Protein AF-A0A3M9YUZ9-F1 (afdb_monomer_lite)

pLDDT: mean 83.81, std 18.45, range [26.0, 98.5]

Foldseek 3Di:
DDDDDDDDDDPDDDDPPPPPPDPDPPPPPPPPDPPPDDPVQQVVFLVLLVVFVDPLWQFDDDVVAHRWTWGWDQDPVDAIWIWTADPVSSGIDTDGLLFLLLLQLLCFQQSNVSCNVVSCVRQNLQSLNVLVVLLVPPLVVLLVPDPCSVVADVQLSSLQSNLVSCVRSLNLVVSLVSLVVVLVVVLVVCVVPPPPDPCLQSLLVSLLSNLVSLCQQANLVRSLVSSVVSCVSDPHDPVSVLVSLLSSLLSCLLVLVLVSSCVRLVVSLVVVVVCPPPPVDDDFPPVLLSSLLSQLLSCLSVVNNVRSVVSLCSLVVDLADDDDPVDPDDDGSLLSQLSSCSSNVPLVSNLVSCVSNPDPSSDSCLLLLAPLAADDRHSDHRPPRNVDPSSCVSSVSTHRRDPSHSCSRSSVHPDHVPD

Radius of gyration: 25.73 Å; chains: 1; bounding box: 72×102×56 Å

Structure (mmCIF, N/CA/C/O backbone):
data_AF-A0A3M9YUZ9-F1
#
_entry.id   AF-A0A3M9YUZ9-F1
#
loop_
_atom_site.group_PDB
_atom_site.id
_atom_site.type_symbol
_atom_site.label_atom_id
_atom_site.label_alt_id
_atom_site.label_comp_id
_atom_site.label_asym_id
_atom_site.label_entity_id
_atom_site.label_seq_id
_atom_site.pdbx_PDB_ins_code
_atom_site.Cartn_x
_atom_site.Cartn_y
_atom_site.Cartn_z
_atom_site.occupancy
_atom_site.B_iso_or_equiv
_atom_site.auth_seq_id
_atom_site.auth_comp_id
_atom_site.auth_asym_id
_atom_site.auth_atom_id
_atom_site.pdbx_PDB_model_num
ATOM 1 N N . MET A 1 1 ? 43.737 -75.679 -7.187 1.00 31.27 1 MET A N 1
ATOM 2 C CA . MET A 1 1 ? 44.886 -75.864 -6.279 1.00 31.27 1 MET A CA 1
ATOM 3 C C . MET A 1 1 ? 45.765 -74.625 -6.392 1.00 31.27 1 MET A C 1
ATOM 5 O O . MET A 1 1 ? 46.127 -74.275 -7.501 1.00 31.27 1 MET A O 1
ATOM 9 N N . MET A 1 2 ? 46.033 -73.988 -5.248 1.00 27.69 2 MET A N 1
ATOM 10 C CA . MET A 1 2 ? 47.001 -72.909 -4.979 1.00 27.69 2 MET A CA 1
ATOM 11 C C . MET A 1 2 ? 46.745 -71.462 -5.461 1.00 27.69 2 MET A C 1
ATOM 13 O O . MET A 1 2 ? 46.823 -71.119 -6.633 1.00 27.69 2 MET A O 1
ATOM 17 N N . LEU A 1 3 ? 46.524 -70.638 -4.426 1.00 26.00 3 LEU A N 1
ATOM 18 C CA . LEU A 1 3 ? 46.734 -69.200 -4.248 1.00 26.00 3 LEU A CA 1
ATOM 19 C C . LEU A 1 3 ? 47.946 -68.593 -4.983 1.00 26.00 3 LEU A C 1
ATOM 21 O O . LEU A 1 3 ? 49.024 -69.185 -4.967 1.00 26.00 3 LEU A O 1
ATOM 25 N N . ARG A 1 4 ? 47.835 -67.299 -5.333 1.00 27.14 4 ARG A N 1
ATOM 26 C CA . ARG A 1 4 ? 48.625 -66.218 -4.697 1.00 27.14 4 ARG A CA 1
ATOM 27 C C . ARG A 1 4 ? 48.059 -64.819 -4.973 1.00 27.14 4 ARG A C 1
ATOM 29 O O . ARG A 1 4 ? 47.528 -64.538 -6.038 1.00 27.14 4 ARG A O 1
ATOM 36 N N . ALA A 1 5 ? 48.176 -63.990 -3.941 1.00 26.83 5 ALA A N 1
ATOM 37 C CA . ALA A 1 5 ? 47.767 -62.599 -3.826 1.00 26.83 5 ALA A CA 1
ATOM 38 C C . ALA A 1 5 ? 48.594 -61.640 -4.696 1.00 26.83 5 ALA A C 1
ATOM 40 O O . ALA A 1 5 ? 49.785 -61.869 -4.888 1.00 26.83 5 ALA A O 1
ATOM 41 N N . ALA A 1 6 ? 47.995 -60.505 -5.062 1.00 28.36 6 ALA A N 1
ATOM 42 C CA . ALA A 1 6 ? 48.656 -59.201 -5.028 1.00 28.36 6 ALA A CA 1
ATOM 43 C C . ALA A 1 6 ? 47.593 -58.091 -4.997 1.00 28.36 6 ALA A C 1
ATOM 45 O O . ALA A 1 6 ? 46.762 -57.972 -5.893 1.00 28.36 6 ALA A O 1
ATOM 46 N N . ALA A 1 7 ? 47.619 -57.315 -3.917 1.00 27.55 7 ALA A N 1
ATOM 47 C CA . ALA A 1 7 ? 46.818 -56.124 -3.716 1.00 27.55 7 ALA A CA 1
ATOM 48 C C . ALA A 1 7 ? 47.405 -54.961 -4.529 1.00 27.55 7 ALA A C 1
ATOM 50 O O . ALA A 1 7 ? 48.605 -54.706 -4.452 1.00 27.55 7 ALA A O 1
ATOM 51 N N . ALA A 1 8 ? 46.558 -54.233 -5.255 1.00 32.56 8 ALA A N 1
ATOM 52 C CA . ALA A 1 8 ? 46.891 -52.924 -5.802 1.00 32.56 8 ALA A CA 1
ATOM 53 C C . ALA A 1 8 ? 46.027 -51.875 -5.092 1.00 32.56 8 ALA A C 1
ATOM 55 O O . ALA A 1 8 ? 44.818 -51.787 -5.299 1.00 32.56 8 ALA A O 1
ATOM 56 N N . PHE A 1 9 ? 46.679 -51.118 -4.212 1.00 29.55 9 PHE A N 1
ATOM 57 C CA . PHE A 1 9 ? 46.177 -49.885 -3.623 1.00 29.55 9 PHE A CA 1
ATOM 58 C C . PHE A 1 9 ? 45.955 -48.854 -4.739 1.00 29.55 9 PHE A C 1
ATOM 60 O O . PHE A 1 9 ? 46.917 -48.366 -5.328 1.00 29.55 9 PHE A O 1
ATOM 67 N N . LEU A 1 10 ? 44.701 -48.493 -5.006 1.00 29.16 10 LEU A N 1
ATOM 68 C CA . LEU A 1 10 ? 44.361 -47.269 -5.728 1.00 29.16 10 LEU A CA 1
ATOM 69 C C . LEU A 1 10 ? 44.021 -46.201 -4.689 1.00 29.16 10 LEU A C 1
ATOM 71 O O . LEU A 1 10 ? 42.930 -46.160 -4.126 1.00 29.16 10 LEU A O 1
ATOM 75 N N . ILE A 1 11 ? 45.022 -45.369 -4.408 1.00 31.72 11 ILE A N 1
ATOM 76 C CA . ILE A 1 11 ? 44.899 -44.132 -3.645 1.00 31.72 11 ILE A CA 1
ATOM 77 C C . ILE A 1 11 ? 44.122 -43.155 -4.533 1.00 31.72 11 ILE A C 1
ATOM 79 O O . ILE A 1 11 ? 44.684 -42.514 -5.418 1.00 31.72 11 ILE A O 1
ATOM 83 N N . GLY A 1 12 ? 42.809 -43.083 -4.327 1.00 31.25 12 GLY A N 1
ATOM 84 C CA . GLY A 1 12 ? 41.995 -41.983 -4.823 1.00 31.25 12 GLY A CA 1
ATOM 85 C C . GLY A 1 12 ? 42.358 -40.727 -4.041 1.00 31.25 12 GLY A C 1
ATOM 86 O O . GLY A 1 12 ? 42.091 -40.641 -2.844 1.00 31.25 12 GLY A O 1
ATOM 87 N N . ALA A 1 13 ? 43.007 -39.777 -4.711 1.00 31.77 13 ALA A N 1
ATOM 88 C CA . ALA A 1 13 ? 43.261 -38.449 -4.183 1.00 31.77 13 ALA A CA 1
ATOM 89 C C . ALA A 1 13 ? 41.922 -37.778 -3.835 1.00 31.77 13 ALA A C 1
ATOM 91 O O . ALA A 1 13 ? 41.165 -37.374 -4.716 1.00 31.77 13 ALA A O 1
ATOM 92 N N . LEU A 1 14 ? 41.627 -37.680 -2.539 1.00 31.47 14 LEU A N 1
ATOM 93 C CA . LEU A 1 14 ? 40.606 -36.782 -2.020 1.00 31.47 14 LEU A CA 1
ATOM 94 C C . LEU A 1 14 ? 41.098 -35.356 -2.276 1.00 31.47 14 LEU A C 1
ATOM 96 O O . LEU A 1 14 ? 42.007 -34.872 -1.602 1.00 31.47 14 LEU A O 1
ATOM 100 N N . ALA A 1 15 ? 40.520 -34.699 -3.279 1.00 30.92 15 ALA A N 1
ATOM 101 C CA . ALA A 1 15 ? 40.603 -33.253 -3.382 1.00 30.92 15 ALA A CA 1
ATOM 102 C C . ALA A 1 15 ? 40.001 -32.659 -2.096 1.00 30.92 15 ALA A C 1
ATOM 104 O O . ALA A 1 15 ? 38.917 -33.089 -1.687 1.00 30.92 15 ALA A O 1
ATOM 105 N N . PRO A 1 16 ? 40.669 -31.704 -1.429 1.00 34.69 16 PRO A N 1
ATOM 106 C CA . PRO A 1 16 ? 40.051 -31.002 -0.324 1.00 34.69 16 PRO A CA 1
ATOM 107 C C . PRO A 1 16 ? 38.857 -30.233 -0.886 1.00 34.69 16 PRO A C 1
ATOM 109 O O . PRO A 1 16 ? 39.019 -29.317 -1.693 1.00 34.69 16 PRO A O 1
ATOM 112 N N . SER A 1 17 ? 37.655 -30.625 -0.466 1.00 34.91 17 SER A N 1
ATOM 113 C CA . SER A 1 17 ? 36.473 -29.780 -0.549 1.00 34.91 17 SER A CA 1
ATOM 114 C C . SER A 1 17 ? 36.828 -28.476 0.149 1.00 34.91 17 SER A C 1
ATOM 116 O O . SER A 1 17 ? 36.881 -28.415 1.378 1.00 34.91 17 SER A O 1
ATOM 118 N N . GLY A 1 18 ? 37.152 -27.456 -0.643 1.00 29.83 18 GLY A N 1
ATOM 119 C CA . GLY A 1 18 ? 37.254 -26.095 -0.164 1.00 29.83 18 GLY A CA 1
ATOM 120 C C . GLY A 1 18 ? 35.913 -25.764 0.459 1.00 29.83 18 GLY A C 1
ATOM 121 O O . GLY A 1 18 ? 34.925 -25.570 -0.245 1.00 29.83 18 GLY A O 1
ATOM 122 N N . VAL A 1 19 ? 35.865 -25.772 1.789 1.00 35.94 19 VAL A N 1
ATOM 123 C CA . VAL A 1 19 ? 34.807 -25.115 2.537 1.00 35.94 19 VAL A CA 1
ATOM 124 C C . VAL A 1 19 ? 34.918 -23.664 2.104 1.00 35.94 19 VAL A C 1
ATOM 126 O O . VAL A 1 19 ? 35.828 -22.957 2.536 1.00 35.94 19 VAL A O 1
ATOM 129 N N . ALA A 1 20 ? 34.067 -23.262 1.159 1.00 34.91 20 ALA A N 1
ATOM 130 C CA . ALA A 1 20 ? 33.863 -21.864 0.847 1.00 34.91 20 ALA A CA 1
ATOM 131 C C . ALA A 1 20 ? 33.618 -21.194 2.194 1.00 34.91 20 ALA A C 1
ATOM 133 O O . ALA A 1 20 ? 32.670 -21.552 2.899 1.00 34.91 20 ALA A O 1
ATOM 134 N N . ALA A 1 21 ? 34.554 -20.335 2.597 1.00 33.72 21 ALA A N 1
ATOM 135 C CA . ALA A 1 21 ? 34.448 -19.586 3.826 1.00 33.72 21 ALA A CA 1
ATOM 136 C C . ALA A 1 21 ? 33.106 -18.864 3.759 1.00 33.72 21 ALA A C 1
ATOM 138 O O . ALA A 1 21 ? 32.929 -17.957 2.947 1.00 33.72 21 ALA A O 1
ATOM 139 N N . GLN A 1 22 ? 32.135 -19.328 4.551 1.00 35.44 22 GLN A N 1
ATOM 140 C CA . GLN A 1 22 ? 30.919 -18.566 4.750 1.00 35.44 22 GLN A CA 1
ATOM 141 C C . GLN A 1 22 ? 31.388 -17.196 5.237 1.00 35.44 22 GLN A C 1
ATOM 143 O O . GLN A 1 22 ? 32.142 -17.151 6.218 1.00 35.44 22 GLN A O 1
ATOM 148 N N . PRO A 1 23 ? 31.032 -16.097 4.547 1.00 40.81 23 PRO A N 1
ATOM 149 C CA . PRO A 1 23 ? 31.316 -14.776 5.070 1.00 40.81 23 PRO A CA 1
ATOM 150 C C . PRO A 1 23 ? 30.780 -14.751 6.496 1.00 40.81 23 PRO A C 1
ATOM 152 O O . PRO A 1 23 ? 29.642 -15.168 6.740 1.00 40.81 23 PRO A O 1
ATOM 155 N N . ALA A 1 24 ? 31.648 -14.370 7.437 1.00 35.84 24 ALA A N 1
ATOM 156 C CA . ALA A 1 24 ? 31.282 -14.291 8.839 1.00 35.84 24 ALA A CA 1
ATOM 157 C C . ALA A 1 24 ? 29.952 -13.531 8.930 1.00 35.84 24 ALA A C 1
ATOM 159 O O . ALA A 1 24 ? 29.817 -12.497 8.263 1.00 35.84 24 ALA A O 1
ATOM 160 N N . PRO A 1 25 ? 28.955 -14.047 9.676 1.00 38.34 25 PRO A N 1
ATOM 161 C CA . PRO A 1 25 ? 27.694 -13.346 9.818 1.00 38.34 25 PRO A CA 1
ATOM 162 C C . PRO A 1 25 ? 28.013 -11.910 10.242 1.00 38.34 25 PRO A C 1
ATOM 164 O O . PRO A 1 25 ? 28.861 -11.728 11.126 1.00 38.34 25 PRO A O 1
ATOM 167 N N . PRO A 1 26 ? 27.409 -10.893 9.594 1.00 40.94 26 PRO A N 1
ATOM 168 C CA . PRO A 1 26 ? 27.637 -9.515 9.990 1.00 40.94 26 PRO A CA 1
ATOM 169 C C . PRO A 1 26 ? 27.407 -9.418 11.500 1.00 40.94 26 PRO A C 1
ATOM 171 O O . PRO A 1 26 ? 26.502 -10.099 12.006 1.00 40.94 26 PRO A O 1
ATOM 174 N N .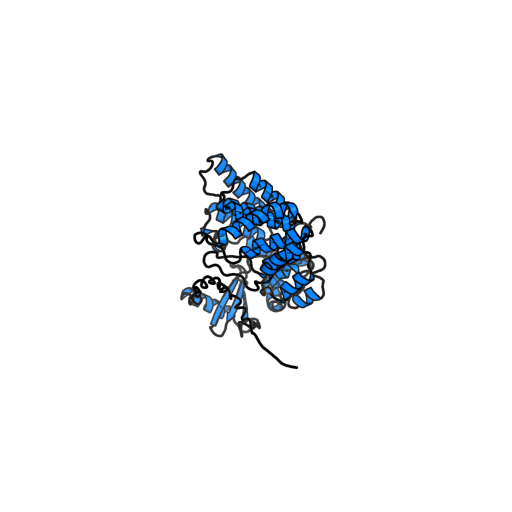 PRO A 1 27 ? 28.235 -8.644 12.229 1.00 35.25 27 PRO A N 1
ATOM 175 C CA . PRO A 1 27 ? 28.089 -8.510 13.668 1.00 35.25 27 PRO A CA 1
ATOM 176 C C . PRO A 1 27 ? 26.624 -8.222 13.949 1.00 35.25 27 PRO A C 1
ATOM 178 O O . PRO A 1 27 ? 26.052 -7.302 13.359 1.00 35.25 27 PRO A O 1
ATOM 181 N N . GLN A 1 28 ? 26.001 -9.068 14.774 1.00 30.94 28 GLN A N 1
ATOM 182 C CA . GLN A 1 28 ? 24.630 -8.848 15.190 1.00 30.94 28 GLN A CA 1
ATOM 183 C C . GLN A 1 28 ? 24.610 -7.466 15.824 1.00 30.94 28 GLN A C 1
ATOM 185 O O . GLN A 1 28 ? 25.104 -7.271 16.936 1.00 30.94 28 GLN A O 1
ATOM 190 N N . VAL A 1 29 ? 24.079 -6.489 15.092 1.00 34.06 29 VAL A N 1
ATOM 191 C CA . VAL A 1 29 ? 23.674 -5.227 15.677 1.00 34.06 29 VAL A CA 1
ATOM 192 C C . VAL A 1 29 ? 22.536 -5.636 16.589 1.00 34.06 29 VAL A C 1
ATOM 194 O O . VAL A 1 29 ? 21.394 -5.778 16.149 1.00 34.06 29 VAL A O 1
ATOM 197 N N . MET A 1 30 ? 22.866 -5.934 17.849 1.00 26.89 30 MET A N 1
ATOM 198 C CA . MET A 1 30 ? 21.883 -5.959 18.911 1.00 26.89 30 MET A CA 1
ATOM 199 C C . MET A 1 30 ? 21.144 -4.645 18.751 1.00 26.89 30 MET A C 1
ATOM 201 O O . MET A 1 30 ? 21.718 -3.581 18.994 1.00 26.89 30 MET A O 1
ATOM 205 N N . LYS A 1 31 ? 19.892 -4.707 18.279 1.00 29.33 31 LYS A N 1
ATOM 206 C CA . LYS A 1 31 ? 18.998 -3.574 18.447 1.00 29.33 31 LYS A CA 1
ATOM 207 C C . LYS A 1 31 ? 19.095 -3.267 19.935 1.00 29.33 31 LYS A C 1
ATOM 209 O O . LYS A 1 31 ? 18.831 -4.182 20.726 1.00 29.33 31 LYS A O 1
ATOM 214 N N . PRO A 1 32 ? 19.554 -2.066 20.329 1.00 28.56 32 PRO A N 1
ATOM 215 C CA . PRO A 1 32 ? 19.488 -1.707 21.726 1.00 28.56 32 PRO A CA 1
ATOM 216 C C . PRO A 1 32 ? 18.049 -1.997 22.170 1.00 28.56 32 PRO A C 1
ATOM 218 O O . PRO A 1 32 ? 17.125 -1.769 21.372 1.00 28.56 32 PRO A O 1
ATOM 221 N N . PRO A 1 33 ? 17.842 -2.574 23.370 1.00 30.34 33 PRO A N 1
ATOM 222 C CA . PRO A 1 33 ? 16.495 -2.705 23.908 1.00 30.34 33 PRO A CA 1
ATOM 223 C C . PRO A 1 33 ? 15.787 -1.365 23.695 1.00 30.34 33 PRO A C 1
ATOM 225 O O . PRO A 1 33 ? 16.462 -0.332 23.816 1.00 30.34 33 PRO A O 1
ATOM 228 N N . PRO A 1 34 ? 14.498 -1.366 23.290 1.00 37.06 34 PRO A N 1
ATOM 229 C CA . PRO A 1 34 ? 13.791 -0.129 22.988 1.00 37.06 34 PRO A CA 1
ATOM 230 C C . PRO A 1 34 ? 14.105 0.854 24.112 1.00 37.06 34 PRO A C 1
ATOM 232 O O . PRO A 1 34 ? 13.996 0.456 25.279 1.00 37.06 34 PRO A O 1
ATOM 235 N N . PRO A 1 35 ? 14.629 2.052 23.785 1.00 39.78 35 PRO A N 1
ATOM 236 C CA . PRO A 1 35 ? 15.105 2.967 24.803 1.00 39.78 35 PRO A CA 1
ATOM 237 C C . PRO A 1 35 ? 13.991 3.116 25.825 1.00 39.78 35 PRO A C 1
ATOM 239 O O . PRO A 1 35 ? 12.830 3.303 25.451 1.00 39.78 35 PRO A O 1
ATOM 242 N N . VAL A 1 36 ? 14.340 2.956 27.104 1.00 44.94 36 VAL A N 1
ATOM 243 C CA . VAL A 1 36 ? 13.421 3.259 28.199 1.00 44.94 36 VAL A CA 1
ATOM 244 C C . VAL A 1 36 ? 12.823 4.626 27.861 1.00 44.94 36 VAL A C 1
ATOM 246 O O . VAL A 1 36 ? 13.614 5.552 27.640 1.00 44.94 36 VAL A O 1
ATOM 249 N N . PRO A 1 37 ? 11.485 4.747 27.725 1.00 51.44 37 PRO A N 1
ATOM 250 C CA . PRO A 1 37 ? 10.886 5.966 27.208 1.00 51.44 37 PRO A CA 1
ATOM 251 C C . PRO A 1 37 ? 11.403 7.148 28.020 1.00 51.44 37 PRO A C 1
ATOM 253 O O . PRO A 1 37 ? 11.605 7.026 29.236 1.00 51.44 37 PRO A O 1
ATOM 256 N N . LYS A 1 38 ? 11.665 8.281 27.369 1.00 60.34 38 LYS A N 1
ATOM 257 C CA . LYS A 1 38 ? 12.106 9.489 28.083 1.00 60.34 38 LYS A CA 1
ATOM 258 C C . LYS A 1 38 ? 11.071 9.820 29.167 1.00 60.34 38 LYS A C 1
ATOM 260 O O . LYS A 1 38 ? 9.900 9.475 29.031 1.00 60.34 38 LYS A O 1
ATOM 265 N N . SER A 1 39 ? 11.457 10.495 30.249 1.00 65.62 39 SER A N 1
ATOM 266 C CA . SER A 1 39 ? 10.548 10.757 31.386 1.00 65.62 39 SER A CA 1
ATOM 267 C C . SER A 1 39 ? 9.206 11.397 30.979 1.00 65.62 39 SER A C 1
ATOM 269 O O . SER A 1 39 ? 8.177 11.124 31.596 1.00 65.62 39 SER A O 1
ATOM 271 N N . SER A 1 40 ? 9.192 12.196 29.907 1.00 67.06 40 SER A N 1
ATOM 272 C CA . SER A 1 40 ? 7.981 12.748 29.289 1.00 67.06 40 SER A CA 1
ATOM 273 C C . SE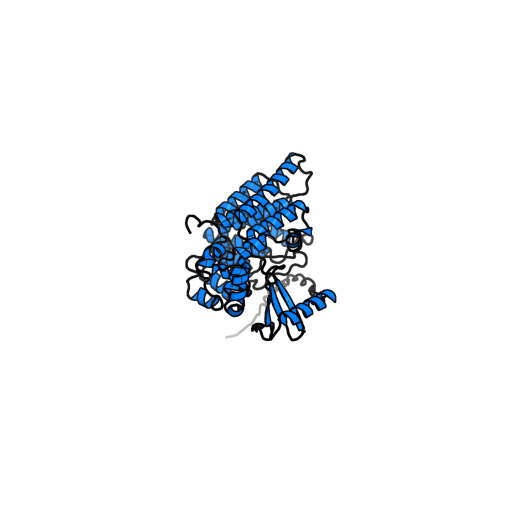R A 1 40 ? 7.088 11.684 28.637 1.00 67.06 40 SER A C 1
ATOM 275 O O . SER A 1 40 ? 5.883 11.691 28.865 1.00 67.06 40 SER A O 1
ATOM 277 N N . GLU A 1 41 ? 7.668 10.743 27.892 1.00 71.25 41 GLU A N 1
ATOM 278 C CA . GLU A 1 41 ? 6.957 9.631 27.245 1.00 71.25 41 GLU A CA 1
ATOM 279 C C . GLU A 1 41 ? 6.415 8.645 28.288 1.00 71.25 41 GLU A C 1
ATOM 281 O O . GLU A 1 41 ? 5.307 8.137 28.150 1.00 71.25 41 GLU A O 1
ATOM 286 N N . GLN A 1 42 ? 7.143 8.423 29.388 1.00 75.88 42 GLN A N 1
ATOM 287 C CA . GLN A 1 42 ? 6.643 7.627 30.517 1.00 75.88 42 GLN A CA 1
ATOM 288 C C . GLN A 1 42 ? 5.449 8.293 31.201 1.00 75.88 42 GLN A C 1
ATOM 290 O O . GLN A 1 42 ? 4.495 7.617 31.587 1.00 75.88 42 GLN A O 1
ATOM 295 N N . LYS A 1 43 ? 5.492 9.621 31.361 1.00 82.88 43 LYS A N 1
ATOM 296 C CA . LYS A 1 43 ? 4.387 10.386 31.944 1.00 82.88 43 LYS A CA 1
ATOM 297 C C . LYS A 1 43 ? 3.143 10.312 31.059 1.00 82.88 43 LYS A C 1
ATOM 299 O O . LYS A 1 43 ? 2.054 10.098 31.583 1.00 82.88 43 LYS A O 1
ATOM 304 N N . GLU A 1 44 ? 3.307 10.452 29.747 1.00 83.00 44 GLU A N 1
ATOM 305 C CA . GLU A 1 44 ? 2.218 10.308 28.777 1.00 83.00 44 GLU A CA 1
ATOM 306 C C . GLU A 1 44 ? 1.652 8.882 28.769 1.00 83.00 44 GLU A C 1
ATOM 308 O O . GLU A 1 44 ? 0.443 8.704 28.902 1.00 83.00 44 GLU A O 1
ATOM 313 N N . ALA A 1 45 ? 2.515 7.863 28.729 1.00 83.56 45 ALA A N 1
ATOM 314 C CA . ALA A 1 45 ? 2.103 6.461 28.755 1.00 83.56 45 ALA A CA 1
ATOM 315 C C . ALA A 1 45 ? 1.302 6.106 30.018 1.00 83.56 45 ALA A C 1
ATOM 317 O O . ALA A 1 45 ? 0.298 5.397 29.936 1.00 83.56 45 ALA A O 1
ATOM 318 N N . ARG A 1 46 ? 1.702 6.627 31.186 1.00 84.50 46 ARG A N 1
ATOM 319 C CA . ARG A 1 46 ? 0.960 6.454 32.447 1.00 84.50 46 ARG A CA 1
ATOM 320 C C . ARG A 1 46 ? -0.349 7.239 32.473 1.00 84.50 46 ARG A C 1
ATOM 322 O O . ARG A 1 46 ? -1.338 6.753 33.013 1.00 84.50 46 ARG A O 1
ATOM 329 N N . ALA A 1 47 ? -0.373 8.446 31.906 1.00 85.50 47 ALA A N 1
ATOM 330 C CA . ALA A 1 47 ? -1.595 9.243 31.808 1.00 85.50 47 ALA A CA 1
ATOM 331 C C . ALA A 1 47 ? -2.641 8.545 30.926 1.00 85.50 47 ALA A C 1
ATOM 333 O O . ALA A 1 47 ? -3.798 8.436 31.329 1.00 85.50 47 ALA A O 1
ATOM 334 N N . LEU A 1 48 ? -2.216 8.006 29.777 1.00 86.00 48 LEU A N 1
ATOM 335 C CA . LEU A 1 48 ? -3.052 7.167 28.919 1.00 86.00 48 LEU A CA 1
ATOM 336 C C . LEU A 1 48 ? -3.533 5.916 29.657 1.00 86.00 48 LEU A C 1
ATOM 338 O O . LEU A 1 48 ? -4.714 5.585 29.568 1.00 86.00 48 LEU A O 1
ATOM 342 N N . HIS A 1 49 ? -2.649 5.256 30.417 1.00 88.31 49 HIS A N 1
ATOM 343 C CA . HIS A 1 49 ? -3.018 4.058 31.173 1.00 88.31 49 HIS A CA 1
ATOM 344 C C . HIS A 1 49 ? -4.126 4.356 32.182 1.00 88.31 49 HIS A C 1
ATOM 346 O O . HIS A 1 49 ? -5.186 3.738 32.149 1.00 88.31 49 HIS A O 1
ATOM 352 N N . LYS A 1 50 ? -3.944 5.399 32.992 1.00 86.69 50 LYS A N 1
ATOM 353 C CA . LYS A 1 50 ? -4.940 5.822 33.978 1.00 86.69 50 LYS A CA 1
ATOM 354 C C . LYS A 1 50 ? -6.283 6.216 33.350 1.00 86.69 50 LYS A C 1
ATOM 356 O O . LYS A 1 50 ? -7.319 5.988 33.967 1.00 86.69 50 LYS A O 1
ATOM 361 N N . ALA A 1 51 ? -6.266 6.839 32.172 1.00 85.00 51 ALA A N 1
ATOM 362 C CA . ALA A 1 51 ? -7.476 7.325 31.514 1.00 85.00 51 ALA A CA 1
ATOM 363 C C . ALA A 1 51 ? -8.289 6.207 30.842 1.00 85.00 51 ALA A C 1
ATOM 365 O O . ALA A 1 51 ? -9.514 6.251 30.875 1.00 85.00 51 ALA A O 1
ATOM 366 N N . TYR A 1 52 ? -7.619 5.214 30.248 1.00 86.12 52 TYR A N 1
ATOM 367 C CA . TYR A 1 52 ? -8.258 4.282 29.310 1.00 86.12 52 TYR A CA 1
ATOM 368 C C . TYR A 1 52 ? -8.105 2.801 29.667 1.00 86.12 52 TYR A C 1
ATOM 370 O O . TYR A 1 52 ? -8.765 1.956 29.064 1.00 86.12 52 TYR A O 1
ATOM 378 N N . CYS A 1 53 ? -7.269 2.464 30.647 1.00 83.44 53 CYS A N 1
ATOM 379 C CA . CYS A 1 53 ? -7.026 1.089 31.072 1.00 83.44 53 CYS A CA 1
ATOM 380 C C . CYS A 1 53 ? -7.787 0.794 32.377 1.00 83.44 53 CYS A C 1
ATOM 382 O O . CYS A 1 53 ? -7.202 0.449 33.407 1.00 83.44 53 CYS A O 1
ATOM 384 N N . SER A 1 54 ? -9.116 0.940 32.349 1.00 79.69 54 SER A N 1
ATOM 385 C CA . SER A 1 54 ? -10.033 0.636 33.465 1.00 79.69 54 SER A CA 1
ATOM 386 C C . SER A 1 54 ? -10.657 -0.763 33.334 1.00 79.69 54 SER A C 1
ATOM 388 O O . SER A 1 54 ? -10.329 -1.512 32.415 1.00 79.69 54 SER A O 1
ATOM 390 N N . SER A 1 55 ? -11.573 -1.141 34.229 1.00 65.56 55 SER A N 1
ATOM 391 C CA . SER A 1 55 ? -12.385 -2.364 34.091 1.00 65.56 55 SER A CA 1
ATOM 392 C C . SER A 1 55 ? -13.161 -2.454 32.773 1.00 65.56 55 SER A C 1
ATOM 394 O O . SER A 1 55 ? -13.526 -3.552 32.370 1.00 65.56 55 SER A O 1
ATOM 396 N N . ASP A 1 56 ? -13.379 -1.325 32.096 1.00 73.06 56 ASP A N 1
ATOM 397 C CA . ASP A 1 56 ? -14.119 -1.252 30.832 1.00 73.06 56 ASP A CA 1
ATOM 398 C C . ASP A 1 56 ? -13.216 -1.509 29.612 1.00 73.06 56 ASP A C 1
ATOM 400 O O . ASP A 1 56 ? -13.678 -1.520 28.471 1.00 73.06 56 ASP A O 1
ATOM 404 N N . SER A 1 57 ? -11.915 -1.724 29.843 1.00 80.69 57 SER A N 1
ATOM 405 C CA . SER A 1 57 ? -10.971 -2.134 28.805 1.00 80.69 57 SER A CA 1
ATOM 406 C C . SER A 1 57 ? -11.097 -3.626 28.490 1.00 80.69 57 SER A C 1
ATOM 408 O O . SER A 1 57 ? -11.320 -4.466 29.363 1.00 80.69 57 SER A O 1
ATOM 410 N N . LEU A 1 58 ? -10.935 -3.967 27.215 1.00 83.06 58 LEU A N 1
ATOM 411 C CA . LEU A 1 58 ? -11.107 -5.323 26.713 1.00 83.06 58 LEU A CA 1
ATOM 412 C C . LEU A 1 58 ? -9.803 -6.113 26.834 1.00 83.06 58 LEU A C 1
ATOM 414 O O . LEU A 1 58 ? -8.798 -5.747 26.229 1.00 83.06 58 LEU A O 1
ATOM 418 N N . THR A 1 59 ? -9.807 -7.220 27.572 1.00 81.81 59 THR A N 1
ATOM 419 C CA . THR A 1 59 ? -8.653 -8.128 27.625 1.00 81.81 59 THR A CA 1
ATOM 420 C C . THR A 1 59 ? -8.508 -8.898 26.315 1.00 81.81 59 THR A C 1
ATOM 422 O O . THR A 1 59 ? -9.436 -9.586 25.887 1.00 81.81 59 THR A O 1
ATOM 425 N N . ILE A 1 60 ? -7.321 -8.844 25.713 1.00 74.38 60 ILE A N 1
ATOM 426 C CA . ILE A 1 60 ? -6.956 -9.660 24.553 1.00 74.38 60 ILE A CA 1
ATOM 427 C C . ILE A 1 60 ? -5.950 -10.714 24.971 1.00 74.38 60 ILE A C 1
ATOM 429 O O . ILE A 1 60 ? -4.994 -10.449 25.696 1.00 74.38 60 ILE A O 1
ATOM 433 N N . ARG A 1 61 ? -6.166 -11.935 24.483 1.00 68.31 61 ARG A N 1
ATOM 434 C CA . ARG A 1 61 ? -5.198 -13.018 24.617 1.00 68.31 61 ARG A CA 1
ATOM 435 C C . ARG A 1 61 ? -4.207 -12.932 23.467 1.00 68.31 61 ARG A C 1
ATOM 437 O O . ARG A 1 61 ? -4.468 -13.457 22.392 1.00 68.31 61 ARG A O 1
ATOM 444 N N . ASP A 1 62 ? -3.083 -12.274 23.712 1.00 63.81 62 ASP A N 1
ATOM 445 C CA . ASP A 1 62 ? -1.912 -12.358 22.845 1.00 63.81 62 ASP A CA 1
ATOM 446 C C . ASP A 1 62 ? -0.918 -13.368 23.457 1.00 63.81 62 ASP A C 1
ATOM 448 O O . ASP A 1 62 ? -0.505 -13.187 24.608 1.00 63.81 62 ASP A O 1
ATOM 452 N N . PRO A 1 63 ? -0.524 -14.440 22.741 1.00 55.75 63 PRO A N 1
ATOM 453 C CA . PRO A 1 63 ? 0.459 -15.406 23.234 1.00 55.75 63 PRO A CA 1
ATOM 454 C C . PRO A 1 63 ? 1.817 -14.783 23.589 1.00 55.75 63 PRO A C 1
ATOM 456 O O . PRO A 1 63 ? 2.543 -15.328 24.419 1.00 55.75 63 PRO A O 1
ATOM 459 N N . GLN A 1 64 ? 2.175 -13.663 22.955 1.00 54.09 64 GLN A N 1
ATOM 460 C CA . GLN A 1 64 ? 3.429 -12.944 23.171 1.00 54.09 64 GLN A CA 1
ATOM 461 C C . GLN A 1 64 ? 3.324 -11.903 24.292 1.00 54.09 64 GLN A C 1
ATOM 463 O O . GLN A 1 64 ? 4.341 -11.560 24.897 1.00 54.09 64 GLN A O 1
ATOM 468 N N . VAL A 1 65 ? 2.116 -11.409 24.593 1.00 61.28 65 VAL A N 1
ATOM 469 C CA . VAL A 1 65 ? 1.877 -10.388 25.627 1.00 61.28 65 VAL A CA 1
ATOM 470 C C . VAL A 1 65 ? 0.672 -10.779 26.496 1.00 61.28 65 VAL A C 1
ATOM 472 O O . VAL A 1 65 ? -0.444 -10.310 26.260 1.00 61.28 65 VAL A O 1
ATOM 475 N N . PRO A 1 66 ? 0.869 -11.630 27.523 1.00 62.00 66 PRO A N 1
ATOM 476 C CA . PRO A 1 66 ? -0.191 -11.930 28.479 1.00 62.00 66 PRO A CA 1
ATOM 477 C C . PRO A 1 66 ? -0.645 -10.650 29.197 1.00 62.00 66 PRO A C 1
ATOM 479 O O . PRO A 1 66 ? 0.173 -9.789 29.524 1.00 62.00 66 PRO A O 1
ATOM 482 N N . ASP A 1 67 ? -1.950 -10.555 29.461 1.00 72.31 67 ASP A N 1
ATOM 483 C CA . ASP A 1 67 ? -2.599 -9.449 30.185 1.00 72.31 67 ASP A CA 1
ATOM 484 C C . ASP A 1 67 ? -2.653 -8.107 29.422 1.00 72.31 67 ASP A C 1
ATOM 486 O O . ASP A 1 67 ? -2.742 -7.038 30.030 1.00 72.31 67 ASP A O 1
ATOM 490 N N . LEU A 1 68 ? -2.618 -8.138 28.083 1.00 78.12 68 LEU A N 1
ATOM 491 C CA . LEU A 1 68 ? -2.869 -6.950 27.268 1.00 78.12 68 LEU A CA 1
ATOM 492 C C . LEU A 1 68 ? -4.355 -6.561 27.347 1.00 78.12 68 LEU A C 1
ATOM 494 O O . LEU A 1 68 ? -5.239 -7.369 27.047 1.00 78.12 68 LEU A O 1
ATOM 498 N N . ARG A 1 69 ? -4.636 -5.307 27.712 1.00 86.00 69 ARG A N 1
ATOM 499 C CA . ARG A 1 69 ? -5.986 -4.726 27.638 1.00 86.00 69 ARG A CA 1
ATOM 500 C C . ARG A 1 69 ? -6.052 -3.683 26.535 1.00 86.00 69 ARG A C 1
ATOM 502 O O . ARG A 1 69 ? -5.044 -3.067 26.199 1.00 86.00 69 ARG A O 1
ATOM 509 N N . LEU A 1 70 ? -7.231 -3.481 25.971 1.00 86.81 70 LEU A N 1
ATOM 510 C CA . LEU A 1 70 ? -7.483 -2.443 24.989 1.00 86.81 70 LEU A CA 1
ATOM 511 C C . LEU A 1 70 ? -8.493 -1.436 25.508 1.00 86.81 70 LEU A C 1
ATOM 513 O O . LEU A 1 70 ? -9.572 -1.818 25.947 1.00 86.81 70 LEU A O 1
ATOM 517 N N . GLY A 1 71 ? -8.157 -0.158 25.401 1.00 88.12 71 GLY A N 1
ATOM 518 C CA . GLY A 1 71 ? -9.112 0.941 25.461 1.00 88.12 71 GLY A CA 1
ATOM 519 C C . GLY A 1 71 ? -9.386 1.510 24.070 1.00 88.12 71 GLY A C 1
ATOM 520 O O . GLY A 1 71 ? -8.655 1.245 23.111 1.00 88.12 71 GLY A O 1
ATOM 521 N N . PHE A 1 72 ? -10.416 2.342 23.970 1.00 90.50 72 PHE A N 1
ATOM 522 C CA . PHE A 1 72 ? -10.719 3.103 22.765 1.00 90.50 72 PHE A CA 1
ATOM 523 C C . PHE A 1 72 ? -10.996 4.557 23.143 1.00 90.50 72 PHE A C 1
ATOM 525 O O . PHE A 1 72 ? -11.832 4.829 24.001 1.00 90.50 72 PHE A O 1
ATOM 532 N N . ALA A 1 73 ? -10.257 5.477 22.528 1.00 89.00 73 ALA A N 1
ATOM 533 C CA . ALA A 1 73 ? -10.351 6.908 22.778 1.00 89.00 73 ALA A CA 1
ATOM 534 C C . ALA A 1 73 ? -10.949 7.613 21.556 1.00 89.00 73 ALA A C 1
ATOM 536 O O . ALA A 1 73 ? -10.449 7.464 20.437 1.00 89.00 73 ALA A O 1
ATOM 537 N N . THR A 1 74 ? -12.001 8.399 21.786 1.00 86.81 74 THR A N 1
ATOM 538 C CA . THR A 1 74 ? -12.765 9.123 20.754 1.00 86.81 74 THR A CA 1
ATOM 539 C C . THR A 1 74 ? -12.862 10.618 21.054 1.00 86.81 74 THR A C 1
ATOM 541 O O . THR A 1 74 ? -13.896 11.231 20.786 1.00 86.81 74 THR A O 1
ATOM 544 N N . ASP A 1 75 ? -11.819 11.191 21.657 1.00 84.50 75 ASP A N 1
ATOM 545 C CA . ASP A 1 75 ? -11.749 12.618 21.985 1.00 84.50 75 ASP A CA 1
ATOM 546 C C . ASP A 1 75 ? -12.087 13.480 20.754 1.00 84.50 75 ASP A C 1
ATOM 548 O O . ASP A 1 75 ? -11.695 13.158 19.631 1.00 84.50 75 ASP A O 1
ATOM 552 N N . SER A 1 76 ? -12.845 14.564 20.936 1.00 76.00 76 SER A N 1
ATOM 553 C CA . SER A 1 76 ? -13.368 15.344 19.804 1.00 76.00 76 SER A CA 1
ATOM 554 C C . SER A 1 76 ? -12.301 16.158 19.067 1.00 76.00 76 SER A C 1
ATOM 556 O O . SER A 1 76 ? -12.520 16.547 17.925 1.00 76.00 76 SER A O 1
ATOM 558 N N . ASP A 1 77 ? -11.173 16.442 19.716 1.00 78.62 77 ASP A N 1
ATOM 559 C CA . ASP A 1 77 ? -10.058 17.236 19.190 1.00 78.62 77 ASP A CA 1
ATOM 560 C C . ASP A 1 77 ? -8.909 16.380 18.629 1.00 78.62 77 ASP A C 1
ATOM 562 O O . ASP A 1 77 ? -7.945 16.925 18.093 1.00 78.62 77 ASP A O 1
ATOM 566 N N . GLN A 1 78 ? -8.994 15.051 18.741 1.00 79.94 78 GLN A N 1
ATOM 567 C CA . GLN A 1 78 ? -7.957 14.125 18.293 1.00 79.94 78 GLN A CA 1
ATOM 568 C C . GLN A 1 78 ? -8.528 13.071 17.336 1.00 79.94 78 GLN A C 1
ATOM 570 O O . GLN A 1 78 ? -9.715 12.732 17.398 1.00 79.94 78 GLN A O 1
ATOM 575 N N . PRO A 1 79 ? -7.692 12.484 16.462 1.00 82.50 79 PRO A N 1
ATOM 576 C CA . PRO A 1 79 ? -8.074 11.267 15.768 1.00 82.50 79 PRO A CA 1
ATOM 577 C C . PRO A 1 79 ? -8.393 10.157 16.778 1.00 82.50 79 PRO A C 1
ATOM 579 O O . PRO A 1 79 ? -7.802 10.088 17.860 1.00 82.50 79 PRO A O 1
ATOM 582 N N . ALA A 1 80 ? -9.308 9.262 16.412 1.00 87.75 80 ALA A N 1
ATOM 583 C CA . ALA A 1 80 ? -9.644 8.118 17.248 1.00 87.75 80 ALA A CA 1
ATOM 584 C C . ALA A 1 80 ? -8.434 7.183 17.419 1.00 87.75 80 ALA A C 1
ATOM 586 O O . ALA A 1 80 ? -7.635 6.988 16.495 1.00 87.75 80 ALA A O 1
ATOM 587 N N . ARG A 1 81 ? -8.283 6.611 18.616 1.00 90.31 81 ARG A N 1
ATOM 588 C CA . ARG A 1 81 ? -7.100 5.825 18.999 1.00 90.31 81 ARG A CA 1
ATOM 589 C C . ARG A 1 81 ? -7.501 4.544 19.710 1.00 90.31 81 ARG A C 1
ATOM 591 O O . ARG A 1 81 ? -8.358 4.553 20.588 1.00 90.31 81 ARG A O 1
ATOM 598 N N . ILE A 1 82 ? -6.811 3.459 19.388 1.00 89.81 82 ILE A N 1
ATOM 599 C CA . ILE A 1 82 ? -6.802 2.243 20.203 1.00 89.81 82 ILE A CA 1
ATOM 600 C C . ILE A 1 82 ? -5.721 2.422 21.256 1.00 89.81 82 ILE A C 1
ATOM 602 O O . ILE A 1 82 ? -4.593 2.796 20.937 1.00 89.81 82 ILE A O 1
ATOM 606 N N . ILE A 1 83 ? -6.052 2.156 22.510 1.00 90.00 83 ILE A N 1
ATOM 607 C CA . ILE A 1 83 ? -5.117 2.271 23.619 1.00 90.00 83 ILE A CA 1
ATOM 608 C C . ILE A 1 83 ? -4.671 0.869 24.015 1.00 90.00 83 ILE A C 1
ATOM 610 O O . ILE A 1 83 ? -5.444 0.109 24.581 1.00 90.00 83 ILE A O 1
ATOM 614 N N . LEU A 1 84 ? -3.428 0.518 23.695 1.00 87.62 84 LEU A N 1
ATOM 615 C CA . LEU A 1 84 ? -2.798 -0.727 24.125 1.00 87.62 84 LEU A CA 1
ATOM 616 C C . LEU A 1 84 ? -2.342 -0.567 25.575 1.00 87.62 84 LEU A C 1
ATOM 618 O O . LEU A 1 84 ? -1.484 0.267 25.840 1.00 87.62 84 LEU A O 1
ATOM 622 N N . CYS A 1 85 ? -2.884 -1.356 26.489 1.00 86.50 85 CYS A N 1
ATOM 623 C CA . CYS A 1 85 ? -2.639 -1.274 27.925 1.00 86.50 85 CYS A CA 1
ATOM 624 C C . CYS A 1 85 ? -1.851 -2.482 28.426 1.00 86.50 85 CYS A C 1
ATOM 626 O O . CYS A 1 85 ? -2.220 -3.620 28.136 1.00 86.50 85 CYS A O 1
ATOM 628 N N . SER A 1 86 ? -0.839 -2.249 29.260 1.00 84.56 86 SER A N 1
ATOM 629 C CA . SER A 1 86 ? -0.161 -3.304 30.013 1.00 84.56 86 SER A CA 1
ATOM 630 C C . SER A 1 86 ? -0.149 -2.986 31.502 1.00 84.56 86 SER A C 1
ATOM 632 O O . SER A 1 86 ? 0.405 -1.974 31.934 1.00 84.56 86 SER A O 1
ATOM 634 N N . ASP A 1 87 ? -0.708 -3.895 32.296 1.00 78.56 87 ASP A N 1
ATOM 635 C CA . ASP A 1 87 ? -0.798 -3.720 33.751 1.00 78.56 87 ASP A CA 1
ATOM 636 C C . ASP A 1 87 ? 0.499 -4.060 34.465 1.00 78.56 87 ASP A C 1
ATOM 638 O O . ASP A 1 87 ? 0.808 -3.480 35.499 1.00 78.56 87 ASP A O 1
ATOM 642 N N . ARG A 1 88 ? 1.320 -4.931 33.869 1.00 76.69 88 ARG A N 1
ATOM 643 C CA . ARG A 1 88 ? 2.616 -5.329 34.436 1.00 76.69 88 ARG A CA 1
ATOM 644 C C . ARG A 1 88 ? 3.615 -4.176 34.529 1.00 76.69 88 ARG A C 1
ATOM 646 O O . ARG A 1 88 ? 4.578 -4.278 35.280 1.00 76.69 88 ARG A O 1
ATOM 653 N N . GLY A 1 89 ? 3.408 -3.100 33.772 1.00 73.12 89 GLY A N 1
ATOM 654 C CA . GLY A 1 89 ? 4.246 -1.902 33.834 1.00 73.12 89 GLY A CA 1
ATOM 655 C C . GLY A 1 89 ? 3.468 -0.591 33.891 1.00 73.12 89 GLY A C 1
ATOM 656 O O . GLY A 1 89 ? 4.086 0.451 33.685 1.00 73.12 89 GLY A O 1
ATOM 657 N N . GLU A 1 90 ? 2.150 -0.648 34.125 1.00 82.00 90 GLU A N 1
ATOM 658 C CA . GLU A 1 90 ? 1.238 0.510 34.162 1.00 82.00 90 GLU A CA 1
ATOM 659 C C . GLU A 1 90 ? 1.468 1.496 33.007 1.00 82.00 90 GLU A C 1
ATOM 661 O O . GLU A 1 90 ? 1.519 2.717 33.182 1.00 82.00 90 GLU A O 1
ATOM 666 N N . TRP A 1 91 ? 1.675 0.961 31.807 1.00 83.00 91 TRP A N 1
ATOM 667 C CA . TRP A 1 91 ? 1.925 1.767 30.622 1.00 83.00 91 TRP A CA 1
ATOM 668 C C . TRP A 1 91 ? 0.837 1.524 29.594 1.00 83.00 91 TRP A C 1
ATOM 670 O O . TRP A 1 91 ? 0.289 0.425 29.476 1.00 83.00 91 TRP A O 1
ATOM 680 N N . ALA A 1 92 ? 0.545 2.568 28.829 1.00 87.25 92 ALA A N 1
ATOM 681 C CA . ALA A 1 92 ? -0.307 2.466 27.670 1.00 87.25 92 ALA A CA 1
ATOM 682 C C . ALA A 1 92 ? 0.319 3.138 26.452 1.00 87.25 92 ALA A C 1
ATOM 684 O O . ALA A 1 92 ? 1.112 4.074 26.570 1.00 87.25 92 ALA A O 1
ATOM 685 N N . ARG A 1 93 ? -0.048 2.650 25.269 1.00 86.81 93 ARG A N 1
ATOM 686 C CA . ARG A 1 93 ? 0.361 3.207 23.982 1.00 86.81 93 ARG A CA 1
ATOM 687 C C . ARG A 1 93 ? -0.863 3.459 23.123 1.00 86.81 93 ARG A C 1
ATOM 689 O O . ARG A 1 93 ? -1.649 2.549 22.883 1.00 86.81 93 ARG A O 1
ATOM 696 N N . ALA A 1 94 ? -0.982 4.677 22.614 1.00 87.31 94 ALA A N 1
ATOM 697 C CA . ALA A 1 94 ? -1.987 4.999 21.619 1.00 87.31 94 ALA A CA 1
ATOM 698 C C . ALA A 1 94 ? -1.551 4.527 20.225 1.00 87.31 94 ALA A C 1
ATOM 700 O O . ALA A 1 94 ? -0.420 4.762 19.793 1.00 87.31 94 ALA A O 1
ATOM 701 N N . VAL A 1 95 ? -2.472 3.883 19.518 1.00 86.25 95 VAL A N 1
ATOM 702 C CA . VAL A 1 95 ? -2.377 3.539 18.102 1.00 86.25 95 VAL A CA 1
ATOM 703 C C . VAL A 1 95 ? -3.479 4.297 17.381 1.00 86.25 95 VAL A C 1
ATOM 705 O O . VAL A 1 95 ? -4.663 4.042 17.596 1.00 86.25 95 VAL A O 1
ATOM 708 N N . THR A 1 96 ? -3.085 5.264 16.562 1.00 87.44 96 THR A N 1
ATOM 709 C CA . THR A 1 96 ? -4.014 6.116 15.821 1.00 87.44 96 THR A CA 1
ATOM 710 C C . THR A 1 96 ? -4.702 5.342 14.703 1.00 87.44 96 THR A C 1
ATOM 712 O O . THR A 1 96 ? -4.061 4.570 13.993 1.00 87.44 96 THR A O 1
ATOM 715 N N . ILE A 1 97 ? -6.003 5.575 14.532 1.00 89.81 97 ILE A N 1
ATOM 716 C CA . ILE A 1 97 ? -6.761 5.145 13.358 1.00 89.81 97 ILE A CA 1
ATOM 717 C C . ILE A 1 97 ? -6.839 6.344 12.412 1.00 89.81 97 ILE A C 1
ATOM 719 O O . ILE A 1 97 ? -7.692 7.213 12.556 1.00 89.81 97 ILE A O 1
ATOM 723 N N . ASP A 1 98 ? -5.892 6.409 11.479 1.00 88.31 98 ASP A N 1
ATOM 724 C CA . ASP A 1 98 ? -5.671 7.535 10.558 1.00 88.31 98 ASP A CA 1
ATOM 725 C C . ASP A 1 98 ? -5.955 7.182 9.086 1.00 88.31 98 ASP A C 1
ATOM 727 O O . ASP A 1 98 ? -5.573 7.913 8.167 1.00 88.31 98 ASP A O 1
ATOM 731 N N . SER A 1 99 ? -6.621 6.050 8.849 1.00 94.38 99 SER A N 1
ATOM 732 C CA . SER A 1 99 ? -7.062 5.629 7.524 1.00 94.38 99 SER A CA 1
ATOM 733 C C . SER A 1 99 ? -8.399 4.899 7.580 1.00 94.38 99 SER A C 1
ATOM 735 O O . SER A 1 99 ? -8.716 4.212 8.558 1.00 94.38 99 SER A O 1
ATOM 737 N N . ILE A 1 100 ? -9.156 5.010 6.490 1.00 96.56 100 ILE A N 1
ATOM 738 C CA . ILE A 1 100 ? -10.402 4.270 6.284 1.00 96.56 100 ILE A CA 1
ATOM 739 C C . ILE A 1 100 ? -10.153 2.762 6.328 1.00 96.56 100 ILE A C 1
ATOM 741 O O . ILE A 1 100 ? -10.937 2.032 6.927 1.00 96.56 100 ILE A O 1
ATOM 745 N N . ASP A 1 101 ? -9.029 2.291 5.788 1.00 95.94 101 ASP A N 1
ATOM 746 C CA . ASP A 1 101 ? -8.700 0.865 5.787 1.00 95.94 101 ASP A CA 1
ATOM 747 C C . ASP A 1 101 ? -8.503 0.314 7.198 1.00 95.94 101 ASP A C 1
ATOM 749 O O . ASP A 1 101 ? -9.079 -0.715 7.549 1.00 95.94 101 ASP A O 1
ATOM 753 N N . THR A 1 102 ? -7.740 1.014 8.040 1.00 95.00 102 THR A N 1
ATOM 754 C CA . THR A 1 102 ? -7.558 0.610 9.440 1.00 95.00 102 THR A CA 1
ATOM 755 C C . THR A 1 102 ? -8.895 0.603 10.188 1.00 95.00 102 THR A C 1
ATOM 757 O O . THR A 1 102 ? -9.158 -0.317 10.963 1.00 95.00 102 THR A O 1
ATOM 760 N N . ALA A 1 103 ? -9.763 1.589 9.935 1.00 96.50 103 ALA A N 1
ATOM 761 C CA . ALA A 1 103 ? -11.090 1.648 10.543 1.00 96.50 103 ALA A CA 1
ATOM 762 C C . ALA A 1 103 ? -12.002 0.501 10.084 1.00 96.50 103 ALA A C 1
ATOM 764 O O . ALA A 1 103 ? -12.692 -0.088 10.909 1.00 96.50 103 ALA A O 1
ATOM 765 N N . LEU A 1 104 ? -11.976 0.119 8.804 1.00 97.38 104 LEU A N 1
ATOM 766 C CA . LEU A 1 104 ? -12.736 -1.029 8.297 1.00 97.38 104 LEU A CA 1
ATOM 767 C C . LEU A 1 104 ? -12.315 -2.331 8.983 1.00 97.38 104 LEU A C 1
ATOM 769 O O . LEU A 1 104 ? -13.169 -3.085 9.446 1.00 97.38 104 LEU A O 1
ATOM 773 N N . VAL A 1 105 ? -11.007 -2.573 9.115 1.00 96.06 105 VAL A N 1
ATOM 774 C CA . VAL A 1 105 ? -10.495 -3.750 9.837 1.00 96.06 105 VAL A CA 1
ATOM 775 C C . VAL A 1 105 ? -10.936 -3.722 11.300 1.00 96.06 105 VAL A C 1
ATOM 777 O O . VAL A 1 105 ? -11.388 -4.736 11.828 1.00 96.06 105 VAL A O 1
ATOM 780 N N . PHE A 1 106 ? -10.872 -2.554 11.944 1.00 95.56 106 PHE A N 1
ATOM 781 C CA . PHE A 1 106 ? -11.357 -2.368 13.311 1.00 95.56 106 PHE A CA 1
ATOM 782 C C . PHE A 1 106 ? -12.856 -2.691 13.447 1.00 95.56 106 PHE A C 1
ATOM 784 O O . PHE A 1 106 ? -13.258 -3.401 14.369 1.00 95.56 106 PHE A O 1
ATOM 791 N N . MET A 1 107 ? -13.684 -2.219 12.510 1.00 97.06 107 MET A N 1
ATOM 792 C CA . MET A 1 107 ? -15.129 -2.477 12.497 1.00 97.06 107 MET A CA 1
ATOM 793 C C . MET A 1 107 ? -15.478 -3.929 12.139 1.00 97.06 107 MET A C 1
ATOM 795 O O . MET A 1 107 ? -16.606 -4.368 12.390 1.00 97.06 107 MET A O 1
ATOM 799 N N . ALA A 1 108 ? -14.540 -4.673 11.546 1.00 96.56 108 ALA A N 1
ATOM 800 C CA . ALA A 1 108 ? -14.693 -6.083 11.210 1.00 96.56 108 ALA A CA 1
ATOM 801 C C . ALA A 1 108 ? -14.243 -7.001 12.355 1.00 96.56 108 ALA A C 1
ATOM 803 O O . ALA A 1 108 ? -14.843 -8.052 12.562 1.00 96.56 108 ALA A O 1
ATOM 804 N N . TYR A 1 109 ? -13.224 -6.624 13.126 1.00 95.06 109 TYR A N 1
ATOM 805 C CA . TYR A 1 109 ? -12.661 -7.482 14.168 1.00 95.06 109 TYR A CA 1
ATOM 806 C C . TYR A 1 109 ? -13.621 -7.642 15.359 1.00 95.06 109 TYR A C 1
ATOM 808 O O . TYR A 1 109 ? -13.830 -6.717 16.144 1.00 95.06 109 TYR A O 1
ATOM 816 N N . ARG A 1 110 ? -14.225 -8.828 15.499 1.00 94.56 110 ARG A N 1
ATOM 817 C CA . ARG A 1 110 ? -15.284 -9.145 16.474 1.00 94.56 110 ARG A CA 1
ATOM 818 C C . ARG A 1 110 ? -14.897 -8.848 17.922 1.00 94.56 110 ARG A C 1
ATOM 820 O O . ARG A 1 110 ? -15.764 -8.353 18.640 1.00 94.56 110 ARG A O 1
ATOM 827 N N . PRO A 1 111 ? -13.650 -9.073 18.379 1.00 91.00 111 PRO A N 1
ATOM 828 C CA . PRO A 1 111 ? -13.260 -8.676 19.728 1.00 91.00 111 PRO A CA 1
ATOM 829 C C . PRO A 1 111 ? -13.377 -7.170 20.000 1.00 91.00 111 PRO A C 1
ATOM 831 O O . PRO A 1 111 ? -13.460 -6.784 21.157 1.00 91.00 111 PRO A O 1
ATOM 834 N N . PHE A 1 112 ? -13.442 -6.305 18.981 1.00 92.25 112 PHE A N 1
ATOM 835 C CA . PHE A 1 112 ? -13.687 -4.866 19.160 1.00 92.25 112 PHE A CA 1
ATOM 836 C C . PHE A 1 112 ? -15.170 -4.488 19.166 1.00 92.25 112 PHE A C 1
ATOM 838 O O . PHE A 1 112 ? -15.483 -3.303 19.274 1.00 92.25 112 PHE A O 1
ATOM 845 N N . ALA A 1 113 ? -16.087 -5.461 19.120 1.00 93.94 113 ALA A N 1
ATOM 846 C CA . ALA A 1 113 ? -17.527 -5.211 19.153 1.00 93.94 113 ALA A CA 1
ATOM 847 C C . ALA A 1 113 ? -17.995 -4.254 20.264 1.00 93.94 113 ALA A C 1
ATOM 849 O O . ALA A 1 113 ? -18.827 -3.394 19.969 1.00 93.94 113 ALA A O 1
ATOM 850 N N . PRO A 1 114 ? -17.449 -4.303 21.497 1.00 92.19 114 PRO A N 1
ATOM 851 C CA . PRO A 1 114 ? -17.819 -3.346 22.540 1.00 92.19 114 PRO A CA 1
ATOM 852 C C . PRO A 1 114 ? -17.510 -1.879 22.198 1.00 92.19 114 PRO A C 1
ATOM 854 O O . PRO A 1 114 ? -18.180 -0.983 22.703 1.00 92.19 114 PRO A O 1
ATOM 857 N N . PHE A 1 115 ? -16.525 -1.617 21.335 1.00 92.38 115 PHE A N 1
ATOM 858 C CA . PHE A 1 115 ? -16.138 -0.263 20.926 1.00 92.38 115 PHE A CA 1
ATOM 859 C C . PHE A 1 115 ? -16.895 0.239 19.694 1.00 92.38 115 PHE A C 1
ATOM 861 O O . PHE A 1 115 ? -16.900 1.444 19.437 1.00 92.38 115 PHE A O 1
ATOM 868 N N . TRP A 1 116 ? -17.547 -0.648 18.935 1.00 94.69 116 TRP A N 1
ATOM 869 C CA . TRP A 1 116 ? -18.236 -0.286 17.695 1.00 94.69 116 TRP A CA 1
ATOM 870 C C . TRP A 1 116 ? -19.294 0.811 17.864 1.00 94.69 116 TRP A C 1
ATOM 872 O O . TRP A 1 116 ? -19.269 1.725 17.047 1.00 94.69 116 TRP A O 1
ATOM 882 N N . PRO A 1 117 ? -20.152 0.832 18.907 1.00 94.62 117 PRO A N 1
ATOM 883 C CA . PRO A 1 117 ? -21.126 1.914 19.060 1.00 94.62 117 PRO A CA 1
ATOM 884 C C . PRO A 1 117 ? -20.472 3.297 19.197 1.00 94.62 117 PRO A C 1
ATOM 886 O O . PRO A 1 117 ? -20.916 4.261 18.578 1.00 94.62 117 PRO A O 1
ATOM 889 N N . ALA A 1 118 ? -19.383 3.398 19.967 1.00 92.88 118 ALA A N 1
ATOM 890 C CA . ALA A 1 118 ? -18.630 4.645 20.112 1.00 92.88 118 ALA A CA 1
ATOM 891 C C . ALA A 1 118 ? -17.905 5.022 18.809 1.00 92.88 118 ALA A C 1
ATOM 893 O O . ALA A 1 118 ? -17.880 6.190 18.420 1.00 92.88 118 ALA A O 1
ATOM 894 N N . ALA A 1 119 ? -17.356 4.030 18.106 1.00 94.31 119 ALA A N 1
ATOM 895 C CA . ALA A 1 119 ? -16.703 4.219 16.818 1.00 94.31 119 ALA A CA 1
ATOM 896 C C . ALA A 1 119 ? -17.687 4.700 15.740 1.00 94.31 119 ALA A C 1
ATOM 898 O O . ALA A 1 119 ? -17.420 5.687 15.065 1.00 94.31 119 ALA A O 1
ATOM 899 N N . GLU A 1 120 ? -18.863 4.084 15.626 1.00 95.50 120 GLU A N 1
ATOM 900 C CA . GLU A 1 120 ? -19.937 4.497 14.715 1.00 95.50 120 GLU A CA 1
ATOM 901 C C . GLU A 1 120 ? -20.471 5.887 15.073 1.00 95.50 120 GLU A C 1
ATOM 903 O O . GLU A 1 120 ? -20.695 6.713 14.183 1.00 95.50 120 GLU A O 1
ATOM 908 N N . ALA A 1 121 ? -20.598 6.196 16.368 1.00 93.81 121 ALA A N 1
ATOM 909 C CA . ALA A 1 121 ? -20.958 7.530 16.833 1.00 93.81 121 ALA A CA 1
ATOM 910 C C . ALA A 1 121 ? -19.908 8.589 16.455 1.00 93.81 121 ALA A C 1
ATOM 912 O O . ALA A 1 121 ? -20.300 9.718 16.152 1.00 93.81 121 ALA A O 1
ATOM 913 N N . ARG A 1 122 ? -18.613 8.240 16.405 1.00 92.88 122 ARG A N 1
ATOM 914 C CA . ARG A 1 122 ? -17.517 9.141 16.003 1.00 92.88 122 ARG A CA 1
ATOM 915 C C . ARG A 1 122 ? -17.348 9.256 14.485 1.00 92.88 122 ARG A C 1
ATOM 917 O O . ARG A 1 122 ? -17.177 10.366 13.990 1.00 92.88 122 ARG A O 1
ATOM 924 N N . TRP A 1 123 ? -17.386 8.140 13.760 1.00 94.62 123 TRP A N 1
ATOM 925 C CA . TRP A 1 123 ? -16.996 8.038 12.346 1.00 94.62 123 TRP A CA 1
ATOM 926 C C . TRP A 1 123 ? -18.171 8.003 11.367 1.00 94.62 123 TRP A C 1
ATOM 928 O O . TRP A 1 123 ? -17.990 8.286 10.186 1.00 94.62 123 TRP A O 1
ATOM 938 N N . GLY A 1 124 ? -19.376 7.679 11.844 1.00 93.75 124 GLY A N 1
ATOM 939 C CA . GLY A 1 124 ? -20.505 7.327 10.981 1.00 93.75 124 GLY A CA 1
ATOM 940 C C . GLY A 1 124 ? -20.492 5.848 10.594 1.00 93.75 124 GLY A C 1
ATOM 941 O O . GLY A 1 124 ? -19.440 5.217 10.514 1.00 93.75 124 GLY A O 1
ATOM 942 N N . SER A 1 125 ? -21.680 5.299 10.339 1.00 92.56 125 SER A N 1
ATOM 943 C CA . SER A 1 125 ? -21.882 3.904 9.915 1.00 92.56 125 SER A CA 1
ATOM 944 C C . SER A 1 125 ? -21.372 3.602 8.498 1.00 92.56 125 SER A C 1
ATOM 946 O O . SER A 1 125 ? -21.388 2.452 8.070 1.00 92.56 125 SER A O 1
ATOM 948 N N . ASP A 1 126 ? -20.949 4.633 7.769 1.00 94.12 126 ASP A N 1
ATOM 949 C CA . ASP A 1 126 ? -20.344 4.587 6.435 1.00 94.12 126 ASP A CA 1
ATOM 950 C C . ASP A 1 126 ? -18.901 5.134 6.418 1.00 94.12 126 ASP A C 1
ATOM 952 O O . ASP A 1 126 ? -18.287 5.237 5.358 1.00 94.12 126 ASP A O 1
ATOM 956 N N . LEU A 1 127 ? -18.361 5.498 7.591 1.00 96.56 127 LEU A N 1
ATOM 957 C CA . LEU A 1 127 ? -17.059 6.150 7.785 1.00 96.56 127 LEU A CA 1
ATOM 958 C C . LEU A 1 127 ? -16.904 7.531 7.117 1.00 96.56 127 LEU A C 1
ATOM 960 O O . LEU A 1 127 ? -15.788 8.049 7.040 1.00 96.56 127 LEU A O 1
ATOM 964 N N . SER A 1 128 ? -17.990 8.165 6.667 1.00 94.62 128 SER A N 1
ATOM 965 C CA . SER A 1 128 ? -17.941 9.484 6.016 1.00 94.62 128 SER A CA 1
ATOM 966 C C . SER A 1 128 ? -17.353 10.576 6.915 1.00 94.62 128 SER A C 1
ATOM 968 O O . SER A 1 128 ? -16.537 11.372 6.456 1.00 94.62 128 SER A O 1
ATOM 970 N N . ARG A 1 129 ? -17.672 10.580 8.216 1.00 94.38 129 ARG A N 1
ATOM 971 C CA . ARG A 1 129 ? -17.110 11.568 9.156 1.00 94.38 129 ARG A CA 1
ATOM 972 C C . ARG A 1 129 ? -15.628 11.325 9.417 1.00 94.38 129 ARG A C 1
ATOM 974 O O . ARG A 1 129 ? -14.869 12.282 9.495 1.00 94.38 129 ARG A O 1
ATOM 981 N N . LEU A 1 130 ? -15.200 10.060 9.470 1.00 94.38 130 LEU A N 1
ATOM 982 C CA . LEU A 1 130 ? -13.773 9.732 9.563 1.00 94.38 130 LEU A CA 1
ATOM 983 C C . LEU A 1 130 ? -13.006 10.198 8.322 1.00 94.38 130 LEU A C 1
ATOM 985 O O . LEU A 1 130 ? -11.888 10.688 8.440 1.00 94.38 130 LEU A O 1
ATOM 989 N N . ARG A 1 131 ? -13.594 10.065 7.131 1.00 94.38 131 ARG A N 1
ATOM 990 C CA . ARG A 1 131 ? -13.001 10.590 5.895 1.00 94.38 131 ARG A CA 1
ATOM 991 C C . ARG A 1 131 ? -12.751 12.097 5.997 1.00 94.38 131 ARG A C 1
ATOM 993 O O . ARG A 1 131 ? -11.665 12.548 5.638 1.00 94.38 131 ARG A O 1
ATOM 1000 N N . ASP A 1 132 ? -13.701 12.852 6.542 1.00 92.75 132 ASP A N 1
ATOM 1001 C CA . ASP A 1 132 ? -13.538 14.291 6.780 1.00 92.75 132 ASP A CA 1
ATOM 1002 C C . ASP A 1 132 ? -12.496 14.601 7.866 1.00 92.75 132 ASP A C 1
ATOM 1004 O O . ASP A 1 132 ? -11.673 15.499 7.679 1.00 92.75 132 ASP A O 1
ATOM 1008 N N . ASP A 1 133 ? -12.443 13.815 8.946 1.00 92.00 133 ASP A N 1
ATOM 1009 C CA . ASP A 1 133 ? -11.390 13.935 9.963 1.00 92.00 133 ASP A CA 1
ATOM 1010 C C . ASP A 1 133 ? -9.991 13.712 9.359 1.00 92.00 133 ASP A C 1
ATOM 1012 O O . ASP A 1 133 ? -9.062 14.468 9.641 1.00 92.00 133 ASP A O 1
ATOM 1016 N N . ILE A 1 134 ? -9.828 12.695 8.501 1.00 93.19 134 ILE A N 1
ATOM 1017 C CA . ILE A 1 134 ? -8.549 12.378 7.846 1.00 93.19 134 ILE A CA 1
ATOM 1018 C C . ILE A 1 134 ? -8.118 13.516 6.914 1.00 93.19 134 ILE A C 1
ATOM 1020 O O . ILE A 1 134 ? -6.942 13.884 6.890 1.00 93.19 134 ILE A O 1
ATOM 1024 N N . ARG A 1 135 ? -9.059 14.110 6.170 1.00 91.50 135 ARG A N 1
ATOM 1025 C CA . ARG A 1 135 ? -8.796 15.291 5.330 1.00 91.50 135 ARG A CA 1
ATOM 1026 C C . ARG A 1 135 ? -8.332 16.493 6.149 1.00 91.50 135 ARG A C 1
ATOM 1028 O O . ARG A 1 135 ? -7.530 17.285 5.660 1.00 91.50 135 ARG A O 1
ATOM 1035 N N . ALA A 1 136 ? -8.817 16.617 7.381 1.00 91.06 136 ALA A N 1
ATOM 1036 C CA . ALA A 1 136 ? -8.460 17.694 8.294 1.00 91.06 136 ALA A CA 1
ATOM 1037 C C . ALA A 1 136 ? -7.127 17.471 9.037 1.00 91.06 136 ALA A C 1
ATOM 1039 O O . ALA A 1 136 ? -6.681 18.380 9.740 1.00 91.06 136 ALA A O 1
ATOM 1040 N N . ILE A 1 137 ? -6.470 16.308 8.889 1.00 90.25 137 ILE A N 1
ATOM 1041 C CA . ILE A 1 137 ? -5.172 16.046 9.529 1.00 90.25 137 ILE A CA 1
ATOM 1042 C C . ILE A 1 137 ? -4.154 17.109 9.084 1.00 90.25 137 ILE A C 1
ATOM 1044 O O . ILE A 1 137 ? -3.907 17.253 7.879 1.00 90.25 137 ILE A O 1
ATOM 1048 N N . PRO A 1 138 ? -3.508 17.821 10.031 1.00 92.44 138 PRO A N 1
ATOM 1049 C CA . PRO A 1 138 ? -2.473 18.791 9.708 1.00 92.44 138 PRO A CA 1
ATOM 1050 C C . PRO A 1 138 ? -1.352 18.159 8.885 1.00 92.44 138 PRO A C 1
ATOM 1052 O O . PRO A 1 138 ? -0.801 17.113 9.239 1.00 92.44 138 PRO A O 1
ATOM 1055 N N . ILE A 1 139 ? -0.978 18.815 7.789 1.00 94.62 139 ILE A N 1
ATOM 1056 C CA . ILE A 1 139 ? -0.017 18.253 6.838 1.00 94.62 139 ILE A CA 1
ATOM 1057 C C . ILE A 1 139 ? 1.358 18.009 7.474 1.00 94.62 139 ILE A C 1
ATOM 1059 O O . ILE A 1 139 ? 2.064 17.083 7.085 1.00 94.62 139 ILE A O 1
ATOM 1063 N N . GLU A 1 140 ? 1.725 18.786 8.491 1.00 94.25 140 GLU A N 1
ATOM 1064 C CA . GLU A 1 140 ? 2.956 18.632 9.265 1.00 94.25 140 GLU A CA 1
ATOM 1065 C C . GLU A 1 140 ? 3.018 17.272 9.982 1.00 94.25 140 GLU A C 1
ATOM 1067 O O . GLU A 1 140 ? 4.076 16.641 10.011 1.00 94.25 140 GLU A O 1
ATOM 1072 N N . GLN A 1 141 ? 1.884 16.769 10.482 1.00 91.50 141 GLN A N 1
ATOM 1073 C CA . GLN A 1 141 ? 1.791 15.440 11.090 1.00 91.50 141 GLN A CA 1
ATOM 1074 C C . GLN A 1 141 ? 1.984 14.333 10.043 1.00 91.50 141 GLN A C 1
ATOM 1076 O O . GLN A 1 141 ? 2.691 13.347 10.273 1.00 91.50 141 GLN A O 1
ATOM 1081 N N . SER A 1 142 ? 1.411 14.512 8.855 1.00 92.44 142 SER A N 1
ATOM 1082 C CA . SER A 1 142 ? 1.561 13.566 7.745 1.00 92.44 142 SER A CA 1
ATOM 1083 C C . SER A 1 142 ? 2.973 13.558 7.158 1.00 92.44 142 SER A C 1
ATOM 1085 O O . SER A 1 142 ? 3.464 12.512 6.743 1.00 92.44 142 SER A O 1
ATOM 1087 N N . ILE A 1 143 ? 3.661 14.702 7.159 1.00 93.56 143 ILE A N 1
ATOM 1088 C CA . ILE A 1 143 ? 5.080 14.787 6.795 1.00 93.56 143 ILE A CA 1
ATOM 1089 C C . ILE A 1 143 ? 5.928 14.047 7.837 1.00 93.56 143 ILE A C 1
ATOM 1091 O O . ILE A 1 143 ? 6.768 13.234 7.462 1.00 93.56 143 ILE A O 1
ATOM 1095 N N . ALA A 1 144 ? 5.683 14.272 9.132 1.00 90.56 144 ALA A N 1
ATOM 1096 C CA . ALA A 1 144 ? 6.442 13.636 10.210 1.00 90.56 144 ALA A CA 1
ATOM 1097 C C . ALA A 1 144 ? 6.300 12.101 10.240 1.00 90.56 144 ALA A C 1
ATOM 1099 O O . ALA A 1 144 ? 7.230 11.404 10.641 1.00 90.56 144 ALA A O 1
ATOM 1100 N N . SER A 1 145 ? 5.157 11.567 9.800 1.00 86.69 145 SER A N 1
ATOM 1101 C CA . SER A 1 145 ? 4.910 10.120 9.717 1.00 86.69 145 SER A CA 1
ATOM 1102 C C . SER A 1 145 ? 5.429 9.466 8.431 1.00 86.69 145 SER A C 1
ATOM 1104 O O . SER A 1 145 ? 5.434 8.238 8.328 1.00 86.69 145 SER A O 1
ATOM 1106 N N . TYR A 1 146 ? 5.873 10.246 7.441 1.00 89.44 146 TYR A N 1
ATOM 1107 C CA . TYR A 1 146 ? 6.331 9.717 6.161 1.00 89.44 146 TYR A CA 1
ATOM 1108 C C . TYR A 1 146 ? 7.839 9.389 6.187 1.00 89.44 146 TYR A C 1
ATOM 1110 O O . TYR A 1 146 ? 8.656 10.306 6.280 1.00 89.44 146 TYR A O 1
ATOM 1118 N N . PRO A 1 147 ? 8.252 8.110 6.029 1.00 87.00 147 PRO A N 1
ATOM 1119 C CA . PRO A 1 147 ? 9.645 7.697 6.250 1.00 87.00 147 PRO A CA 1
ATOM 1120 C C . PRO A 1 147 ? 10.692 8.367 5.354 1.00 87.00 147 PRO A C 1
ATOM 1122 O O . PRO A 1 147 ? 11.848 8.468 5.751 1.00 87.00 147 PRO A O 1
ATOM 1125 N N . TYR A 1 148 ? 10.305 8.816 4.157 1.00 88.12 148 TYR A N 1
ATOM 1126 C CA . TYR A 1 148 ? 11.223 9.452 3.208 1.00 88.12 148 TYR A CA 1
ATOM 1127 C C . TYR A 1 148 ? 11.194 10.983 3.269 1.00 88.12 148 TYR A C 1
ATOM 1129 O O . TYR A 1 148 ? 11.951 11.623 2.547 1.00 88.12 148 TYR A O 1
ATOM 1137 N N . ALA A 1 149 ? 10.352 11.590 4.115 1.00 90.81 149 ALA A N 1
ATOM 1138 C CA . ALA A 1 149 ? 10.185 13.042 4.156 1.00 90.81 149 ALA A CA 1
ATOM 1139 C C . ALA A 1 149 ? 11.497 13.796 4.422 1.00 90.81 149 ALA A C 1
ATOM 1141 O O . ALA A 1 149 ? 11.721 14.848 3.833 1.00 90.81 149 ALA A O 1
ATOM 1142 N N . SER A 1 150 ? 12.369 13.253 5.275 1.00 89.75 150 SER A N 1
ATOM 1143 C CA . SER A 1 150 ? 13.664 13.856 5.621 1.00 89.75 150 SER A CA 1
ATOM 1144 C C . SER A 1 150 ? 14.694 13.824 4.488 1.00 89.75 150 SER A C 1
ATOM 1146 O O . SER A 1 150 ? 15.677 14.556 4.554 1.00 89.75 150 SER A O 1
ATOM 1148 N N . LEU A 1 151 ? 14.480 12.985 3.471 1.00 89.94 151 LEU A N 1
ATOM 1149 C CA . LEU A 1 151 ? 15.360 12.830 2.309 1.00 89.94 151 LEU A CA 1
ATOM 1150 C C . LEU A 1 151 ? 14.870 13.622 1.090 1.00 89.94 151 LEU A C 1
ATOM 1152 O O . LEU A 1 151 ? 15.531 13.623 0.060 1.00 89.94 151 LEU A O 1
ATOM 1156 N N . MET A 1 152 ? 13.699 14.254 1.184 1.00 93.62 152 MET A N 1
ATOM 1157 C CA . MET A 1 152 ? 13.060 14.959 0.077 1.00 93.62 152 MET A CA 1
ATOM 1158 C C . MET A 1 152 ? 13.103 16.469 0.284 1.00 93.62 152 MET A C 1
ATOM 1160 O O . MET A 1 152 ? 13.013 16.972 1.406 1.00 93.62 152 MET A O 1
ATOM 1164 N N . VAL A 1 153 ? 13.098 17.218 -0.816 1.00 95.38 153 VAL A N 1
ATOM 1165 C CA . VAL A 1 153 ? 12.814 18.654 -0.780 1.00 95.38 153 VAL A CA 1
ATOM 1166 C C . VAL A 1 153 ? 11.424 18.881 -0.149 1.00 95.38 153 VAL A C 1
ATOM 1168 O O . VAL A 1 153 ? 10.444 18.259 -0.585 1.00 95.38 153 VAL A O 1
ATOM 1171 N N . PRO A 1 154 ? 11.279 19.807 0.829 1.00 95.88 154 PRO A N 1
ATOM 1172 C CA . PRO A 1 154 ? 10.061 19.953 1.636 1.00 95.88 154 PRO A CA 1
ATOM 1173 C C . PRO A 1 154 ? 8.757 20.084 0.842 1.00 95.88 154 PRO A C 1
ATOM 1175 O O . PRO A 1 154 ? 7.716 19.573 1.252 1.00 95.88 154 PRO A O 1
ATOM 1178 N N . ARG A 1 155 ? 8.803 20.741 -0.323 1.00 96.38 155 ARG A N 1
ATOM 1179 C CA . ARG A 1 155 ? 7.646 20.881 -1.216 1.00 96.38 155 ARG A CA 1
ATOM 1180 C C . ARG A 1 155 ? 7.101 19.522 -1.669 1.00 96.38 155 ARG A C 1
ATOM 1182 O O . ARG A 1 155 ? 5.896 19.292 -1.590 1.00 96.38 155 ARG A O 1
ATOM 1189 N N . TYR A 1 156 ? 7.969 18.634 -2.145 1.00 97.50 156 TYR A N 1
ATOM 1190 C CA . TYR A 1 156 ? 7.561 17.332 -2.671 1.00 97.50 156 TYR A CA 1
ATOM 1191 C C . TYR A 1 156 ? 7.225 16.358 -1.545 1.00 97.50 156 TYR A C 1
ATOM 1193 O O . TYR A 1 156 ? 6.285 15.579 -1.689 1.00 97.50 156 TYR A O 1
ATOM 1201 N N . ALA A 1 157 ? 7.903 16.462 -0.395 1.00 96.81 157 ALA A N 1
ATOM 1202 C CA . ALA A 1 157 ? 7.499 15.762 0.823 1.00 96.81 157 ALA A CA 1
ATOM 1203 C C . ALA A 1 157 ? 6.055 16.123 1.214 1.00 96.81 157 ALA A C 1
ATOM 1205 O O . ALA A 1 157 ? 5.237 15.235 1.454 1.00 96.81 157 ALA A O 1
ATOM 1206 N N . ARG A 1 158 ? 5.711 17.420 1.188 1.00 97.62 158 ARG A N 1
ATOM 1207 C CA . ARG A 1 158 ? 4.347 17.913 1.428 1.00 97.62 158 ARG A CA 1
ATOM 1208 C C . ARG A 1 158 ? 3.349 17.379 0.395 1.00 97.62 158 ARG A C 1
ATOM 1210 O O . ARG A 1 158 ? 2.278 16.924 0.782 1.00 97.62 158 ARG A O 1
ATOM 1217 N N . GLY A 1 159 ? 3.689 17.395 -0.897 1.00 97.38 159 GLY A N 1
ATOM 1218 C CA . GLY A 1 159 ? 2.836 16.839 -1.958 1.00 97.38 159 GLY A CA 1
ATOM 1219 C C . GLY A 1 159 ? 2.577 15.335 -1.800 1.00 97.38 159 GLY A C 1
ATOM 1220 O O . GLY A 1 159 ? 1.432 14.889 -1.887 1.00 97.38 159 GLY A O 1
ATOM 1221 N N . MET A 1 160 ? 3.618 14.560 -1.481 1.00 97.44 160 MET A N 1
ATOM 1222 C CA . MET A 1 160 ? 3.510 13.126 -1.191 1.00 97.44 160 MET A CA 1
ATOM 1223 C C . MET A 1 160 ? 2.663 12.853 0.053 1.00 97.44 160 MET A C 1
ATOM 1225 O O . MET A 1 160 ? 1.783 11.993 0.011 1.00 97.44 160 MET A O 1
ATOM 1229 N N . ALA A 1 161 ? 2.883 13.593 1.142 1.00 96.50 161 ALA A N 1
ATOM 1230 C CA . ALA A 1 161 ? 2.091 13.477 2.364 1.00 96.50 161 ALA A CA 1
ATOM 1231 C C . ALA A 1 161 ? 0.606 13.798 2.112 1.00 96.50 161 ALA A C 1
ATOM 1233 O O . ALA A 1 161 ? -0.261 13.032 2.524 1.00 96.50 161 ALA A O 1
ATOM 1234 N N . ALA A 1 162 ? 0.308 14.855 1.349 1.00 97.06 162 ALA A N 1
ATOM 1235 C CA . ALA A 1 162 ? -1.061 15.213 0.983 1.00 97.06 162 ALA A CA 1
ATOM 1236 C C . ALA A 1 162 ? -1.728 14.125 0.121 1.00 97.06 162 ALA A C 1
ATOM 1238 O O . ALA A 1 162 ? -2.852 13.717 0.400 1.00 97.06 162 ALA A O 1
ATOM 1239 N N . SER A 1 163 ? -1.016 13.576 -0.874 1.00 97.88 163 SER A N 1
ATOM 1240 C CA . SER A 1 163 ? -1.508 12.446 -1.681 1.00 97.88 163 SER A CA 1
ATOM 1241 C C . SER A 1 163 ? -1.787 11.198 -0.834 1.00 97.88 163 SER A C 1
ATOM 1243 O O . SER A 1 163 ? -2.708 10.431 -1.125 1.00 97.88 163 SER A O 1
ATOM 1245 N N . ARG A 1 164 ? -0.992 10.957 0.215 1.00 95.88 164 ARG A N 1
ATOM 1246 C CA . ARG A 1 164 ? -1.213 9.850 1.156 1.00 95.88 164 ARG A CA 1
ATOM 1247 C C . ARG A 1 164 ? -2.443 10.090 2.025 1.00 95.88 164 ARG A C 1
ATOM 1249 O O . ARG A 1 164 ? -3.256 9.179 2.101 1.00 95.88 164 ARG A O 1
ATOM 1256 N N . ASN A 1 165 ? -2.623 11.289 2.585 1.00 95.38 165 ASN A N 1
ATOM 1257 C CA . ASN A 1 165 ? -3.840 11.644 3.329 1.00 95.38 165 ASN A CA 1
ATOM 1258 C C . ASN A 1 165 ? -5.090 11.457 2.468 1.00 95.38 165 ASN A C 1
ATOM 1260 O O . ASN A 1 165 ? -6.027 10.794 2.900 1.00 95.38 165 ASN A O 1
ATOM 1264 N N . ALA A 1 166 ? -5.065 11.948 1.225 1.00 96.50 166 ALA A N 1
ATOM 1265 C CA . ALA A 1 166 ? -6.162 11.763 0.283 1.00 96.50 166 ALA A CA 1
ATOM 1266 C C . ALA A 1 166 ? -6.471 10.269 0.067 1.00 96.50 166 ALA A C 1
ATOM 1268 O O . ALA A 1 166 ? -7.610 9.846 0.195 1.00 96.50 166 ALA A O 1
ATOM 1269 N N . THR A 1 167 ? -5.466 9.411 -0.146 1.00 95.88 167 THR A N 1
ATOM 1270 C CA . THR A 1 167 ? -5.706 7.953 -0.224 1.00 95.88 167 THR A CA 1
ATOM 1271 C C . THR A 1 167 ? -6.200 7.339 1.080 1.00 95.88 167 THR A C 1
ATOM 1273 O O . THR A 1 167 ? -7.068 6.473 1.031 1.00 95.88 167 THR A O 1
ATOM 1276 N N . ASN A 1 168 ? -5.685 7.766 2.232 1.00 95.31 168 ASN A N 1
ATOM 1277 C CA . ASN A 1 168 ? -6.155 7.288 3.531 1.00 95.31 168 ASN A CA 1
ATOM 1278 C C . ASN A 1 168 ? -7.628 7.650 3.765 1.00 95.31 168 ASN A C 1
ATOM 1280 O O . ASN A 1 168 ? -8.323 6.892 4.434 1.00 95.31 168 ASN A O 1
ATOM 1284 N N . ALA A 1 169 ? -8.092 8.758 3.181 1.00 95.44 169 ALA A N 1
ATOM 1285 C CA . ALA A 1 169 ? -9.479 9.212 3.151 1.00 95.44 169 ALA A CA 1
ATOM 1286 C C . ALA A 1 169 ? -10.324 8.551 2.034 1.00 95.44 169 ALA A C 1
ATOM 1288 O O . ALA A 1 169 ? -11.529 8.766 1.963 1.00 95.44 169 ALA A O 1
ATOM 1289 N N . GLY A 1 170 ? -9.725 7.746 1.148 1.00 93.94 170 GLY A N 1
ATOM 1290 C CA . GLY A 1 170 ? -10.392 7.172 -0.031 1.00 93.94 170 GLY A CA 1
ATOM 1291 C C . GLY A 1 170 ? -10.520 8.127 -1.231 1.00 93.94 170 GLY A C 1
ATOM 1292 O O . GLY A 1 170 ? -11.119 7.784 -2.243 1.00 93.94 170 GLY A O 1
ATOM 1293 N N . ASP A 1 171 ? -9.919 9.314 -1.178 1.00 95.31 171 ASP A N 1
ATOM 1294 C CA . ASP A 1 171 ? -9.891 10.308 -2.258 1.00 95.31 171 ASP A CA 1
ATOM 1295 C C . ASP A 1 171 ? -8.807 10.003 -3.304 1.00 95.31 171 ASP A C 1
ATOM 1297 O O . ASP A 1 171 ? -7.830 10.735 -3.479 1.00 95.31 171 ASP A O 1
ATOM 1301 N N . HIS A 1 172 ? -8.962 8.895 -4.028 1.00 94.06 172 HIS A N 1
ATOM 1302 C CA . HIS A 1 172 ? -7.977 8.450 -5.021 1.00 94.06 172 HIS A CA 1
ATOM 1303 C C . HIS A 1 172 ? -7.769 9.446 -6.175 1.00 94.06 172 HIS A C 1
ATOM 1305 O O . HIS A 1 172 ? -6.631 9.663 -6.600 1.00 94.06 172 HIS A O 1
ATOM 1311 N N . ALA A 1 173 ? -8.839 10.098 -6.640 1.00 93.88 173 ALA A N 1
ATOM 1312 C CA . ALA A 1 173 ? -8.758 11.106 -7.697 1.00 93.88 173 ALA A CA 1
ATOM 1313 C C . ALA A 1 173 ? -7.975 12.353 -7.252 1.00 93.88 173 ALA A C 1
ATOM 1315 O O . ALA A 1 173 ? -7.120 12.841 -7.988 1.00 93.88 173 ALA A O 1
ATOM 1316 N N . GLU A 1 174 ? -8.207 12.838 -6.028 1.00 96.50 174 GLU A N 1
ATOM 1317 C CA . GLU A 1 174 ? -7.441 13.954 -5.465 1.00 96.50 174 GLU A CA 1
ATOM 1318 C C . GLU A 1 174 ? -5.973 13.567 -5.259 1.00 96.50 174 GLU A C 1
ATOM 1320 O O . GLU A 1 174 ? -5.068 14.313 -5.640 1.00 96.50 174 GLU A O 1
ATOM 1325 N N . ALA A 1 175 ? -5.723 12.361 -4.736 1.00 97.69 175 ALA A N 1
ATOM 1326 C CA . ALA A 1 175 ? -4.376 11.833 -4.558 1.00 97.69 175 ALA A CA 1
ATOM 1327 C C . ALA A 1 175 ? -3.576 11.813 -5.870 1.00 97.69 175 ALA A C 1
ATOM 1329 O O . ALA A 1 175 ? -2.371 12.080 -5.834 1.00 97.69 175 ALA A O 1
ATOM 1330 N N . ARG A 1 176 ? -4.232 11.513 -7.002 1.00 97.25 176 ARG A N 1
ATOM 1331 C CA . ARG A 1 176 ? -3.645 11.559 -8.350 1.00 97.25 176 ARG A CA 1
ATOM 1332 C C . ARG A 1 176 ? -3.323 12.991 -8.764 1.00 97.25 176 ARG A C 1
ATOM 1334 O O . ARG A 1 176 ? -2.160 13.272 -9.041 1.00 97.25 176 ARG A O 1
ATOM 1341 N N . THR A 1 177 ? -4.303 13.893 -8.717 1.00 98.12 177 THR A N 1
ATOM 1342 C CA . THR A 1 177 ? -4.129 15.307 -9.098 1.00 98.12 177 THR A CA 1
ATOM 1343 C C . THR A 1 177 ? -2.976 15.968 -8.337 1.00 98.12 177 THR A C 1
ATOM 1345 O O . THR A 1 177 ? -2.190 16.728 -8.905 1.00 98.12 177 THR A O 1
ATOM 1348 N N . LEU A 1 178 ? -2.834 15.662 -7.042 1.00 98.31 178 LEU A N 1
ATOM 1349 C CA . LEU A 1 178 ? -1.736 16.166 -6.215 1.00 98.31 178 LEU A CA 1
ATOM 1350 C C . LEU A 1 178 ? -0.363 15.704 -6.722 1.00 98.31 178 LEU A C 1
ATOM 1352 O O . LEU A 1 178 ? 0.569 16.503 -6.759 1.00 98.31 178 LEU A O 1
ATOM 1356 N N . VAL A 1 179 ? -0.238 14.438 -7.125 1.00 98.50 179 VAL A N 1
ATOM 1357 C CA . VAL A 1 179 ? 1.024 13.863 -7.617 1.00 98.50 179 VAL A CA 1
ATOM 1358 C C . VAL A 1 179 ? 1.344 14.367 -9.022 1.00 98.50 179 VAL A C 1
ATOM 1360 O O . VAL A 1 179 ? 2.477 14.770 -9.274 1.00 98.50 179 VAL A O 1
ATOM 1363 N N . GLU A 1 180 ? 0.352 14.420 -9.912 1.00 98.44 180 GLU A N 1
ATOM 1364 C CA . GLU A 1 180 ? 0.495 14.968 -11.267 1.00 98.44 180 GLU A CA 1
ATOM 1365 C C . GLU A 1 180 ? 0.989 16.414 -11.240 1.00 98.44 180 GLU A C 1
ATOM 1367 O O . GLU A 1 180 ? 1.909 16.772 -11.978 1.00 98.44 180 GLU A O 1
ATOM 1372 N N . ARG A 1 181 ? 0.440 17.236 -10.337 1.00 98.50 181 ARG A N 1
ATOM 1373 C CA . ARG A 1 181 ? 0.880 18.621 -10.149 1.00 98.50 181 ARG A CA 1
ATOM 1374 C C . ARG A 1 181 ? 2.358 18.709 -9.775 1.00 98.50 181 ARG A C 1
ATOM 1376 O O . ARG A 1 181 ? 3.068 19.561 -10.308 1.00 98.50 181 ARG A O 1
ATOM 1383 N N . GLU A 1 182 ? 2.829 17.860 -8.863 1.00 98.38 182 GLU A N 1
ATOM 1384 C CA . GLU A 1 182 ? 4.234 17.889 -8.451 1.00 98.38 182 GLU A CA 1
ATOM 1385 C C . GLU A 1 182 ? 5.176 17.345 -9.538 1.00 98.38 182 GLU A C 1
ATOM 1387 O O . GLU A 1 182 ? 6.237 17.931 -9.751 1.00 98.38 182 GLU A O 1
ATOM 1392 N N . ILE A 1 183 ? 4.776 16.313 -10.292 1.00 98.00 183 ILE A N 1
ATOM 1393 C CA . ILE A 1 183 ? 5.528 15.846 -11.472 1.00 98.00 183 ILE A CA 1
ATOM 1394 C C . ILE A 1 183 ? 5.621 16.960 -12.522 1.00 98.00 183 ILE A C 1
ATOM 1396 O O . ILE A 1 183 ? 6.710 17.251 -13.018 1.00 98.00 183 ILE A O 1
ATOM 1400 N N . GLY A 1 184 ? 4.508 17.635 -12.825 1.00 97.50 184 GLY A N 1
ATOM 1401 C CA . GLY A 1 184 ? 4.482 18.762 -13.760 1.00 97.50 184 GLY A CA 1
ATOM 1402 C C . GLY A 1 184 ? 5.372 19.924 -13.312 1.00 97.50 184 GLY A C 1
ATOM 1403 O O . GLY A 1 184 ? 6.049 20.546 -14.130 1.00 97.50 184 GLY A O 1
ATOM 1404 N N . HIS A 1 185 ? 5.443 20.182 -12.004 1.00 97.19 185 HIS A N 1
ATOM 1405 C CA . HIS A 1 185 ? 6.356 21.179 -11.450 1.00 97.19 185 HIS A CA 1
ATOM 1406 C C . HIS A 1 185 ? 7.831 20.795 -11.652 1.00 97.19 185 HIS A C 1
ATOM 1408 O O . HIS A 1 185 ? 8.614 21.642 -12.081 1.00 97.19 185 HIS A O 1
ATOM 1414 N N . ILE A 1 186 ? 8.210 19.535 -11.398 1.00 96.62 186 ILE A N 1
ATOM 1415 C CA . ILE A 1 186 ? 9.571 19.038 -11.673 1.00 96.62 186 ILE A CA 1
ATOM 1416 C C . ILE A 1 186 ? 9.897 19.176 -13.164 1.00 96.62 186 ILE A C 1
ATOM 1418 O O . ILE A 1 186 ? 10.953 19.702 -13.509 1.00 96.62 186 ILE A O 1
ATOM 1422 N N . ALA A 1 187 ? 8.976 18.779 -14.044 1.00 95.19 187 ALA A N 1
ATOM 1423 C CA . ALA A 1 187 ? 9.155 18.876 -15.491 1.00 95.19 187 ALA A CA 1
ATOM 1424 C C . ALA A 1 187 ? 9.415 20.320 -15.950 1.00 95.19 187 ALA A C 1
ATOM 1426 O O . ALA A 1 187 ? 10.360 20.574 -16.693 1.00 95.19 187 ALA A O 1
ATOM 1427 N N . MET A 1 188 ? 8.637 21.280 -15.439 1.00 95.75 188 MET A N 1
ATOM 1428 C CA . MET A 1 188 ? 8.836 22.707 -15.712 1.00 95.75 188 MET A CA 1
ATOM 1429 C C . MET A 1 188 ? 10.208 23.206 -15.223 1.00 95.75 188 MET A C 1
ATOM 1431 O O . MET A 1 188 ? 10.841 24.033 -15.883 1.00 95.75 188 MET A O 1
ATOM 1435 N N . LEU A 1 189 ? 10.667 22.769 -14.045 1.00 94.56 189 LEU A N 1
ATOM 1436 C CA . LEU A 1 189 ? 11.985 23.158 -13.530 1.00 94.56 189 LEU A CA 1
ATOM 1437 C C . LEU A 1 189 ? 13.117 22.604 -14.395 1.00 94.56 189 LEU A C 1
ATOM 1439 O O . LEU A 1 189 ? 14.098 23.313 -14.636 1.00 94.56 189 LEU A O 1
ATOM 1443 N N . GLU A 1 190 ? 12.972 21.366 -14.858 1.00 91.69 190 GLU A N 1
ATOM 1444 C CA . GLU A 1 190 ? 13.947 20.708 -15.719 1.00 91.69 190 GLU A CA 1
ATOM 1445 C C . GLU A 1 190 ? 14.018 21.368 -17.097 1.00 91.69 190 GLU A C 1
ATOM 1447 O O . GLU A 1 190 ? 15.109 21.645 -17.578 1.00 91.69 190 GLU A O 1
ATOM 1452 N N . GLU A 1 191 ? 12.882 21.746 -17.687 1.00 91.00 191 GLU A N 1
ATOM 1453 C CA . GLU A 1 191 ? 12.849 22.509 -18.942 1.00 91.00 191 GLU A CA 1
ATOM 1454 C C . GLU A 1 191 ? 13.559 23.866 -18.807 1.00 91.00 191 GLU A C 1
ATOM 1456 O O . GLU A 1 191 ? 14.349 24.263 -19.665 1.00 91.00 191 GLU A O 1
ATOM 1461 N N . LYS A 1 192 ? 13.326 24.578 -17.697 1.00 92.44 192 LYS A N 1
ATOM 1462 C CA . LYS A 1 192 ? 13.949 25.886 -17.444 1.00 92.44 192 LYS A CA 1
ATOM 1463 C C . LYS A 1 192 ? 15.448 25.787 -17.177 1.00 92.44 192 LYS A C 1
ATOM 1465 O O . LYS A 1 192 ? 16.188 26.724 -17.483 1.00 92.44 192 LYS A O 1
ATOM 1470 N N . ARG A 1 193 ? 15.898 24.716 -16.518 1.00 87.50 193 ARG A N 1
ATOM 1471 C CA . ARG A 1 193 ? 17.295 24.534 -16.095 1.00 87.50 193 ARG A CA 1
ATOM 1472 C C . ARG A 1 193 ? 17.711 23.056 -16.180 1.00 87.50 193 ARG A C 1
ATOM 1474 O O . ARG A 1 193 ? 17.893 22.438 -15.128 1.00 87.50 193 ARG A O 1
ATOM 1481 N N . PRO A 1 194 ? 17.940 22.524 -17.394 1.00 83.44 194 PRO A N 1
ATOM 1482 C CA . PRO A 1 194 ? 18.245 21.109 -17.580 1.00 83.44 194 PRO A CA 1
ATOM 1483 C C . PRO A 1 194 ? 19.471 20.664 -16.779 1.00 83.44 194 PRO A C 1
ATOM 1485 O O . PRO A 1 194 ? 20.501 21.349 -16.785 1.00 83.44 194 PRO A O 1
ATOM 1488 N N . GLY A 1 195 ? 19.355 19.542 -16.071 1.00 79.25 195 GLY A N 1
ATOM 1489 C CA . GLY A 1 195 ? 20.416 18.910 -15.287 1.00 79.25 195 GLY A CA 1
ATOM 1490 C C . GLY A 1 195 ? 20.897 19.709 -14.073 1.00 79.25 195 GLY A C 1
ATOM 1491 O O . GLY A 1 195 ? 21.878 19.321 -13.445 1.00 79.25 195 GLY A O 1
ATOM 1492 N N . LYS A 1 196 ? 20.253 20.838 -13.740 1.00 82.31 196 LYS A N 1
ATOM 1493 C CA . LYS A 1 196 ? 20.626 21.665 -12.578 1.00 82.31 196 LYS A CA 1
ATOM 1494 C C . LYS A 1 196 ? 19.786 21.381 -11.337 1.00 82.31 196 LYS A C 1
ATOM 1496 O O . LYS A 1 196 ? 20.095 21.932 -10.283 1.00 82.31 196 LYS A O 1
ATOM 1501 N N . ASN A 1 197 ? 18.730 20.582 -11.463 1.00 82.88 197 ASN A N 1
ATOM 1502 C CA . ASN A 1 197 ? 17.871 20.208 -10.350 1.00 82.88 197 ASN A CA 1
ATOM 1503 C C . ASN A 1 197 ? 18.169 18.756 -9.967 1.00 82.88 197 ASN A C 1
ATOM 1505 O O . ASN A 1 197 ? 17.926 17.846 -10.755 1.00 82.88 197 ASN A O 1
ATOM 1509 N N . ASP A 1 198 ? 18.669 18.535 -8.756 1.00 88.38 198 ASP A N 1
ATOM 1510 C CA . ASP A 1 198 ? 18.842 17.190 -8.204 1.00 88.38 198 ASP A CA 1
ATOM 1511 C C . ASP A 1 198 ? 17.515 16.710 -7.595 1.00 88.38 198 ASP A C 1
ATOM 1513 O O . ASP A 1 198 ? 17.301 16.792 -6.391 1.00 88.38 198 ASP A O 1
ATOM 1517 N N . LEU A 1 199 ? 16.565 16.348 -8.467 1.00 93.94 199 LEU A N 1
ATOM 1518 C CA . LEU A 1 199 ? 15.192 15.951 -8.102 1.00 93.94 199 LEU A CA 1
ATOM 1519 C C . LEU A 1 199 ? 14.843 14.527 -8.560 1.00 93.94 199 LEU A C 1
ATOM 1521 O O . LEU A 1 199 ? 13.670 14.157 -8.668 1.00 93.94 199 LEU A O 1
ATOM 1525 N N . GLY A 1 200 ? 15.864 13.727 -8.886 1.00 93.50 200 GLY A N 1
ATOM 1526 C CA . GLY A 1 200 ? 15.689 12.357 -9.366 1.00 93.50 200 GLY A CA 1
ATOM 1527 C C . GLY A 1 200 ? 15.037 11.450 -8.322 1.00 93.50 200 GLY A C 1
ATOM 1528 O O . GLY A 1 200 ? 14.182 10.631 -8.667 1.00 93.50 200 GLY A O 1
ATOM 1529 N N . PHE A 1 201 ? 15.385 11.645 -7.046 1.00 93.81 201 PHE A N 1
ATOM 1530 C CA . PHE A 1 201 ? 14.806 10.896 -5.936 1.00 93.81 201 PHE A CA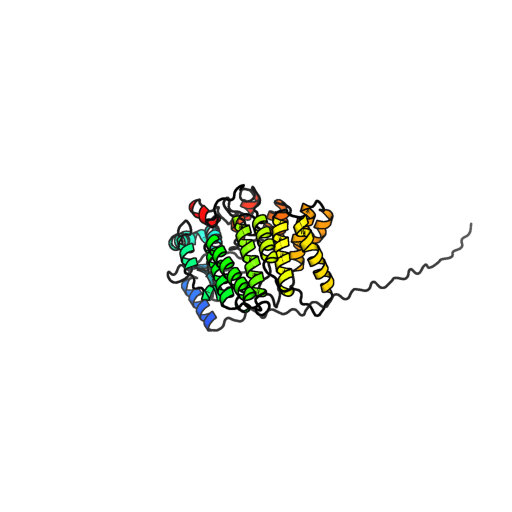 1
ATOM 1531 C C . PHE A 1 201 ? 13.296 11.138 -5.837 1.00 93.81 201 PHE A C 1
ATOM 1533 O O . PHE A 1 201 ? 12.511 10.190 -5.898 1.00 93.81 201 PHE A O 1
ATOM 1540 N N . GLU A 1 202 ? 12.861 12.398 -5.773 1.00 96.06 202 GLU A N 1
ATOM 1541 C CA . GLU A 1 202 ? 11.445 12.752 -5.677 1.00 96.06 202 GLU A CA 1
ATOM 1542 C C . GLU A 1 202 ? 10.661 12.321 -6.906 1.00 96.06 202 GLU A C 1
ATOM 1544 O O . GLU A 1 202 ? 9.569 11.766 -6.769 1.00 96.06 202 GLU A O 1
ATOM 1549 N N . LEU A 1 203 ? 11.222 12.531 -8.098 1.00 97.00 203 LEU A N 1
ATOM 1550 C CA . LEU A 1 203 ? 10.588 12.121 -9.342 1.00 97.00 203 LEU A CA 1
ATOM 1551 C C . LEU A 1 203 ? 10.355 10.603 -9.373 1.00 97.00 203 LEU A C 1
ATOM 1553 O O . LEU A 1 203 ? 9.262 10.174 -9.737 1.00 97.00 203 LEU A O 1
ATOM 1557 N N . SER A 1 204 ? 11.319 9.789 -8.928 1.00 96.94 204 SER A N 1
ATOM 1558 C CA . SER A 1 204 ? 11.159 8.327 -8.876 1.00 96.94 204 SER A CA 1
ATOM 1559 C C . SER A 1 204 ? 10.002 7.893 -7.963 1.00 96.94 204 SER A C 1
ATOM 1561 O O . SER A 1 204 ? 9.177 7.054 -8.342 1.00 96.94 204 SER A O 1
ATOM 1563 N N . LEU A 1 205 ? 9.872 8.524 -6.790 1.00 96.25 205 LEU A N 1
ATOM 1564 C CA . LEU A 1 205 ? 8.803 8.242 -5.830 1.00 96.25 205 LEU A CA 1
ATOM 1565 C C . LEU A 1 205 ? 7.434 8.693 -6.352 1.00 96.25 205 LEU A C 1
ATOM 1567 O O . LEU A 1 205 ? 6.448 7.966 -6.201 1.00 96.25 205 LEU A O 1
ATOM 1571 N N . LEU A 1 206 ? 7.370 9.868 -6.985 1.00 98.00 206 LEU A N 1
ATOM 1572 C CA . LEU A 1 206 ? 6.145 10.411 -7.571 1.00 98.00 206 LEU A CA 1
ATOM 1573 C C . LEU A 1 206 ? 5.662 9.562 -8.758 1.00 98.00 206 LEU A C 1
ATOM 1575 O O . LEU A 1 206 ? 4.472 9.256 -8.827 1.00 98.00 206 LEU A O 1
ATOM 1579 N N . ILE A 1 207 ? 6.566 9.112 -9.638 1.00 98.12 207 ILE A N 1
ATOM 1580 C CA . ILE A 1 207 ? 6.241 8.193 -10.744 1.00 98.12 207 ILE A CA 1
ATOM 1581 C C . ILE A 1 207 ? 5.666 6.885 -10.195 1.00 98.12 207 ILE A C 1
ATOM 1583 O O . ILE A 1 207 ? 4.581 6.462 -10.602 1.00 98.12 207 ILE A O 1
ATOM 1587 N N . GLY A 1 208 ? 6.354 6.272 -9.225 1.00 97.00 208 GLY A N 1
ATOM 1588 C CA . GLY A 1 208 ? 5.882 5.056 -8.566 1.00 97.00 208 GLY A CA 1
ATOM 1589 C C . GLY A 1 208 ? 4.496 5.237 -7.947 1.00 97.00 208 GLY A C 1
ATOM 1590 O O . GLY A 1 208 ? 3.614 4.391 -8.115 1.00 97.00 208 GLY A O 1
ATOM 1591 N N . ARG A 1 209 ? 4.273 6.364 -7.267 1.00 97.50 209 ARG A N 1
ATOM 1592 C CA . ARG A 1 209 ? 2.993 6.694 -6.639 1.00 97.50 209 ARG A CA 1
ATOM 1593 C C . ARG A 1 209 ? 1.867 6.866 -7.659 1.00 97.50 209 ARG A C 1
ATOM 1595 O O . ARG A 1 209 ? 0.805 6.280 -7.452 1.00 97.50 209 ARG A O 1
ATOM 1602 N N . LEU A 1 210 ? 2.087 7.633 -8.729 1.00 98.19 210 LEU A N 1
ATOM 1603 C CA . LEU A 1 210 ? 1.081 7.886 -9.764 1.00 98.19 210 LEU A CA 1
ATOM 1604 C C . LEU A 1 210 ? 0.675 6.589 -10.473 1.00 98.19 210 LEU A C 1
ATOM 1606 O O . LEU A 1 210 ? -0.513 6.287 -10.569 1.00 98.19 210 LEU A O 1
ATOM 1610 N N . ALA A 1 211 ? 1.650 5.769 -10.865 1.00 97.94 211 ALA A N 1
ATOM 1611 C CA . ALA A 1 211 ? 1.395 4.469 -11.479 1.00 97.94 211 ALA A CA 1
ATOM 1612 C C . ALA A 1 211 ? 0.572 3.534 -10.573 1.00 97.94 211 ALA A C 1
ATOM 1614 O O . ALA A 1 211 ? -0.374 2.902 -11.036 1.00 97.94 211 ALA A O 1
ATOM 1615 N N . ASN A 1 212 ? 0.867 3.483 -9.267 1.00 96.06 212 ASN A N 1
ATOM 1616 C CA . ASN A 1 212 ? 0.075 2.691 -8.316 1.00 96.06 212 ASN A CA 1
ATOM 1617 C C . ASN A 1 212 ? -1.355 3.232 -8.139 1.00 96.06 212 ASN A C 1
ATOM 1619 O O . ASN A 1 212 ? -2.282 2.451 -7.939 1.00 96.06 212 ASN A O 1
ATOM 1623 N N . LEU A 1 213 ? -1.563 4.552 -8.198 1.00 95.75 213 LEU A N 1
ATOM 1624 C CA . LEU A 1 213 ? -2.910 5.133 -8.150 1.00 95.75 213 LEU A CA 1
ATOM 1625 C C . LEU A 1 213 ? -3.725 4.740 -9.391 1.00 95.75 213 LEU A C 1
ATOM 1627 O O . LEU A 1 213 ? -4.862 4.303 -9.242 1.00 95.75 213 LEU A O 1
ATOM 1631 N N . HIS A 1 214 ? -3.118 4.786 -10.580 1.00 95.44 214 HIS A N 1
ATOM 1632 C CA . HIS A 1 214 ? -3.733 4.276 -11.811 1.00 95.44 214 HIS A CA 1
ATOM 1633 C C . HIS A 1 214 ? -4.051 2.783 -11.719 1.00 95.44 214 HIS A C 1
ATOM 1635 O O . HIS A 1 214 ? -5.164 2.365 -12.032 1.00 95.44 214 HIS A O 1
ATOM 1641 N N . ALA A 1 215 ? -3.107 1.987 -11.218 1.00 94.44 215 ALA A N 1
ATOM 1642 C CA . ALA A 1 215 ? -3.296 0.553 -11.060 1.00 94.44 215 ALA A CA 1
ATOM 1643 C C . ALA A 1 215 ? -4.432 0.195 -10.090 1.00 94.44 215 ALA A C 1
ATOM 1645 O O . ALA A 1 215 ? -5.153 -0.780 -10.298 1.00 94.44 215 ALA A O 1
ATOM 1646 N N . ARG A 1 216 ? -4.622 0.991 -9.033 1.00 90.44 216 ARG A N 1
ATOM 1647 C CA . ARG A 1 216 ? -5.723 0.819 -8.076 1.00 90.44 216 ARG A CA 1
ATOM 1648 C C . ARG A 1 216 ? -7.088 1.196 -8.635 1.00 90.44 216 ARG A C 1
ATOM 1650 O O . ARG A 1 216 ? -8.075 0.643 -8.171 1.00 90.44 216 ARG A O 1
ATOM 1657 N N . GLU A 1 217 ? -7.169 2.106 -9.590 1.00 89.44 217 GLU A N 1
ATOM 1658 C CA . GLU A 1 217 ? -8.452 2.513 -10.167 1.00 89.44 217 GLU A CA 1
ATOM 1659 C C . GLU A 1 217 ? -8.824 1.642 -11.372 1.00 89.44 217 GLU A C 1
ATOM 1661 O O . GLU A 1 217 ? -9.959 1.198 -11.489 1.00 89.44 217 GLU A O 1
ATOM 1666 N N . GLN A 1 218 ? -7.853 1.352 -12.240 1.00 90.62 218 GLN A N 1
ATOM 1667 C CA . GLN A 1 218 ? -8.084 0.797 -13.580 1.00 90.62 218 GLN A CA 1
ATOM 1668 C C . GLN A 1 218 ? -7.382 -0.550 -13.821 1.00 90.62 218 GLN A C 1
ATOM 1670 O O . GLN A 1 218 ? -7.431 -1.086 -14.925 1.00 90.62 218 GLN A O 1
ATOM 1675 N N . GLY A 1 219 ? -6.706 -1.098 -12.809 1.00 91.62 219 GLY A N 1
ATOM 1676 C CA . GLY A 1 219 ? -5.951 -2.346 -12.908 1.00 91.62 219 GLY A CA 1
ATOM 1677 C C . GLY A 1 219 ? -4.476 -2.151 -13.299 1.00 91.62 219 GLY A C 1
ATOM 1678 O O . GLY A 1 219 ? -4.085 -1.110 -13.839 1.00 91.62 219 GLY A O 1
ATOM 1679 N N . PRO A 1 220 ? -3.617 -3.150 -13.036 1.00 94.81 220 PRO A N 1
ATOM 1680 C CA . PRO A 1 220 ? -2.162 -3.015 -13.129 1.00 94.81 220 PRO A CA 1
ATOM 1681 C C . PRO A 1 220 ? -1.639 -2.712 -14.534 1.00 94.81 220 PRO A C 1
ATOM 1683 O O . PRO A 1 220 ? -0.608 -2.050 -14.636 1.00 94.81 220 PRO A O 1
ATOM 1686 N N . SER A 1 221 ? -2.354 -3.088 -15.604 1.00 96.00 221 SER A N 1
ATOM 1687 C CA . SER A 1 221 ? -2.002 -2.674 -16.973 1.00 96.00 221 SER A CA 1
ATOM 1688 C C . SER A 1 221 ? -1.951 -1.151 -17.113 1.00 96.00 221 SER A C 1
ATOM 1690 O O . SER A 1 221 ? -0.965 -0.628 -17.627 1.00 96.00 221 SER A O 1
ATOM 1692 N N . SER A 1 222 ? -2.954 -0.435 -16.585 1.00 96.19 222 SER A N 1
ATOM 1693 C CA . SER A 1 222 ? -2.996 1.037 -16.620 1.00 96.19 222 SER A CA 1
ATOM 1694 C C . SER A 1 222 ? -1.831 1.646 -15.836 1.00 96.19 222 SER A C 1
ATOM 1696 O O . SER A 1 222 ? -1.174 2.577 -16.300 1.00 96.19 222 SER A O 1
ATOM 1698 N N . GLY A 1 223 ? -1.498 1.071 -14.676 1.00 97.06 223 GLY A N 1
ATOM 1699 C CA . GLY A 1 223 ? -0.332 1.506 -13.907 1.00 97.06 223 GLY A CA 1
ATOM 1700 C C . GLY A 1 223 ? 0.993 1.280 -14.633 1.00 97.06 223 GLY A C 1
ATOM 1701 O O . GLY A 1 223 ? 1.851 2.162 -14.618 1.00 97.06 223 GLY A O 1
ATOM 1702 N N . ALA A 1 224 ? 1.167 0.122 -15.275 1.00 98.06 224 ALA A N 1
ATOM 1703 C CA . ALA A 1 224 ? 2.362 -0.182 -16.057 1.00 98.06 224 ALA A CA 1
ATOM 1704 C C . ALA A 1 224 ? 2.519 0.788 -17.238 1.00 98.06 224 ALA A C 1
ATOM 1706 O O . ALA A 1 224 ? 3.589 1.368 -17.420 1.00 98.06 224 ALA A O 1
ATOM 1707 N N . ASP A 1 225 ? 1.440 1.033 -17.987 1.00 98.38 225 ASP A N 1
ATOM 1708 C CA . ASP A 1 225 ? 1.448 1.971 -19.112 1.00 98.38 225 ASP A CA 1
ATOM 1709 C C . ASP A 1 225 ? 1.744 3.407 -18.664 1.00 98.38 225 ASP A C 1
ATOM 1711 O O . ASP A 1 225 ? 2.553 4.085 -19.301 1.00 98.38 225 ASP A O 1
ATOM 1715 N N . MET A 1 226 ? 1.167 3.843 -17.539 1.00 98.12 226 MET A N 1
ATOM 1716 C CA . MET A 1 226 ? 1.468 5.141 -16.930 1.00 98.12 226 MET A CA 1
ATOM 1717 C C . MET A 1 226 ? 2.944 5.249 -16.527 1.00 98.12 226 MET A C 1
ATOM 1719 O O . MET A 1 226 ? 3.594 6.260 -16.794 1.00 98.12 226 MET A O 1
ATOM 1723 N N . MET A 1 227 ? 3.512 4.203 -15.918 1.00 97.94 227 MET A N 1
ATOM 1724 C CA . MET A 1 227 ? 4.926 4.201 -15.544 1.00 97.94 227 MET A CA 1
ATOM 1725 C C . MET A 1 227 ? 5.840 4.266 -16.771 1.00 97.94 227 MET A C 1
ATOM 1727 O O . MET A 1 227 ? 6.778 5.062 -16.787 1.00 97.94 227 MET A O 1
ATOM 1731 N N . ARG A 1 228 ? 5.549 3.480 -17.816 1.00 98.06 228 ARG A N 1
ATOM 1732 C CA . ARG A 1 228 ? 6.277 3.516 -19.092 1.00 98.06 228 ARG A CA 1
ATOM 1733 C C . ARG A 1 228 ? 6.237 4.906 -19.724 1.00 98.06 228 ARG A C 1
ATOM 1735 O O . ARG A 1 228 ? 7.279 5.406 -20.143 1.00 98.06 228 ARG A O 1
ATOM 1742 N N . ASP A 1 229 ? 5.059 5.524 -19.786 1.00 98.12 229 ASP A N 1
ATOM 1743 C CA . ASP A 1 229 ? 4.886 6.868 -20.342 1.00 98.12 229 ASP A CA 1
ATOM 1744 C C . ASP A 1 229 ? 5.718 7.905 -19.570 1.00 98.12 229 ASP A C 1
ATOM 1746 O O . ASP A 1 229 ? 6.529 8.618 -20.165 1.00 98.12 229 ASP A O 1
ATOM 1750 N N . LEU A 1 230 ? 5.625 7.924 -18.238 1.00 97.56 230 LEU A N 1
ATOM 1751 C CA . LEU A 1 230 ? 6.408 8.837 -17.400 1.00 97.56 230 LEU A CA 1
ATOM 1752 C C . LEU A 1 230 ? 7.920 8.633 -17.560 1.00 97.56 230 LEU A C 1
ATOM 1754 O O . LEU A 1 230 ? 8.655 9.612 -17.670 1.00 97.56 230 LEU A O 1
ATOM 1758 N N . LEU A 1 231 ? 8.386 7.383 -17.623 1.00 96.25 231 LEU A N 1
ATOM 1759 C CA . LEU A 1 231 ? 9.797 7.054 -17.854 1.00 96.25 231 LEU A CA 1
ATOM 1760 C C . LEU A 1 231 ? 10.288 7.437 -19.258 1.00 96.25 231 LEU A C 1
ATOM 1762 O O . LEU A 1 231 ? 11.489 7.625 -19.450 1.00 96.25 231 LEU A O 1
ATOM 1766 N N . SER A 1 232 ? 9.386 7.545 -20.238 1.00 96.00 232 SER A N 1
ATOM 1767 C CA . SER A 1 232 ? 9.716 8.024 -21.585 1.00 96.00 232 SER A CA 1
ATOM 1768 C C . SER A 1 232 ? 9.808 9.551 -21.661 1.00 96.00 232 SER A C 1
ATOM 1770 O O . SER A 1 232 ? 10.612 10.084 -22.424 1.00 96.00 232 SER A O 1
ATOM 1772 N N . ARG A 1 233 ? 9.015 10.258 -20.843 1.00 94.38 233 ARG A N 1
ATOM 1773 C CA . ARG A 1 233 ? 8.956 11.728 -20.802 1.00 94.38 233 ARG A CA 1
ATOM 1774 C C . ARG A 1 233 ? 9.968 12.346 -19.845 1.00 94.38 233 ARG A C 1
ATOM 1776 O O . ARG A 1 233 ? 10.373 13.489 -20.042 1.00 94.38 233 ARG A O 1
ATOM 1783 N N . HIS A 1 234 ? 10.372 11.614 -18.811 1.00 93.06 234 HIS A N 1
ATOM 1784 C CA . HIS A 1 234 ? 11.246 12.121 -17.765 1.00 93.06 234 HIS A CA 1
ATOM 1785 C C . HIS A 1 234 ? 12.482 11.242 -17.598 1.00 93.06 234 HIS A C 1
ATOM 1787 O O . HIS A 1 234 ? 12.397 10.041 -17.342 1.00 93.06 234 HIS A O 1
ATOM 1793 N N . ARG A 1 235 ? 13.660 11.862 -17.697 1.00 88.94 235 ARG A N 1
ATOM 1794 C CA . ARG A 1 235 ? 14.929 11.180 -17.456 1.00 88.94 235 ARG A CA 1
ATOM 1795 C C . ARG A 1 235 ? 15.166 11.050 -15.951 1.00 88.94 235 ARG A C 1
ATOM 1797 O O . ARG A 1 235 ? 15.311 12.054 -15.263 1.00 88.94 235 ARG A O 1
ATOM 1804 N N . LEU A 1 236 ? 15.259 9.815 -15.463 1.00 92.00 236 LEU A N 1
ATOM 1805 C CA . LEU A 1 236 ? 15.735 9.522 -14.111 1.00 92.00 236 LEU A CA 1
ATOM 1806 C C . LEU A 1 236 ? 17.254 9.288 -14.109 1.00 92.00 236 LEU A C 1
ATOM 1808 O O . LEU A 1 236 ? 17.754 8.630 -15.029 1.00 92.00 236 LEU A O 1
ATOM 1812 N N . PRO A 1 237 ? 17.980 9.774 -13.086 1.00 89.25 237 PRO A N 1
ATOM 1813 C CA . PRO A 1 237 ? 19.340 9.326 -12.799 1.00 89.25 237 PRO A CA 1
ATOM 1814 C C . PRO A 1 237 ? 19.408 7.802 -12.605 1.00 89.25 237 PRO A C 1
ATOM 1816 O O . PRO A 1 237 ? 18.432 7.178 -12.172 1.00 89.25 237 PRO A O 1
ATOM 1819 N N . GLU A 1 238 ? 20.548 7.199 -12.950 1.00 86.56 238 GLU A N 1
ATOM 1820 C CA . GLU A 1 238 ? 20.734 5.740 -12.974 1.00 86.56 238 GLU A CA 1
ATOM 1821 C C . GLU A 1 238 ? 20.463 5.106 -11.600 1.00 86.56 238 GLU A C 1
ATOM 1823 O O . GLU A 1 238 ? 19.798 4.073 -11.501 1.00 86.56 238 GLU A O 1
ATOM 1828 N N . GLU A 1 239 ? 20.886 5.780 -10.532 1.00 85.19 239 GLU A N 1
ATOM 1829 C CA . GLU A 1 239 ? 20.746 5.350 -9.144 1.00 85.19 239 GLU A CA 1
ATOM 1830 C C . GLU A 1 239 ? 19.284 5.219 -8.679 1.00 85.19 239 GLU A C 1
ATOM 1832 O O . GLU A 1 239 ? 18.981 4.387 -7.822 1.00 85.19 239 GLU A O 1
ATOM 1837 N N . TYR A 1 240 ? 18.354 5.975 -9.274 1.00 89.88 240 TYR A N 1
ATOM 1838 C CA . TYR A 1 240 ? 16.917 5.904 -8.964 1.00 89.88 240 TYR A CA 1
ATOM 1839 C C . TYR A 1 240 ? 16.127 5.094 -9.998 1.00 89.88 240 TYR A C 1
ATOM 1841 O O . TYR A 1 240 ? 14.987 4.673 -9.754 1.00 89.88 240 TYR A O 1
ATOM 1849 N N . ARG A 1 241 ? 16.729 4.855 -11.168 1.00 92.56 241 ARG A N 1
ATOM 1850 C CA . ARG A 1 241 ? 16.080 4.187 -12.291 1.00 92.56 241 ARG A CA 1
ATOM 1851 C C . ARG A 1 241 ? 15.784 2.720 -11.990 1.00 92.56 241 ARG A C 1
ATOM 1853 O O . ARG A 1 241 ? 14.653 2.293 -12.203 1.00 92.56 241 ARG A O 1
ATOM 1860 N N . ALA A 1 242 ? 16.741 1.989 -11.416 1.00 90.56 242 ALA A N 1
ATOM 1861 C CA . ALA A 1 242 ? 16.599 0.554 -11.152 1.00 90.56 242 ALA A CA 1
ATOM 1862 C C . ALA A 1 242 ? 15.362 0.223 -10.296 1.00 90.56 242 ALA A C 1
ATOM 1864 O O . ALA A 1 242 ? 14.562 -0.634 -10.664 1.00 90.56 242 ALA A O 1
ATOM 1865 N N . ASN A 1 243 ? 15.139 0.947 -9.193 1.00 90.25 243 ASN A N 1
ATOM 1866 C CA . ASN A 1 243 ? 13.955 0.743 -8.348 1.00 90.25 243 ASN A CA 1
ATOM 1867 C C . ASN A 1 243 ? 12.647 1.080 -9.077 1.00 90.25 243 ASN A C 1
ATOM 1869 O O . ASN A 1 243 ? 11.620 0.441 -8.837 1.00 90.25 243 ASN A O 1
ATOM 1873 N N . THR A 1 244 ? 12.667 2.072 -9.967 1.00 95.44 244 THR A N 1
ATOM 1874 C CA . THR A 1 244 ? 11.488 2.431 -10.763 1.00 95.44 244 THR A CA 1
ATOM 1875 C C . THR A 1 244 ? 11.185 1.343 -11.795 1.00 95.44 244 THR A C 1
ATOM 1877 O O . THR A 1 244 ? 10.044 0.900 -11.886 1.00 95.44 244 THR A O 1
ATOM 1880 N N . ASP A 1 245 ? 12.201 0.817 -12.482 1.00 96.81 245 ASP A N 1
ATOM 1881 C CA . ASP A 1 245 ? 12.040 -0.283 -13.439 1.00 96.81 245 ASP A CA 1
ATOM 1882 C C . ASP A 1 245 ? 11.611 -1.599 -12.758 1.00 96.81 245 ASP A C 1
ATOM 1884 O O . ASP A 1 245 ? 10.785 -2.325 -13.306 1.00 96.81 245 ASP A O 1
ATOM 1888 N N . ILE A 1 246 ? 12.070 -1.890 -11.533 1.00 95.81 246 ILE A N 1
ATOM 1889 C CA . ILE A 1 246 ? 11.573 -3.037 -10.745 1.00 95.81 246 ILE A CA 1
ATOM 1890 C C . ILE A 1 246 ? 10.072 -2.891 -10.459 1.00 95.81 246 ILE A C 1
ATOM 1892 O O . ILE A 1 246 ? 9.317 -3.854 -10.596 1.00 95.81 246 ILE A O 1
ATOM 1896 N N . ASN A 1 247 ? 9.608 -1.692 -10.085 1.00 96.25 247 ASN A N 1
ATOM 1897 C CA . ASN A 1 247 ? 8.178 -1.442 -9.884 1.00 96.25 247 ASN A CA 1
ATOM 1898 C C . ASN A 1 247 ? 7.385 -1.514 -11.201 1.00 96.25 247 ASN A C 1
ATOM 1900 O O . ASN A 1 247 ? 6.250 -1.990 -11.191 1.00 96.25 247 ASN A O 1
ATOM 1904 N N . HIS A 1 248 ? 7.978 -1.108 -12.327 1.00 98.06 248 HIS A N 1
ATOM 1905 C CA . HIS A 1 248 ? 7.370 -1.255 -13.650 1.00 98.06 248 HIS A CA 1
ATOM 1906 C C . HIS A 1 248 ? 7.196 -2.733 -14.010 1.00 98.06 248 HIS A C 1
ATOM 1908 O O . HIS A 1 248 ? 6.088 -3.164 -14.328 1.00 98.06 248 HIS A O 1
ATOM 1914 N N . ALA A 1 249 ? 8.262 -3.527 -13.879 1.00 98.06 249 ALA A N 1
ATOM 1915 C CA . ALA A 1 249 ? 8.224 -4.966 -14.110 1.00 98.06 249 ALA A CA 1
ATOM 1916 C C . ALA A 1 249 ? 7.209 -5.659 -13.195 1.00 98.06 249 ALA A C 1
ATOM 1918 O O . ALA A 1 249 ? 6.482 -6.539 -13.639 1.00 98.06 249 ALA A O 1
ATOM 1919 N N . ALA A 1 250 ? 7.102 -5.225 -11.938 1.00 97.19 250 ALA A N 1
ATOM 1920 C CA . ALA A 1 250 ? 6.105 -5.731 -11.009 1.00 97.19 250 ALA A CA 1
ATOM 1921 C C . ALA A 1 250 ? 4.659 -5.477 -11.471 1.00 97.19 250 ALA A C 1
ATOM 1923 O O . ALA A 1 250 ? 3.832 -6.381 -11.379 1.00 97.19 250 ALA A O 1
ATOM 1924 N N . LEU A 1 251 ? 4.351 -4.271 -11.961 1.00 97.31 251 LEU A N 1
ATOM 1925 C CA . LEU A 1 251 ? 3.026 -3.945 -12.503 1.00 97.31 251 LEU A CA 1
ATOM 1926 C C . LEU A 1 251 ? 2.732 -4.744 -13.779 1.00 97.31 251 LEU A C 1
ATOM 1928 O O . LEU A 1 251 ? 1.635 -5.274 -13.920 1.00 97.31 251 LEU A O 1
ATOM 1932 N N . LEU A 1 252 ? 3.714 -4.885 -14.674 1.00 97.69 252 LEU A N 1
ATOM 1933 C CA . LEU A 1 252 ? 3.591 -5.712 -15.880 1.00 97.69 252 LEU A CA 1
ATOM 1934 C C . LEU A 1 252 ? 3.336 -7.185 -15.540 1.00 97.69 252 LEU A C 1
ATOM 1936 O O . LEU A 1 252 ? 2.466 -7.814 -16.137 1.00 97.69 252 LEU A O 1
ATOM 1940 N N . ALA A 1 253 ? 4.068 -7.722 -14.566 1.00 96.69 253 ALA A N 1
ATOM 1941 C CA . ALA A 1 253 ? 3.942 -9.106 -14.136 1.00 96.69 253 ALA A CA 1
ATOM 1942 C C . ALA A 1 253 ? 2.561 -9.366 -13.515 1.00 96.69 253 ALA A C 1
ATOM 1944 O O . ALA A 1 253 ? 1.885 -10.318 -13.893 1.00 96.69 253 ALA A O 1
ATOM 1945 N N . GLU A 1 254 ? 2.090 -8.470 -12.640 1.00 94.94 254 GLU A N 1
ATOM 1946 C CA . GLU A 1 254 ? 0.727 -8.539 -12.103 1.00 94.94 254 GLU A CA 1
ATOM 1947 C C . GLU A 1 254 ? -0.328 -8.449 -13.208 1.00 94.94 254 GLU A C 1
ATOM 1949 O O . GLU A 1 254 ? -1.302 -9.185 -13.153 1.00 94.94 254 GLU A O 1
ATOM 1954 N N . ALA A 1 255 ? -0.113 -7.611 -14.225 1.00 94.38 255 ALA A N 1
ATOM 1955 C CA . ALA A 1 255 ? -0.983 -7.451 -15.390 1.00 94.38 255 ALA A CA 1
ATOM 1956 C C . ALA A 1 255 ? -0.984 -8.634 -16.376 1.00 94.38 255 ALA A C 1
ATOM 1958 O O . ALA A 1 255 ? -1.630 -8.550 -17.420 1.00 94.38 255 ALA A O 1
ATOM 1959 N N . GLY A 1 256 ? -0.234 -9.708 -16.112 1.00 94.50 256 GLY A N 1
ATOM 1960 C CA . GLY A 1 256 ? -0.106 -10.830 -17.044 1.00 94.50 256 GLY A CA 1
ATOM 1961 C C . GLY A 1 256 ? 0.781 -10.541 -18.264 1.00 94.50 256 GLY A C 1
ATOM 1962 O O . GLY A 1 256 ? 0.899 -11.384 -19.152 1.00 94.50 256 GLY A O 1
ATOM 1963 N N . ARG A 1 257 ? 1.443 -9.376 -18.328 1.00 97.12 257 ARG A N 1
ATOM 1964 C CA . ARG A 1 257 ? 2.312 -8.943 -19.441 1.00 97.12 257 ARG A CA 1
ATOM 1965 C C . ARG A 1 257 ? 3.721 -9.504 -19.271 1.00 97.12 257 ARG A C 1
ATOM 1967 O O . ARG A 1 257 ? 4.701 -8.775 -19.106 1.00 97.12 257 ARG A O 1
ATOM 1974 N N . ALA A 1 258 ? 3.800 -10.830 -19.270 1.00 96.81 258 ALA A N 1
ATOM 1975 C CA . ALA A 1 258 ? 4.977 -11.571 -18.839 1.00 96.81 258 ALA A CA 1
ATOM 1976 C C . ALA A 1 258 ? 6.223 -11.288 -19.695 1.00 96.81 258 ALA A C 1
ATOM 1978 O O . ALA A 1 258 ? 7.305 -11.074 -19.156 1.00 96.81 258 ALA A O 1
ATOM 1979 N N . ASP A 1 259 ? 6.095 -11.216 -21.020 1.00 98.06 259 ASP A N 1
ATOM 1980 C CA . ASP A 1 259 ? 7.245 -10.946 -21.895 1.00 98.06 259 ASP A CA 1
ATOM 1981 C C . ASP A 1 259 ? 7.879 -9.576 -21.625 1.00 98.06 259 ASP A C 1
ATOM 1983 O O . ASP A 1 259 ? 9.102 -9.461 -21.530 1.00 98.06 259 ASP A O 1
ATOM 1987 N N . GLU A 1 260 ? 7.049 -8.550 -21.433 1.00 98.44 260 GLU A N 1
ATOM 1988 C CA . GLU A 1 260 ? 7.508 -7.195 -21.120 1.00 98.44 260 GLU A CA 1
ATOM 1989 C C . GLU A 1 260 ? 8.111 -7.115 -19.717 1.00 98.44 260 GLU A C 1
ATOM 1991 O O . GLU A 1 260 ? 9.164 -6.503 -19.537 1.00 98.44 260 GLU A O 1
ATOM 1996 N N . ALA A 1 261 ? 7.490 -7.772 -18.731 1.00 98.19 261 ALA A N 1
ATOM 1997 C CA . ALA A 1 261 ? 8.049 -7.861 -17.388 1.00 98.19 261 ALA A CA 1
ATOM 1998 C C . ALA A 1 261 ? 9.437 -8.517 -17.419 1.00 98.19 261 ALA A C 1
ATOM 2000 O O . ALA A 1 261 ? 10.387 -7.960 -16.867 1.00 98.19 261 ALA A O 1
ATOM 2001 N N . TYR A 1 262 ? 9.571 -9.654 -18.115 1.00 98.06 262 TYR A N 1
ATOM 2002 C CA . TYR A 1 262 ? 10.814 -10.423 -18.221 1.00 98.06 262 TYR A CA 1
ATOM 2003 C C . TYR A 1 262 ? 11.946 -9.595 -18.823 1.00 98.06 262 TYR A C 1
ATOM 2005 O O . TYR A 1 262 ? 13.057 -9.588 -18.292 1.00 98.06 262 TYR A O 1
ATOM 2013 N N . ALA A 1 263 ? 11.650 -8.872 -19.908 1.00 98.25 263 ALA A N 1
ATOM 2014 C CA . ALA A 1 263 ? 12.616 -8.032 -20.606 1.00 98.25 263 ALA A CA 1
ATOM 2015 C C . ALA A 1 263 ? 13.232 -6.955 -19.698 1.00 98.25 263 ALA A C 1
ATOM 2017 O O . ALA A 1 263 ? 14.375 -6.556 -19.911 1.00 98.25 263 ALA A O 1
ATOM 2018 N N . ILE A 1 264 ? 12.496 -6.513 -18.674 1.00 97.94 264 ILE A N 1
ATOM 2019 C CA . ILE A 1 264 ? 12.970 -5.539 -17.690 1.00 97.94 264 ILE A CA 1
ATOM 2020 C C . ILE A 1 264 ? 13.656 -6.232 -16.510 1.00 97.94 264 ILE A C 1
ATOM 2022 O O . ILE A 1 264 ? 14.762 -5.850 -16.128 1.00 97.94 264 ILE A O 1
ATOM 2026 N N . ILE A 1 265 ? 13.021 -7.242 -15.906 1.00 97.69 265 ILE A N 1
ATOM 2027 C CA . ILE A 1 265 ? 13.498 -7.783 -14.627 1.00 97.69 265 ILE A CA 1
ATOM 2028 C C . ILE A 1 265 ? 14.720 -8.695 -14.771 1.00 97.69 265 ILE A C 1
ATOM 2030 O O . ILE A 1 265 ? 15.588 -8.677 -13.899 1.00 97.69 265 ILE A O 1
ATOM 2034 N N . ALA A 1 266 ? 14.832 -9.457 -15.863 1.00 96.81 266 ALA A N 1
ATOM 2035 C CA . ALA A 1 266 ? 15.929 -10.399 -16.062 1.00 96.81 266 ALA A CA 1
ATOM 2036 C C . ALA A 1 266 ? 17.313 -9.713 -16.089 1.00 96.81 266 ALA A C 1
ATOM 2038 O O . ALA A 1 266 ? 18.183 -10.134 -15.319 1.00 96.81 266 ALA A O 1
ATOM 2039 N N . PRO A 1 267 ? 17.548 -8.639 -16.879 1.00 95.69 267 PRO A N 1
ATOM 2040 C CA . PRO A 1 267 ? 18.838 -7.948 -16.857 1.00 95.69 267 PRO A CA 1
ATOM 2041 C C . PRO A 1 267 ? 19.126 -7.272 -15.509 1.00 95.69 267 PRO A C 1
ATOM 2043 O O . PRO A 1 267 ? 20.265 -7.310 -15.048 1.00 95.69 267 PRO A O 1
ATOM 2046 N N . LEU A 1 268 ? 18.110 -6.715 -14.838 1.00 93.88 268 LEU A N 1
ATOM 2047 C CA . LEU A 1 268 ? 18.279 -6.102 -13.514 1.00 93.88 268 LEU A CA 1
ATOM 2048 C C . LEU A 1 268 ? 18.652 -7.136 -12.447 1.00 93.88 268 LEU A C 1
ATOM 2050 O O . LEU A 1 268 ? 19.488 -6.863 -11.588 1.00 93.88 268 LEU A O 1
ATOM 2054 N N . MET A 1 269 ? 18.065 -8.333 -12.501 1.00 93.06 269 MET A N 1
ATOM 2055 C CA . MET A 1 269 ? 18.426 -9.421 -11.597 1.00 93.06 269 MET A CA 1
ATOM 2056 C C . MET A 1 269 ? 19.849 -9.923 -11.862 1.00 93.06 269 MET A C 1
ATOM 2058 O O . MET A 1 269 ? 20.578 -10.172 -10.903 1.00 93.06 269 MET A O 1
ATOM 2062 N N . ALA A 1 270 ? 20.260 -10.038 -13.128 1.00 91.19 270 ALA A N 1
ATOM 2063 C CA . ALA A 1 270 ? 21.619 -10.434 -13.489 1.00 91.19 270 ALA A CA 1
ATOM 2064 C C . ALA A 1 270 ? 22.662 -9.411 -12.999 1.00 91.19 270 ALA A C 1
ATOM 2066 O O . ALA A 1 270 ? 23.629 -9.793 -12.341 1.00 91.19 270 ALA A O 1
ATOM 2067 N N . ASP A 1 271 ? 22.438 -8.113 -13.228 1.00 87.81 271 ASP A N 1
ATOM 2068 C CA . ASP A 1 271 ? 23.302 -7.043 -12.704 1.00 87.81 271 ASP A CA 1
ATOM 2069 C C . ASP A 1 271 ? 23.326 -7.042 -11.166 1.00 87.81 271 ASP A C 1
ATOM 2071 O O . ASP A 1 271 ? 24.393 -6.964 -10.548 1.00 87.81 271 ASP A O 1
ATOM 2075 N N . PHE A 1 272 ? 22.166 -7.239 -10.529 1.00 86.38 272 PHE A N 1
ATOM 2076 C CA . PHE A 1 272 ? 22.096 -7.404 -9.082 1.00 86.38 272 PHE A CA 1
ATOM 2077 C C . PHE A 1 272 ? 22.921 -8.607 -8.616 1.00 86.38 272 PHE A C 1
ATOM 2079 O O . PHE A 1 272 ? 23.614 -8.491 -7.613 1.00 86.38 272 PHE A O 1
ATOM 2086 N N . GLN A 1 273 ? 22.896 -9.749 -9.304 1.00 84.50 273 GLN A N 1
ATOM 2087 C CA . GLN A 1 273 ? 23.684 -10.931 -8.939 1.00 84.50 273 GLN A CA 1
ATOM 2088 C C . GLN A 1 273 ? 25.190 -10.709 -9.104 1.00 84.50 273 GLN A C 1
ATOM 2090 O O . GLN A 1 273 ? 25.924 -10.989 -8.163 1.00 84.50 273 GLN A O 1
ATOM 2095 N N . VAL A 1 274 ? 25.647 -10.132 -10.220 1.00 76.50 274 VAL A N 1
ATOM 2096 C CA . VAL A 1 274 ? 27.076 -9.828 -10.453 1.00 76.50 274 VAL A CA 1
ATOM 2097 C C . VAL A 1 274 ? 27.629 -8.916 -9.358 1.00 76.50 274 VAL A C 1
ATOM 2099 O O . VAL A 1 274 ? 28.710 -9.142 -8.824 1.00 76.50 274 VAL A O 1
ATOM 2102 N N . ARG A 1 275 ? 26.844 -7.924 -8.931 1.00 66.12 275 ARG A N 1
ATOM 2103 C CA . ARG A 1 275 ? 27.226 -7.015 -7.843 1.00 66.12 275 ARG A CA 1
ATOM 2104 C C . ARG A 1 275 ? 27.167 -7.663 -6.449 1.00 66.12 275 ARG A C 1
ATOM 2106 O O . ARG A 1 275 ? 27.344 -6.951 -5.471 1.00 66.12 275 ARG A O 1
ATOM 2113 N N . GLN A 1 276 ? 26.830 -8.957 -6.290 1.00 58.69 276 GLN A N 1
ATOM 2114 C CA . GLN A 1 276 ? 26.854 -9.637 -4.969 1.00 58.69 276 GLN A CA 1
ATOM 2115 C C . GLN A 1 276 ? 28.257 -9.729 -4.383 1.00 58.69 276 GLN A C 1
ATOM 2117 O O . GLN A 1 276 ? 28.384 -9.790 -3.165 1.00 58.69 276 GLN A O 1
ATOM 2122 N N . GLU A 1 277 ? 29.271 -9.694 -5.236 1.00 54.16 277 GLU A N 1
ATOM 2123 C CA . GLU A 1 277 ? 30.672 -9.834 -4.850 1.00 54.16 277 GLU A CA 1
ATOM 2124 C C . GLU A 1 277 ? 31.360 -8.474 -4.620 1.00 54.16 277 GLU A C 1
ATOM 2126 O O . GLU A 1 277 ? 32.510 -8.426 -4.191 1.00 54.16 277 GLU A O 1
ATOM 2131 N N . ASP A 1 278 ? 30.655 -7.363 -4.866 1.00 59.12 278 ASP A N 1
ATOM 2132 C CA . ASP A 1 278 ? 31.178 -6.006 -4.707 1.00 59.12 278 ASP A CA 1
ATOM 2133 C C . ASP A 1 278 ? 31.002 -5.517 -3.259 1.00 59.12 278 ASP A C 1
ATOM 2135 O O . ASP A 1 278 ? 29.910 -5.126 -2.838 1.00 59.12 278 ASP A O 1
ATOM 2139 N N . ILE A 1 279 ? 32.096 -5.546 -2.491 1.00 54.78 279 ILE A N 1
ATOM 2140 C CA . ILE A 1 279 ? 32.128 -5.131 -1.080 1.00 54.78 279 ILE A CA 1
ATOM 2141 C C . ILE A 1 279 ? 31.826 -3.635 -0.886 1.00 54.78 279 ILE A C 1
ATOM 2143 O O . ILE A 1 279 ? 31.444 -3.228 0.211 1.00 54.78 279 ILE A O 1
ATOM 2147 N N . GLU A 1 280 ? 31.962 -2.817 -1.935 1.00 53.62 280 GLU A N 1
ATOM 2148 C CA . GLU A 1 280 ? 31.716 -1.373 -1.882 1.00 53.62 280 GLU A CA 1
ATOM 2149 C C . GLU A 1 280 ? 30.238 -1.020 -2.120 1.00 53.62 280 GLU A C 1
ATOM 2151 O O . GLU A 1 280 ? 29.829 0.124 -1.902 1.00 53.62 280 GLU A O 1
ATOM 2156 N N . ARG A 1 281 ? 29.395 -1.987 -2.523 1.00 64.19 281 ARG A N 1
ATOM 2157 C CA . ARG A 1 281 ? 27.976 -1.754 -2.837 1.00 64.19 281 ARG A CA 1
ATOM 2158 C C . ARG A 1 281 ? 27.046 -2.387 -1.811 1.00 64.19 281 ARG A C 1
ATOM 2160 O O . ARG A 1 281 ? 26.822 -3.596 -1.786 1.00 64.19 281 ARG A O 1
ATOM 2167 N N . TYR A 1 282 ? 26.424 -1.534 -0.997 1.00 68.31 282 TYR A N 1
ATOM 2168 C CA . TYR A 1 282 ? 25.439 -1.961 -0.008 1.00 68.31 282 TYR A CA 1
ATOM 2169 C C . TYR A 1 282 ? 24.220 -2.630 -0.659 1.00 68.31 282 TYR A C 1
ATOM 2171 O O . TYR A 1 282 ? 23.582 -2.070 -1.553 1.00 68.31 282 TYR A O 1
ATOM 2179 N N . LYS A 1 283 ? 23.854 -3.815 -0.158 1.00 74.38 283 LYS A N 1
ATOM 2180 C CA . LYS A 1 283 ? 22.639 -4.527 -0.557 1.00 74.38 283 LYS A CA 1
ATOM 2181 C C . LYS A 1 283 ? 21.649 -4.567 0.579 1.00 74.38 283 LYS A C 1
ATOM 2183 O O . LYS A 1 283 ? 21.916 -5.163 1.617 1.00 74.38 283 LYS A O 1
ATOM 2188 N N . ILE A 1 284 ? 20.474 -4.021 0.303 1.00 75.38 284 ILE A N 1
ATOM 2189 C CA . ILE A 1 284 ? 19.337 -4.067 1.212 1.00 75.38 284 ILE A CA 1
ATOM 2190 C C . ILE A 1 284 ? 18.939 -5.540 1.417 1.00 75.38 284 ILE A C 1
ATOM 2192 O O . ILE A 1 284 ? 18.571 -6.217 0.441 1.00 75.38 284 ILE A O 1
ATOM 2196 N N . PRO A 1 285 ? 19.016 -6.083 2.647 1.00 72.94 285 PRO A N 1
ATOM 2197 C CA . PRO A 1 285 ? 18.577 -7.434 2.939 1.00 72.94 285 PRO A CA 1
ATOM 2198 C C . PRO A 1 285 ? 17.129 -7.645 2.501 1.00 72.94 285 PRO A C 1
ATOM 2200 O O . PRO A 1 285 ? 16.229 -6.856 2.785 1.00 72.94 285 PRO A O 1
ATOM 2203 N N . GLY A 1 286 ? 16.893 -8.745 1.791 1.00 77.69 286 GLY A N 1
ATOM 2204 C CA . GLY A 1 286 ? 15.567 -9.091 1.294 1.00 77.69 286 GLY A CA 1
ATOM 2205 C C . GLY A 1 286 ? 15.213 -8.553 -0.089 1.00 77.69 286 GLY A C 1
ATOM 2206 O O . GLY A 1 286 ? 14.188 -8.996 -0.604 1.00 77.69 286 GLY A O 1
ATOM 2207 N N . SER A 1 287 ? 16.034 -7.703 -0.723 1.00 85.75 287 SER A N 1
ATOM 2208 C CA . SER A 1 287 ? 15.789 -7.240 -2.102 1.00 85.75 287 SER A CA 1
ATOM 2209 C C . SER A 1 287 ? 15.708 -8.383 -3.110 1.00 85.75 287 SER A C 1
ATOM 2211 O O . SER A 1 287 ? 14.890 -8.338 -4.020 1.00 85.75 287 SER A O 1
ATOM 2213 N N . VAL A 1 288 ? 16.473 -9.465 -2.910 1.00 88.62 288 VAL A N 1
ATOM 2214 C CA . VAL A 1 288 ? 16.418 -10.665 -3.767 1.00 88.62 288 VAL A CA 1
ATOM 2215 C C . VAL A 1 288 ? 15.008 -11.260 -3.866 1.00 88.62 288 VAL A C 1
ATOM 2217 O O . VAL A 1 288 ? 14.653 -11.820 -4.901 1.00 88.62 288 VAL A O 1
ATOM 2220 N N . ARG A 1 289 ? 14.174 -11.098 -2.829 1.00 91.00 289 ARG A N 1
ATOM 2221 C CA . ARG A 1 289 ? 12.784 -11.571 -2.831 1.00 91.00 289 ARG A CA 1
ATOM 2222 C C . ARG A 1 289 ? 11.917 -10.754 -3.784 1.00 91.00 289 ARG A C 1
ATOM 2224 O O . ARG A 1 289 ? 11.056 -11.339 -4.428 1.00 91.00 289 ARG A O 1
ATOM 2231 N N . GLU A 1 290 ? 12.162 -9.443 -3.901 1.00 91.62 290 GLU A N 1
ATOM 2232 C CA . GLU A 1 290 ? 11.466 -8.575 -4.865 1.00 91.62 290 GLU A CA 1
ATOM 2233 C C . GLU A 1 290 ? 11.753 -9.014 -6.301 1.00 91.62 290 GLU A C 1
ATOM 2235 O O . GLU A 1 290 ? 10.819 -9.230 -7.063 1.00 91.62 290 GLU A O 1
ATOM 2240 N N . PHE A 1 291 ? 13.021 -9.249 -6.651 1.00 94.75 291 PHE A N 1
ATOM 2241 C CA . PHE A 1 291 ? 13.366 -9.807 -7.964 1.00 94.75 291 PHE A CA 1
ATOM 2242 C C . PHE A 1 291 ? 12.735 -11.187 -8.174 1.00 94.75 291 PHE A C 1
ATOM 2244 O O . PHE A 1 291 ? 12.160 -11.463 -9.225 1.00 94.75 291 PHE A O 1
ATOM 2251 N N . SER A 1 292 ? 12.819 -12.050 -7.160 1.00 95.31 292 SER A N 1
ATOM 2252 C CA . SER A 1 292 ? 12.416 -13.449 -7.288 1.00 95.31 292 SER A CA 1
ATOM 2253 C C . SER A 1 292 ? 10.912 -13.621 -7.460 1.00 95.31 292 SER A C 1
ATOM 2255 O O . SER A 1 292 ? 10.509 -14.433 -8.282 1.00 95.31 292 SER A O 1
ATOM 2257 N N . TRP A 1 293 ? 10.058 -12.860 -6.768 1.00 95.94 293 TRP A N 1
ATOM 2258 C CA . TRP A 1 293 ? 8.615 -13.017 -6.987 1.00 95.94 293 TRP A CA 1
ATOM 2259 C C . TRP A 1 293 ? 8.199 -12.545 -8.387 1.00 95.94 293 TRP A C 1
ATOM 2261 O O . TRP A 1 293 ? 7.368 -13.203 -9.009 1.00 95.94 293 TRP A O 1
ATOM 2271 N N . ILE A 1 294 ? 8.807 -11.465 -8.907 1.00 97.50 294 ILE A N 1
ATOM 2272 C CA . ILE A 1 294 ? 8.546 -10.963 -10.267 1.00 97.50 294 ILE A CA 1
ATOM 2273 C C . ILE A 1 294 ? 9.000 -12.004 -11.293 1.00 97.50 294 ILE A C 1
ATOM 2275 O O . ILE A 1 294 ? 8.243 -12.329 -12.205 1.00 97.50 294 ILE A O 1
ATOM 2279 N N . MET A 1 295 ? 10.200 -12.570 -11.122 1.00 97.62 295 MET A N 1
ATOM 2280 C CA . MET A 1 295 ? 10.721 -13.628 -11.992 1.00 97.62 295 MET A CA 1
ATOM 2281 C C . MET A 1 295 ? 9.869 -14.897 -11.940 1.00 97.62 295 MET A C 1
ATOM 2283 O O . MET A 1 295 ? 9.513 -15.420 -12.990 1.00 97.62 295 MET A O 1
ATOM 2287 N N . ALA A 1 296 ? 9.493 -15.366 -10.746 1.00 97.00 296 ALA A N 1
ATOM 2288 C CA . ALA A 1 296 ? 8.640 -16.542 -10.579 1.00 97.00 296 ALA A CA 1
ATOM 2289 C C . ALA A 1 296 ? 7.290 -16.360 -11.286 1.00 97.00 296 ALA A C 1
ATOM 2291 O O . ALA A 1 296 ? 6.888 -17.205 -12.080 1.00 97.00 296 ALA A O 1
ATOM 2292 N N . CYS A 1 297 ? 6.631 -15.227 -11.039 1.00 96.12 297 CYS A N 1
ATOM 2293 C CA . CYS A 1 297 ? 5.380 -14.823 -11.679 1.00 96.12 297 CYS A CA 1
ATOM 2294 C C . CYS A 1 297 ? 5.517 -14.791 -13.209 1.00 96.12 297 CYS A C 1
ATOM 2296 O O . CYS A 1 297 ? 4.756 -15.431 -13.931 1.00 96.12 297 CYS A O 1
ATOM 2298 N N . THR A 1 298 ? 6.550 -14.119 -13.707 1.00 97.25 298 THR A N 1
ATOM 2299 C CA . THR A 1 298 ? 6.778 -13.936 -15.139 1.00 97.25 298 THR A CA 1
ATOM 2300 C C . THR A 1 298 ? 7.084 -15.247 -15.867 1.00 97.25 298 THR A C 1
ATOM 2302 O O . THR A 1 298 ? 6.501 -15.525 -16.913 1.00 97.25 298 THR A O 1
ATOM 2305 N N . LEU A 1 299 ? 7.982 -16.073 -15.325 1.00 97.38 299 LEU A N 1
ATOM 2306 C CA . LEU A 1 299 ? 8.331 -17.371 -15.908 1.00 97.38 299 LEU A CA 1
ATOM 2307 C C . LEU A 1 299 ? 7.133 -18.325 -15.889 1.00 97.38 299 LEU A C 1
ATOM 2309 O O . LEU A 1 299 ? 6.866 -18.988 -16.890 1.00 97.38 299 LEU A O 1
ATOM 2313 N N . HIS A 1 300 ? 6.359 -18.325 -14.800 1.00 96.69 300 HIS A N 1
ATOM 2314 C CA . HIS A 1 300 ? 5.136 -19.114 -14.699 1.00 96.69 300 HIS A CA 1
ATOM 2315 C C . HIS A 1 300 ? 4.109 -18.726 -15.773 1.00 96.69 300 HIS A C 1
ATOM 2317 O O . HIS A 1 300 ? 3.623 -19.597 -16.490 1.00 96.69 300 HIS A O 1
ATOM 2323 N N . LEU A 1 301 ? 3.835 -17.428 -15.947 1.00 94.50 301 LEU A N 1
ATOM 2324 C CA . LEU A 1 301 ? 2.905 -16.924 -16.966 1.00 94.50 301 LEU A CA 1
ATOM 2325 C C . LEU A 1 301 ? 3.362 -17.219 -18.406 1.00 94.50 301 LEU A C 1
ATOM 2327 O O . LEU A 1 301 ? 2.531 -17.362 -19.298 1.00 94.50 301 LEU A O 1
ATOM 2331 N N . LYS A 1 302 ? 4.673 -17.354 -18.637 1.00 95.44 302 LYS A N 1
ATOM 2332 C CA . LYS A 1 302 ? 5.250 -17.787 -19.923 1.00 95.44 302 LYS A CA 1
ATOM 2333 C C . LYS A 1 302 ? 5.189 -19.306 -20.143 1.00 95.44 302 LYS A C 1
ATOM 2335 O O . LYS A 1 302 ? 5.621 -19.780 -21.191 1.00 95.44 302 LYS A O 1
ATOM 2340 N N . GLY A 1 303 ? 4.708 -20.076 -19.166 1.00 95.56 303 GLY A N 1
ATOM 2341 C CA . GLY A 1 303 ? 4.690 -21.541 -19.193 1.00 95.56 303 GLY A CA 1
ATOM 2342 C C . GLY A 1 303 ? 5.998 -22.208 -18.745 1.00 95.56 303 GLY A C 1
ATOM 2343 O O . GLY A 1 303 ? 6.039 -23.433 -18.630 1.00 95.56 303 GLY A O 1
ATOM 2344 N N . ASP A 1 304 ? 7.047 -21.445 -18.417 1.00 96.44 304 ASP A N 1
ATOM 2345 C CA . ASP A 1 304 ? 8.303 -21.971 -17.866 1.00 96.44 304 ASP A CA 1
ATOM 2346 C C . ASP A 1 304 ? 8.193 -22.179 -16.348 1.00 96.44 304 ASP A C 1
ATOM 2348 O O . ASP A 1 304 ? 8.789 -21.489 -15.517 1.00 96.44 304 ASP A O 1
ATOM 2352 N N . THR A 1 305 ? 7.377 -23.162 -15.972 1.00 94.31 305 THR A N 1
ATOM 2353 C CA . THR A 1 305 ? 7.167 -23.502 -14.559 1.00 94.31 305 THR A CA 1
ATOM 2354 C C . THR A 1 305 ? 8.454 -24.028 -13.918 1.00 94.31 305 THR A C 1
ATOM 2356 O O . THR A 1 305 ? 8.711 -23.739 -12.752 1.00 94.31 305 THR A O 1
ATOM 2359 N N . ALA A 1 306 ? 9.291 -24.752 -14.669 1.00 96.62 306 ALA A N 1
ATOM 2360 C CA . ALA A 1 306 ? 10.555 -25.285 -14.164 1.00 96.62 306 ALA A CA 1
ATOM 2361 C C . ALA A 1 306 ? 11.539 -24.161 -13.797 1.00 96.62 306 ALA A C 1
ATOM 2363 O O . ALA A 1 306 ? 12.140 -24.207 -12.723 1.00 96.62 306 ALA A O 1
ATOM 2364 N N . GLY A 1 307 ? 11.646 -23.125 -14.636 1.00 95.88 307 GLY A N 1
ATOM 2365 C CA . GLY A 1 307 ? 12.423 -21.922 -14.344 1.00 95.88 307 GLY A CA 1
ATOM 2366 C C . GLY A 1 307 ? 11.850 -21.093 -13.192 1.00 95.88 307 GLY A C 1
ATOM 2367 O O . GLY A 1 307 ? 12.607 -20.501 -12.426 1.00 95.88 307 GLY A O 1
ATOM 2368 N N . ALA A 1 308 ? 10.526 -21.078 -13.002 1.00 96.25 308 ALA A N 1
ATOM 2369 C CA . ALA A 1 308 ? 9.884 -20.334 -11.914 1.00 96.25 308 ALA A CA 1
ATOM 2370 C C . ALA A 1 308 ? 10.172 -20.912 -10.511 1.00 96.25 308 ALA A C 1
ATOM 2372 O O . ALA A 1 308 ? 10.285 -20.154 -9.543 1.00 96.25 308 ALA A O 1
ATOM 2373 N N . VAL A 1 309 ? 10.307 -22.240 -10.386 1.00 95.69 309 VAL A N 1
ATOM 2374 C CA . VAL A 1 309 ? 10.496 -22.960 -9.107 1.00 95.69 309 VAL A CA 1
ATOM 2375 C C . VAL A 1 309 ? 11.633 -22.409 -8.231 1.00 95.69 309 VAL A C 1
ATOM 2377 O O . VAL A 1 309 ? 11.361 -22.101 -7.067 1.00 95.69 309 VAL A O 1
ATOM 2380 N N . PRO A 1 310 ? 12.885 -22.250 -8.709 1.00 95.19 310 PRO A N 1
ATOM 2381 C CA . PRO A 1 310 ? 13.970 -21.737 -7.869 1.00 95.19 310 PRO A CA 1
ATOM 2382 C C . PRO A 1 310 ? 13.691 -20.327 -7.334 1.00 95.19 310 PRO A C 1
ATOM 2384 O O . PRO A 1 310 ? 14.030 -20.021 -6.192 1.00 95.19 310 PRO A O 1
ATOM 2387 N N . HIS A 1 311 ? 13.014 -19.477 -8.107 1.00 95.75 311 HIS A N 1
ATOM 2388 C CA . HIS A 1 311 ? 12.640 -18.137 -7.661 1.00 95.75 311 HIS A CA 1
ATOM 2389 C C . HIS A 1 311 ? 11.512 -18.166 -6.620 1.00 95.75 311 HIS A C 1
ATOM 2391 O O . HIS A 1 311 ? 11.580 -17.463 -5.610 1.00 95.75 311 HIS A O 1
ATOM 2397 N N . ALA A 1 312 ? 10.507 -19.024 -6.811 1.00 94.56 312 ALA A N 1
ATOM 2398 C CA . ALA A 1 312 ? 9.454 -19.231 -5.820 1.00 94.56 312 ALA A CA 1
ATOM 2399 C C . ALA A 1 312 ? 10.015 -19.785 -4.497 1.00 94.56 312 ALA A C 1
ATOM 2401 O O . ALA A 1 312 ? 9.583 -19.376 -3.417 1.00 94.56 312 ALA A O 1
ATOM 2402 N N . ALA A 1 313 ? 11.023 -20.661 -4.562 1.00 93.31 313 ALA A N 1
ATOM 2403 C CA . ALA A 1 313 ? 11.720 -21.166 -3.382 1.00 93.31 313 ALA A CA 1
ATOM 2404 C C . ALA A 1 313 ? 12.411 -20.038 -2.598 1.00 93.31 313 ALA A C 1
ATOM 2406 O O . ALA A 1 313 ? 12.287 -19.990 -1.377 1.00 93.31 313 ALA A O 1
ATOM 2407 N N . VAL A 1 314 ? 13.058 -19.083 -3.282 1.00 91.81 314 VAL A N 1
ATOM 2408 C CA . VAL A 1 314 ? 13.642 -17.896 -2.629 1.00 91.81 314 VAL A CA 1
ATOM 2409 C C . VAL A 1 314 ? 12.574 -17.072 -1.916 1.00 91.81 314 VAL A C 1
ATOM 2411 O O . VAL A 1 314 ? 12.805 -16.632 -0.798 1.00 91.81 314 VAL A O 1
ATOM 2414 N N . VAL A 1 315 ? 11.402 -16.863 -2.520 1.00 92.00 315 VAL A N 1
ATOM 2415 C CA . VAL A 1 315 ? 10.308 -16.100 -1.888 1.00 92.00 315 VAL A CA 1
ATOM 2416 C C . VAL A 1 315 ? 9.777 -16.807 -0.636 1.00 92.00 315 VAL A C 1
ATOM 2418 O O . VAL A 1 315 ? 9.572 -16.166 0.397 1.00 92.00 315 VAL A O 1
ATOM 2421 N N . ASN A 1 316 ? 9.589 -18.124 -0.715 1.00 90.12 316 ASN A N 1
ATOM 2422 C CA . ASN A 1 316 ? 9.018 -18.932 0.363 1.00 90.12 316 ASN A CA 1
ATOM 2423 C C . ASN A 1 316 ? 10.011 -19.265 1.487 1.00 90.12 316 ASN A C 1
ATOM 2425 O O . ASN A 1 316 ? 9.578 -19.655 2.563 1.00 90.12 316 ASN A O 1
ATOM 2429 N N . ALA A 1 317 ? 11.319 -19.097 1.275 1.00 87.50 317 ALA A N 1
ATOM 2430 C CA . ALA A 1 317 ? 12.334 -19.353 2.300 1.00 87.50 317 ALA A CA 1
ATOM 2431 C C . ALA A 1 317 ? 12.356 -18.309 3.435 1.00 87.50 317 ALA A C 1
ATOM 2433 O O . ALA A 1 317 ? 13.014 -18.523 4.452 1.00 87.50 317 ALA A O 1
ATOM 2434 N N . TYR A 1 318 ? 11.673 -17.170 3.271 1.00 77.44 318 TYR A N 1
ATOM 2435 C CA . TYR A 1 318 ? 11.637 -16.101 4.268 1.00 77.44 318 TYR A CA 1
ATOM 2436 C C . TYR A 1 318 ? 10.256 -16.004 4.906 1.00 77.44 318 TYR A C 1
ATOM 2438 O O . TYR A 1 318 ? 9.348 -15.423 4.316 1.00 77.44 318 TYR A O 1
ATOM 2446 N N . ASP A 1 319 ? 10.122 -16.472 6.143 1.00 73.50 319 ASP A N 1
ATOM 2447 C CA . ASP A 1 319 ? 8.896 -16.266 6.927 1.00 73.50 319 ASP A CA 1
ATOM 2448 C C . ASP A 1 319 ? 8.882 -14.891 7.604 1.00 73.50 319 ASP A C 1
ATOM 2450 O O . ASP A 1 319 ? 7.868 -14.194 7.635 1.00 73.50 319 ASP A O 1
ATOM 2454 N N . GLN A 1 320 ? 10.043 -14.430 8.075 1.00 72.94 320 GLN A N 1
ATOM 2455 C CA . GLN A 1 320 ? 10.178 -13.137 8.743 1.00 72.94 320 GLN A CA 1
ATOM 2456 C C . GLN A 1 320 ? 10.675 -12.050 7.794 1.00 72.94 320 GLN A C 1
ATOM 2458 O O . GLN A 1 320 ? 11.434 -12.308 6.856 1.00 72.94 320 GLN A O 1
ATOM 2463 N N . GLN A 1 321 ? 10.244 -10.813 8.047 1.00 75.88 321 GLN A N 1
ATOM 2464 C CA . GLN A 1 321 ? 10.719 -9.644 7.318 1.00 75.88 321 GLN A CA 1
ATOM 2465 C C . GLN A 1 321 ? 12.214 -9.417 7.609 1.00 75.88 321 GLN A C 1
ATOM 2467 O O . GLN A 1 321 ? 12.583 -9.262 8.775 1.00 75.88 321 GLN A O 1
ATOM 2472 N N . PRO A 1 322 ? 13.075 -9.341 6.579 1.00 76.38 322 PRO A N 1
ATOM 2473 C CA . PRO A 1 322 ? 14.469 -8.955 6.754 1.00 76.38 322 PRO A CA 1
ATOM 2474 C C . PRO A 1 322 ? 14.576 -7.552 7.355 1.00 76.38 322 PRO A C 1
ATOM 2476 O O . PRO A 1 322 ? 13.912 -6.618 6.897 1.00 76.38 322 PRO A O 1
ATOM 2479 N N . ILE A 1 323 ? 15.414 -7.416 8.381 1.00 74.94 323 ILE A N 1
ATOM 2480 C CA . ILE A 1 323 ? 15.706 -6.139 9.033 1.00 74.94 323 ILE A CA 1
ATOM 2481 C C . ILE A 1 323 ? 16.947 -5.541 8.376 1.00 74.94 323 ILE A C 1
ATOM 2483 O O . ILE A 1 323 ? 17.988 -6.191 8.305 1.00 74.94 323 ILE A O 1
ATOM 2487 N N . ASP A 1 324 ? 16.829 -4.292 7.942 1.00 74.75 324 ASP A N 1
ATOM 2488 C CA . ASP A 1 324 ? 17.919 -3.499 7.387 1.00 74.75 324 ASP A CA 1
ATOM 2489 C C . ASP A 1 324 ? 18.263 -2.356 8.370 1.00 74.75 324 ASP A C 1
ATOM 2491 O O . ASP A 1 324 ? 17.346 -1.713 8.892 1.00 74.75 324 ASP A O 1
ATOM 2495 N N . PRO A 1 325 ? 19.548 -2.122 8.698 1.00 68.31 325 PRO A N 1
ATOM 2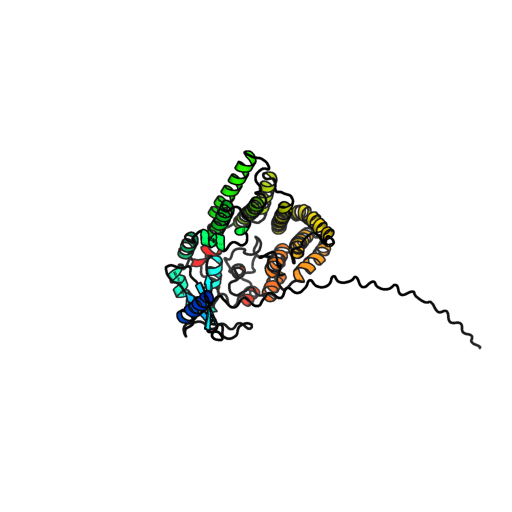496 C CA . PRO A 1 325 ? 19.956 -1.050 9.608 1.00 68.31 325 PRO A CA 1
ATOM 2497 C C . PRO A 1 325 ? 19.873 0.367 9.008 1.00 68.31 325 PRO A C 1
ATOM 2499 O O . PRO A 1 325 ? 19.843 1.332 9.769 1.00 68.31 325 PRO A O 1
ATOM 2502 N N . TYR A 1 326 ? 19.839 0.509 7.683 1.00 67.69 326 TYR A N 1
ATOM 2503 C CA . TYR A 1 326 ? 19.826 1.786 6.960 1.00 67.69 326 TYR A CA 1
ATOM 2504 C C . TYR A 1 326 ? 18.484 2.071 6.276 1.00 67.69 326 TYR A C 1
ATOM 2506 O O . TYR A 1 326 ? 18.134 3.230 6.055 1.00 67.69 326 TYR A O 1
ATOM 2514 N N . VAL A 1 327 ? 17.710 1.032 5.968 1.00 68.06 327 VAL A N 1
ATOM 2515 C CA . VAL A 1 327 ? 16.385 1.144 5.361 1.00 68.06 327 VAL A CA 1
ATOM 2516 C C . VAL A 1 327 ? 15.312 0.908 6.411 1.00 68.06 327 VAL A C 1
ATOM 2518 O O . VAL A 1 327 ? 15.084 -0.201 6.888 1.00 68.06 327 VAL A O 1
ATOM 2521 N N . THR A 1 328 ? 14.595 1.980 6.734 1.00 65.62 328 THR A N 1
ATOM 2522 C CA . THR A 1 328 ? 13.541 1.989 7.757 1.00 65.62 328 THR A CA 1
ATOM 2523 C C . THR A 1 328 ? 12.298 1.193 7.361 1.00 65.62 328 THR A C 1
ATOM 2525 O O . THR A 1 328 ? 11.488 0.856 8.226 1.00 65.62 328 THR A O 1
ATOM 2528 N N . TRP A 1 329 ? 12.135 0.873 6.072 1.00 68.25 329 TRP A N 1
ATOM 2529 C CA . TRP A 1 329 ? 10.976 0.150 5.566 1.00 68.25 329 TRP A CA 1
ATOM 2530 C C . TRP A 1 329 ? 11.316 -0.784 4.397 1.00 68.25 329 TRP A C 1
ATOM 2532 O O . TRP A 1 329 ? 11.752 -0.348 3.335 1.00 68.25 329 TRP A O 1
ATOM 2542 N N . THR A 1 330 ? 11.044 -2.075 4.580 1.00 74.19 330 THR A N 1
ATOM 2543 C CA . THR A 1 330 ? 11.054 -3.105 3.529 1.00 74.19 330 THR A CA 1
ATOM 2544 C C . THR A 1 330 ? 9.674 -3.762 3.455 1.00 74.19 330 THR A C 1
ATOM 2546 O O . THR A 1 330 ? 8.917 -3.743 4.428 1.00 74.19 330 THR A O 1
ATOM 2549 N N . LYS A 1 331 ? 9.301 -4.347 2.309 1.00 82.62 331 LYS A N 1
ATOM 2550 C CA . LYS A 1 331 ? 8.034 -5.090 2.226 1.00 82.62 331 LYS A CA 1
ATOM 2551 C C . LYS A 1 331 ? 8.100 -6.352 3.089 1.00 82.62 331 LYS A C 1
ATOM 2553 O O . LYS A 1 331 ? 9.118 -7.062 3.113 1.00 82.62 331 LYS A O 1
ATOM 2558 N N . SER A 1 332 ? 6.998 -6.640 3.782 1.00 85.81 332 SER A N 1
ATOM 2559 C CA . SER A 1 332 ? 6.872 -7.848 4.596 1.00 85.81 332 SER A CA 1
ATOM 2560 C C . SER A 1 332 ? 6.935 -9.101 3.720 1.00 85.81 332 SER A C 1
ATOM 2562 O O . SER A 1 332 ? 6.527 -9.086 2.557 1.00 85.81 332 SER A O 1
ATOM 2564 N N . SER A 1 333 ? 7.446 -10.203 4.273 1.00 88.00 333 SER A N 1
ATOM 2565 C CA . SER A 1 333 ? 7.513 -11.483 3.554 1.00 88.00 333 SER A CA 1
ATOM 2566 C C . SER A 1 333 ? 6.142 -11.976 3.117 1.00 88.00 333 SER A C 1
ATOM 2568 O O . SER A 1 333 ? 5.985 -12.365 1.963 1.00 88.00 333 SER A O 1
ATOM 2570 N N . LEU A 1 334 ? 5.136 -11.847 3.988 1.00 90.12 334 LEU A N 1
ATOM 2571 C CA . LEU A 1 334 ? 3.751 -12.148 3.645 1.00 90.12 334 LEU A CA 1
ATOM 2572 C C . LEU A 1 334 ? 3.294 -11.345 2.423 1.00 90.12 334 LEU A C 1
ATOM 2574 O O . LEU A 1 334 ? 2.771 -11.923 1.481 1.00 90.12 334 LEU A O 1
ATOM 2578 N N . SER A 1 335 ? 3.544 -10.031 2.382 1.00 90.56 335 SER A N 1
ATOM 2579 C CA . SER A 1 335 ? 3.150 -9.206 1.234 1.00 90.56 335 SER A CA 1
ATOM 2580 C C . SER A 1 335 ? 3.756 -9.717 -0.079 1.00 90.56 335 SER A C 1
ATOM 2582 O O . SER A 1 335 ? 3.042 -9.832 -1.072 1.00 90.56 335 SER A O 1
ATOM 2584 N N . ILE A 1 336 ? 5.042 -10.078 -0.081 1.00 91.94 336 ILE A N 1
ATOM 2585 C CA . ILE A 1 336 ? 5.718 -10.617 -1.269 1.00 91.94 336 ILE A CA 1
ATOM 2586 C C . ILE A 1 336 ? 5.131 -11.977 -1.680 1.00 91.94 336 ILE A C 1
ATOM 2588 O O . ILE A 1 336 ? 4.823 -12.176 -2.855 1.00 91.94 336 ILE A O 1
ATOM 2592 N N . GLN A 1 337 ? 4.928 -12.892 -0.725 1.00 93.19 337 GLN A N 1
ATOM 2593 C CA . GLN A 1 337 ? 4.338 -14.211 -0.981 1.00 93.19 337 GLN A CA 1
ATOM 2594 C C . GLN A 1 337 ? 2.927 -14.095 -1.571 1.00 93.19 337 GLN A C 1
ATOM 2596 O O . GLN A 1 337 ? 2.613 -14.748 -2.563 1.00 93.19 337 GLN A O 1
ATOM 2601 N N . LEU A 1 338 ? 2.084 -13.224 -1.007 1.00 93.12 338 LEU A N 1
ATOM 2602 C CA . LEU A 1 338 ? 0.715 -13.032 -1.484 1.00 93.12 338 LEU A CA 1
ATOM 2603 C C . LEU A 1 338 ? 0.679 -12.470 -2.911 1.00 93.12 338 LEU A C 1
ATOM 2605 O O . LEU A 1 338 ? -0.135 -12.930 -3.709 1.00 93.12 338 LEU A O 1
ATOM 2609 N N . ARG A 1 339 ? 1.573 -11.534 -3.268 1.00 93.50 339 ARG A N 1
ATOM 2610 C CA . ARG A 1 339 ? 1.685 -11.030 -4.654 1.00 93.50 339 ARG A CA 1
ATOM 2611 C C . ARG A 1 339 ? 2.090 -12.129 -5.626 1.00 93.50 339 ARG A C 1
ATOM 2613 O O . ARG A 1 339 ? 1.472 -12.253 -6.680 1.00 93.50 339 ARG A O 1
ATOM 2620 N N . MET A 1 340 ? 3.085 -12.937 -5.254 1.00 94.44 340 MET A N 1
ATOM 2621 C CA . MET A 1 340 ? 3.510 -14.085 -6.054 1.00 94.44 340 MET A CA 1
ATOM 2622 C C . MET A 1 340 ? 2.337 -15.034 -6.304 1.00 94.44 340 MET A C 1
ATOM 2624 O O . MET A 1 340 ? 2.035 -15.324 -7.455 1.00 94.44 340 MET A O 1
ATOM 2628 N N . ASN A 1 341 ? 1.649 -15.454 -5.237 1.00 92.88 341 ASN A N 1
ATOM 2629 C CA . ASN A 1 341 ? 0.562 -16.428 -5.321 1.00 92.88 341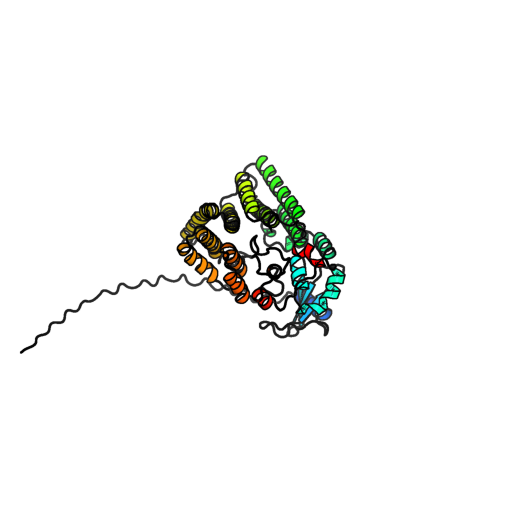 ASN A CA 1
ATOM 2630 C C . ASN A 1 341 ? -0.617 -15.900 -6.144 1.00 92.88 341 ASN A C 1
ATOM 2632 O O . ASN A 1 341 ? -1.180 -16.652 -6.933 1.00 92.88 341 ASN A O 1
ATOM 2636 N N . LYS A 1 342 ? -0.961 -14.610 -6.005 1.00 91.50 342 LYS A N 1
ATOM 2637 C CA . LYS A 1 342 ? -1.972 -13.948 -6.846 1.00 91.50 342 LYS A CA 1
ATOM 2638 C C . LYS A 1 342 ? -1.609 -13.993 -8.322 1.00 91.50 342 LYS A C 1
ATOM 2640 O O . LYS A 1 342 ? -2.446 -14.366 -9.134 1.00 91.50 342 LYS A O 1
ATOM 2645 N N . CYS A 1 343 ? -0.370 -13.649 -8.662 1.00 89.69 343 CYS A N 1
ATOM 2646 C CA . CYS A 1 343 ? 0.071 -13.685 -10.049 1.00 89.69 343 CYS A CA 1
ATOM 2647 C C . CYS A 1 343 ? 0.091 -15.110 -10.623 1.00 89.69 343 CYS A C 1
ATOM 2649 O O . CYS A 1 343 ? -0.342 -15.328 -11.749 1.00 89.69 343 CYS A O 1
ATOM 2651 N N . THR A 1 344 ? 0.555 -16.096 -9.854 1.00 89.38 344 THR A N 1
ATOM 2652 C CA . THR A 1 344 ? 0.580 -17.501 -10.293 1.00 89.38 344 THR A CA 1
ATOM 2653 C C . THR A 1 344 ? -0.780 -18.195 -10.164 1.00 89.38 344 THR A C 1
ATOM 2655 O O . THR A 1 344 ? -0.858 -19.420 -10.230 1.00 89.38 344 THR A O 1
ATOM 2658 N N . ALA A 1 345 ? -1.851 -17.423 -9.948 1.00 85.00 345 ALA A N 1
ATOM 2659 C CA . ALA A 1 345 ? -3.229 -17.880 -9.800 1.00 85.00 345 ALA A CA 1
ATOM 2660 C C . ALA A 1 345 ? -3.422 -19.017 -8.770 1.00 85.00 345 ALA A C 1
ATOM 2662 O O . ALA A 1 345 ? -4.351 -19.818 -8.868 1.00 85.00 345 ALA A O 1
ATOM 2663 N N . SER A 1 346 ? -2.568 -19.092 -7.747 1.00 86.62 346 SER A N 1
ATOM 2664 C CA . SER A 1 346 ? -2.585 -20.181 -6.771 1.00 86.62 346 SER A CA 1
ATOM 2665 C C . SER A 1 346 ? -3.404 -19.815 -5.530 1.00 86.62 346 SER A C 1
ATOM 2667 O O . SER A 1 346 ? -2.859 -19.379 -4.512 1.00 86.62 346 SER A O 1
ATOM 2669 N N . LYS A 1 347 ? -4.732 -19.994 -5.610 1.00 88.38 347 LYS A N 1
ATOM 2670 C CA . LYS A 1 347 ? -5.670 -19.723 -4.499 1.00 88.38 347 LYS A CA 1
ATOM 2671 C C . LYS A 1 347 ? -5.278 -20.464 -3.214 1.00 88.38 347 LYS A C 1
ATOM 2673 O O . LYS A 1 347 ? -5.204 -19.849 -2.151 1.00 88.38 347 LYS A O 1
ATOM 2678 N N . ASP A 1 348 ? -4.982 -21.757 -3.311 1.00 89.12 348 ASP A N 1
ATOM 2679 C CA . ASP A 1 348 ? -4.649 -22.574 -2.138 1.00 89.12 348 ASP A CA 1
ATOM 2680 C C . ASP A 1 348 ? -3.334 -22.122 -1.494 1.00 89.12 348 ASP A C 1
ATOM 2682 O O . ASP A 1 348 ? -3.250 -21.991 -0.273 1.00 89.12 348 ASP A O 1
ATOM 2686 N N . ALA A 1 349 ? -2.317 -21.791 -2.300 1.00 90.12 349 ALA A N 1
ATOM 2687 C CA . ALA A 1 349 ? -1.061 -21.253 -1.783 1.00 90.12 349 ALA A CA 1
ATOM 2688 C C . ALA A 1 349 ? -1.249 -19.865 -1.153 1.00 90.12 349 ALA A C 1
ATOM 2690 O O . ALA A 1 349 ? -0.616 -19.559 -0.142 1.00 90.12 349 ALA A O 1
ATOM 2691 N N . TYR A 1 350 ? -2.134 -19.033 -1.713 1.00 91.38 350 TYR A N 1
ATOM 2692 C CA . TYR A 1 350 ? -2.496 -17.738 -1.142 1.00 91.38 350 TYR A CA 1
ATOM 2693 C C . TYR A 1 350 ? -3.102 -17.893 0.260 1.00 91.38 350 TYR A C 1
ATOM 2695 O O . TYR A 1 350 ? -2.591 -17.292 1.208 1.00 91.38 350 TYR A O 1
ATOM 2703 N N . LEU A 1 351 ? -4.114 -18.752 0.422 1.00 91.50 351 LEU A N 1
ATOM 2704 C CA . LEU A 1 351 ? -4.737 -19.010 1.725 1.00 91.50 351 LEU A CA 1
ATOM 2705 C C . LEU A 1 351 ? -3.763 -19.673 2.710 1.00 91.50 351 LEU A C 1
ATOM 2707 O O . LEU A 1 351 ? -3.687 -19.262 3.868 1.00 91.50 351 LEU A O 1
ATOM 2711 N N . ALA A 1 352 ? -2.940 -20.617 2.247 1.00 91.19 352 ALA A N 1
ATOM 2712 C CA . ALA A 1 352 ? -1.914 -21.249 3.075 1.00 91.19 352 ALA A CA 1
ATOM 2713 C C . ALA A 1 352 ? -0.840 -20.253 3.555 1.00 91.19 352 ALA A C 1
ATOM 2715 O O . ALA A 1 352 ? -0.333 -20.376 4.671 1.00 91.19 352 ALA A O 1
ATOM 2716 N N . SER A 1 353 ? -0.484 -19.248 2.747 1.00 91.31 353 SER A N 1
ATOM 2717 C CA . SER A 1 353 ? 0.422 -18.172 3.170 1.00 91.31 353 SER A CA 1
ATOM 2718 C C . SER A 1 353 ? -0.196 -17.289 4.252 1.00 91.31 353 SER A C 1
ATOM 2720 O O . SER A 1 353 ? 0.499 -16.979 5.217 1.00 91.31 353 SER A O 1
ATOM 2722 N N . ILE A 1 354 ? -1.486 -16.945 4.147 1.00 90.38 354 ILE A N 1
ATOM 2723 C CA . ILE A 1 354 ? -2.203 -16.228 5.216 1.00 90.38 354 ILE A CA 1
ATOM 2724 C C . ILE A 1 354 ? -2.228 -17.072 6.492 1.00 90.38 354 ILE A C 1
ATOM 2726 O O . ILE A 1 354 ? -1.929 -16.558 7.560 1.00 90.38 354 ILE A O 1
ATOM 2730 N N . GLN A 1 355 ? -2.525 -18.368 6.392 1.00 90.44 355 GLN A N 1
ATOM 2731 C CA . GLN A 1 355 ? -2.595 -19.248 7.557 1.00 90.44 355 GLN A CA 1
ATOM 2732 C C . GLN A 1 355 ? -1.253 -19.381 8.289 1.00 90.44 355 GLN A C 1
ATOM 2734 O O . GLN A 1 355 ? -1.206 -19.304 9.514 1.00 90.44 355 GLN A O 1
ATOM 2739 N N . ARG A 1 356 ? -0.160 -19.598 7.546 1.00 88.50 356 ARG A N 1
ATOM 2740 C CA . ARG A 1 356 ? 1.183 -19.776 8.127 1.00 88.50 356 ARG A CA 1
ATOM 2741 C C . ARG A 1 356 ? 1.743 -18.484 8.707 1.00 88.50 356 ARG A C 1
ATOM 2743 O O . ARG A 1 356 ? 2.421 -18.517 9.726 1.00 88.50 356 ARG A O 1
ATOM 2750 N N . ASN A 1 357 ? 1.458 -17.364 8.051 1.00 85.31 357 ASN A N 1
ATOM 2751 C CA . ASN A 1 357 ? 1.978 -16.048 8.391 1.00 85.31 357 ASN A CA 1
ATOM 2752 C C . ASN A 1 357 ? 0.805 -15.097 8.647 1.00 85.31 357 ASN A C 1
ATOM 2754 O O . ASN A 1 357 ? 0.624 -14.130 7.909 1.00 85.31 357 ASN A O 1
ATOM 2758 N N . ALA A 1 358 ? -0.008 -15.402 9.665 1.00 83.06 358 ALA A N 1
ATOM 2759 C CA . ALA A 1 358 ? -1.225 -14.654 9.976 1.00 83.06 358 ALA A CA 1
ATOM 2760 C C . ALA A 1 358 ? -0.959 -13.134 10.009 1.00 83.06 358 ALA A C 1
ATOM 2762 O O . ALA A 1 358 ? -0.065 -12.687 10.741 1.00 83.06 358 ALA A O 1
ATOM 2763 N N . PRO A 1 359 ? -1.698 -12.322 9.223 1.00 85.88 359 PRO A N 1
ATOM 2764 C CA . PRO A 1 359 ? -1.592 -10.875 9.301 1.00 85.88 359 PRO A CA 1
ATOM 2765 C C . PRO A 1 359 ? -1.869 -10.389 10.729 1.00 85.88 359 PRO A C 1
ATOM 2767 O O . PRO A 1 359 ? -2.694 -10.954 11.443 1.00 85.88 359 PRO A O 1
ATOM 2770 N N . GLY A 1 360 ? -1.216 -9.301 11.143 1.00 84.56 360 GLY A N 1
ATOM 2771 C CA . GLY A 1 360 ? -1.512 -8.683 12.438 1.00 84.56 360 GLY A CA 1
ATOM 2772 C C . GLY A 1 360 ? -2.985 -8.262 12.559 1.00 84.56 360 GLY A C 1
ATOM 2773 O O . GLY A 1 360 ? -3.654 -8.029 11.551 1.00 84.56 360 GLY A O 1
ATOM 2774 N N . ILE A 1 361 ? -3.473 -8.104 13.794 1.00 86.44 361 ILE A N 1
ATOM 2775 C CA . ILE A 1 361 ? -4.897 -7.850 14.101 1.00 86.44 361 ILE A CA 1
ATOM 2776 C C . ILE A 1 361 ? -5.492 -6.684 13.285 1.00 86.44 361 ILE A C 1
ATOM 2778 O O . ILE A 1 361 ? -6.600 -6.787 12.766 1.00 86.44 361 ILE A O 1
ATOM 2782 N N . LEU A 1 362 ? -4.743 -5.589 13.130 1.00 86.94 362 LEU A N 1
ATOM 2783 C CA . LEU A 1 362 ? -5.154 -4.386 12.388 1.00 86.94 362 LEU A CA 1
ATOM 2784 C C . LEU A 1 362 ? -4.612 -4.331 10.953 1.00 86.94 362 LEU A C 1
ATOM 2786 O O . LEU A 1 362 ? -4.568 -3.267 10.339 1.00 86.94 362 LEU A O 1
ATOM 2790 N N . SER A 1 363 ? -4.140 -5.454 10.412 1.00 90.31 363 SER A N 1
ATOM 2791 C CA . SER A 1 363 ? -3.640 -5.486 9.043 1.00 90.31 363 SER A CA 1
ATOM 2792 C C . SER A 1 363 ? -4.768 -5.211 8.054 1.00 90.31 363 SER A C 1
ATOM 2794 O O . SER A 1 363 ? -5.793 -5.885 8.060 1.00 90.31 363 SER A O 1
ATOM 2796 N N . THR A 1 364 ? -4.550 -4.278 7.132 1.00 92.56 364 THR A N 1
ATOM 2797 C CA . THR A 1 364 ? -5.509 -3.978 6.059 1.00 92.56 364 THR A CA 1
ATOM 2798 C C . THR A 1 364 ? -5.730 -5.158 5.116 1.00 92.56 364 THR A C 1
ATOM 2800 O O . THR A 1 364 ? -6.735 -5.186 4.419 1.00 92.56 364 THR A O 1
ATOM 2803 N N . LEU A 1 365 ? -4.862 -6.178 5.149 1.00 91.31 365 LEU A N 1
ATOM 2804 C CA . LEU A 1 365 ? -5.031 -7.437 4.421 1.00 91.31 365 LEU A CA 1
ATOM 2805 C C . LEU A 1 365 ? -6.368 -8.132 4.690 1.00 91.31 365 LEU A C 1
ATOM 2807 O O . LEU A 1 365 ? -6.900 -8.774 3.789 1.00 91.31 365 LEU A O 1
ATOM 2811 N N . TRP A 1 366 ? -6.939 -7.965 5.885 1.00 93.00 366 TRP A N 1
ATOM 2812 C CA . TRP A 1 366 ? -8.240 -8.543 6.225 1.00 93.00 366 TRP A CA 1
ATOM 2813 C C . TRP A 1 366 ? -9.389 -7.999 5.365 1.00 93.00 366 TRP A C 1
ATOM 2815 O O . TRP A 1 366 ? -10.409 -8.670 5.222 1.00 93.00 366 TRP A O 1
ATOM 2825 N N . ILE A 1 367 ? -9.216 -6.830 4.734 1.00 93.44 367 ILE A N 1
ATOM 2826 C CA . ILE A 1 367 ? -10.188 -6.280 3.780 1.00 93.44 367 ILE A CA 1
ATOM 2827 C C . ILE A 1 367 ? -10.325 -7.188 2.553 1.00 93.44 367 ILE A C 1
ATOM 2829 O O . ILE A 1 367 ? -11.427 -7.318 2.037 1.00 93.44 367 ILE A O 1
ATOM 2833 N N . GLU A 1 368 ? -9.266 -7.874 2.106 1.00 91.38 368 GLU A N 1
ATOM 2834 C CA . GLU A 1 368 ? -9.351 -8.749 0.923 1.00 91.38 368 GLU A CA 1
ATOM 2835 C C . GLU A 1 368 ? -10.258 -9.972 1.126 1.00 91.38 368 GLU A C 1
ATOM 2837 O O . GLU A 1 368 ? -10.689 -10.581 0.147 1.00 91.38 368 GLU A O 1
ATOM 2842 N N . LEU A 1 369 ? -10.548 -10.326 2.383 1.00 91.44 369 LEU A N 1
ATOM 2843 C CA . LEU A 1 369 ? -11.444 -11.425 2.751 1.00 91.44 369 LEU A CA 1
ATOM 2844 C C . LEU A 1 369 ? -12.891 -10.958 2.993 1.00 91.44 369 LEU A C 1
ATOM 2846 O O . LEU A 1 369 ? -13.752 -11.761 3.347 1.00 91.44 369 LEU A O 1
ATOM 2850 N N . GLN A 1 370 ? -13.180 -9.667 2.807 1.00 91.88 370 GLN A N 1
ATOM 2851 C CA . GLN A 1 370 ? -14.546 -9.145 2.818 1.00 91.88 370 GLN A CA 1
ATOM 2852 C C . GLN A 1 370 ? -15.199 -9.378 1.453 1.00 91.88 370 GLN A C 1
ATOM 2854 O O . GLN A 1 370 ? -14.557 -9.174 0.421 1.00 91.88 370 GLN A O 1
ATOM 2859 N N . ASP A 1 371 ? -16.485 -9.734 1.418 1.00 87.56 371 ASP A N 1
ATOM 2860 C CA . ASP A 1 371 ? -17.191 -10.045 0.164 1.00 87.56 371 ASP A CA 1
ATOM 2861 C C . ASP A 1 371 ? -17.099 -8.886 -0.843 1.00 87.56 371 ASP A C 1
ATOM 2863 O O . ASP A 1 371 ? -16.763 -9.101 -2.010 1.00 87.56 371 ASP A O 1
ATOM 2867 N N . ASN A 1 372 ? -17.248 -7.649 -0.356 1.00 87.69 372 ASN A N 1
ATOM 2868 C CA . ASN A 1 372 ? -17.130 -6.399 -1.120 1.00 87.69 372 ASN A CA 1
ATOM 2869 C C . ASN A 1 372 ? -15.774 -5.688 -0.943 1.00 87.69 372 ASN A C 1
ATOM 2871 O O . ASN A 1 372 ? -15.645 -4.495 -1.217 1.00 87.69 372 ASN A O 1
ATOM 2875 N N . GLY A 1 373 ? -14.763 -6.398 -0.442 1.00 89.25 373 GLY A N 1
ATOM 2876 C CA . GLY A 1 373 ? -13.422 -5.862 -0.248 1.00 89.25 373 GLY A CA 1
ATOM 2877 C C . GLY A 1 373 ? -12.646 -5.702 -1.552 1.00 89.25 373 GLY A C 1
ATOM 2878 O O . GLY A 1 373 ? -12.726 -6.542 -2.452 1.00 89.25 373 GLY A O 1
ATOM 2879 N N . ARG A 1 374 ? -11.848 -4.637 -1.631 1.00 90.44 374 ARG A N 1
ATOM 2880 C CA . ARG A 1 374 ? -10.946 -4.359 -2.758 1.00 90.44 374 ARG A CA 1
ATOM 2881 C C . ARG A 1 374 ? -9.560 -5.000 -2.560 1.00 90.44 374 ARG A C 1
ATOM 2883 O O . ARG A 1 374 ? -9.214 -5.341 -1.427 1.00 90.44 374 ARG A O 1
ATOM 2890 N N . PRO A 1 375 ? -8.732 -5.136 -3.614 1.00 89.69 375 PRO A N 1
ATOM 2891 C CA . PRO A 1 375 ? -7.347 -5.574 -3.455 1.00 89.69 375 PRO A CA 1
ATOM 2892 C C . PRO A 1 375 ? -6.524 -4.583 -2.614 1.00 89.69 375 PRO A C 1
ATOM 2894 O O . PRO A 1 375 ? -6.599 -3.366 -2.798 1.00 89.69 375 PRO A O 1
ATOM 2897 N N . ILE A 1 376 ? -5.708 -5.121 -1.708 1.00 90.12 376 ILE A N 1
ATOM 2898 C CA . ILE A 1 376 ? -4.827 -4.389 -0.788 1.00 90.12 376 ILE A CA 1
ATOM 2899 C C . ILE A 1 376 ? -3.357 -4.656 -1.131 1.00 90.12 376 ILE A C 1
ATOM 2901 O O . ILE A 1 376 ? -2.546 -3.727 -1.152 1.00 90.12 376 ILE A O 1
ATOM 2905 N N . ILE A 1 377 ? -3.016 -5.916 -1.417 1.00 88.00 377 ILE A N 1
ATOM 2906 C CA . ILE A 1 377 ? -1.691 -6.374 -1.836 1.00 88.00 377 ILE A CA 1
ATOM 2907 C C . ILE A 1 377 ? -1.728 -6.830 -3.295 1.00 88.00 377 ILE A C 1
ATOM 2909 O O . ILE A 1 377 ? -2.444 -7.763 -3.653 1.00 88.00 377 ILE A O 1
ATOM 2913 N N . GLY A 1 378 ? -0.915 -6.187 -4.134 1.00 86.69 378 GLY A N 1
ATOM 2914 C CA . GLY A 1 378 ? -1.073 -6.272 -5.588 1.00 86.69 378 GLY A CA 1
ATOM 2915 C C . GLY A 1 378 ? -2.356 -5.571 -6.052 1.00 86.69 378 GLY A C 1
ATOM 2916 O O . GLY A 1 378 ? -3.035 -4.916 -5.260 1.00 86.69 378 GLY A O 1
ATOM 2917 N N . HIS A 1 379 ? -2.685 -5.696 -7.338 1.00 86.25 379 HIS A N 1
ATOM 2918 C CA . HIS A 1 379 ? -3.805 -4.959 -7.946 1.00 86.25 379 HIS A CA 1
ATOM 2919 C C . HIS A 1 379 ? -5.006 -5.830 -8.355 1.00 86.25 379 HIS A C 1
ATOM 2921 O O . HIS A 1 379 ? -5.990 -5.299 -8.872 1.00 86.25 379 HIS A O 1
ATOM 2927 N N . TYR A 1 380 ? -4.952 -7.132 -8.053 1.00 81.44 380 TYR A N 1
ATOM 2928 C CA . TYR A 1 380 ? -6.025 -8.104 -8.286 1.00 81.44 380 TYR A CA 1
ATOM 2929 C C . TYR A 1 380 ? -6.467 -8.799 -6.994 1.00 81.44 380 TYR A C 1
ATOM 2931 O O . TYR A 1 380 ? -5.684 -8.952 -6.048 1.00 81.44 380 TYR A O 1
ATOM 2939 N N . ARG A 1 381 ? -7.726 -9.242 -6.965 1.00 80.38 381 ARG A N 1
ATOM 2940 C CA . ARG A 1 381 ? -8.278 -10.155 -5.957 1.00 80.38 381 ARG A CA 1
ATOM 2941 C C . ARG A 1 381 ? -8.519 -11.514 -6.615 1.00 80.38 381 ARG A C 1
ATOM 2943 O O . ARG A 1 381 ? -8.715 -11.590 -7.819 1.00 80.38 381 ARG A O 1
ATOM 2950 N N . PHE A 1 382 ? -8.491 -12.578 -5.824 1.00 78.81 382 PHE A N 1
ATOM 2951 C CA . PHE A 1 382 ? -8.981 -13.871 -6.282 1.00 78.81 382 PHE A CA 1
ATOM 2952 C C . PHE A 1 382 ? -10.509 -13.915 -6.246 1.00 78.81 382 PHE A C 1
ATOM 2954 O O . PHE A 1 382 ? -11.117 -13.674 -5.193 1.00 78.81 382 PHE A O 1
ATOM 2961 N N . ASP A 1 383 ? -11.110 -14.314 -7.361 1.00 70.88 383 ASP A N 1
ATOM 2962 C CA . ASP A 1 383 ? -12.536 -14.612 -7.420 1.00 70.88 383 ASP A CA 1
ATOM 2963 C C . ASP A 1 383 ? -12.878 -15.777 -6.484 1.00 70.88 383 ASP A C 1
ATOM 2965 O O . ASP A 1 383 ? -12.140 -16.757 -6.352 1.00 70.88 383 ASP A O 1
ATOM 2969 N N . GLY A 1 384 ? -13.996 -15.651 -5.766 1.00 71.31 384 GLY A N 1
ATOM 2970 C CA . GLY A 1 384 ? -14.484 -16.703 -4.871 1.00 71.31 384 GLY A CA 1
ATOM 2971 C C . GLY A 1 384 ? -13.600 -17.010 -3.651 1.00 71.31 384 GLY A C 1
ATOM 2972 O O . GLY A 1 384 ? -13.805 -18.044 -3.013 1.00 71.31 384 GLY A O 1
ATOM 2973 N N . VAL A 1 385 ? -12.615 -16.166 -3.302 1.00 81.75 385 VAL A N 1
ATOM 2974 C CA . VAL A 1 385 ? -11.866 -16.308 -2.035 1.00 81.75 385 VAL A CA 1
ATOM 2975 C C . VAL A 1 385 ? -12.669 -15.805 -0.840 1.00 81.75 385 VAL A C 1
ATOM 2977 O O . VAL A 1 385 ? -12.899 -16.595 0.068 1.00 81.75 385 VAL A O 1
ATOM 2980 N N . ALA A 1 386 ? -13.141 -14.554 -0.838 1.00 77.94 386 ALA A N 1
ATOM 2981 C CA . ALA A 1 386 ? -13.824 -13.954 0.320 1.00 77.94 386 ALA A CA 1
ATOM 2982 C C . ALA A 1 386 ? -15.045 -14.763 0.817 1.00 77.94 386 ALA A C 1
ATOM 2984 O O . ALA A 1 386 ? -15.298 -14.842 2.015 1.00 77.94 386 ALA A O 1
ATOM 2985 N N . GLY A 1 387 ? -15.735 -15.452 -0.099 1.00 76.06 387 GLY A N 1
ATOM 2986 C CA . GLY A 1 387 ? -16.888 -16.298 0.211 1.00 76.06 387 GLY A CA 1
ATOM 2987 C C . GLY A 1 387 ? -16.579 -17.777 0.478 1.00 76.06 387 GLY A C 1
ATOM 2988 O O . GLY A 1 387 ? -17.515 -18.530 0.739 1.00 76.06 387 GLY A O 1
ATOM 2989 N N . SER A 1 388 ? -15.317 -18.212 0.386 1.00 87.88 388 SER A N 1
ATOM 2990 C CA . SER A 1 388 ? -14.938 -19.616 0.617 1.00 87.88 388 SER A CA 1
ATOM 2991 C C . SER A 1 388 ? -14.940 -19.984 2.100 1.00 87.88 388 SER A C 1
ATOM 2993 O O . SER A 1 388 ? -14.654 -19.144 2.957 1.00 87.88 388 SER A O 1
ATOM 2995 N N . ASP A 1 389 ? -15.239 -21.245 2.410 1.00 89.06 389 ASP A N 1
ATOM 2996 C CA . ASP A 1 389 ? -15.275 -21.728 3.793 1.00 89.06 389 ASP A CA 1
ATOM 2997 C C . ASP A 1 389 ? -13.891 -21.663 4.449 1.00 89.06 389 ASP A C 1
ATOM 2999 O O . ASP A 1 389 ? -13.781 -21.321 5.626 1.00 89.06 389 ASP A O 1
ATOM 3003 N N . GLU A 1 390 ? -12.822 -21.874 3.678 1.00 89.25 390 GLU A N 1
ATOM 3004 C CA . GLU A 1 390 ? -11.445 -21.718 4.139 1.00 89.25 390 GLU A CA 1
ATOM 3005 C C . GLU A 1 390 ? -11.133 -20.267 4.518 1.00 89.25 390 GLU A C 1
ATOM 3007 O O . GLU A 1 390 ? -10.572 -20.018 5.585 1.00 89.25 390 GLU A O 1
ATOM 3012 N N . ALA A 1 391 ? -11.521 -19.291 3.688 1.00 87.00 391 ALA A N 1
ATOM 3013 C CA . ALA A 1 391 ? -11.325 -17.879 4.016 1.00 87.00 391 ALA A CA 1
ATOM 3014 C C . ALA A 1 391 ? -12.119 -17.477 5.265 1.00 87.00 391 ALA A C 1
ATOM 3016 O O . ALA A 1 391 ? -11.569 -16.813 6.141 1.00 87.00 391 ALA A O 1
ATOM 3017 N N . ARG A 1 392 ? -13.371 -17.940 5.391 1.00 88.69 392 ARG A N 1
ATOM 3018 C CA . ARG A 1 392 ? -14.204 -17.707 6.584 1.00 88.69 392 ARG A CA 1
ATOM 3019 C C . ARG A 1 392 ? -13.603 -18.326 7.840 1.00 88.69 392 ARG A C 1
ATOM 3021 O O . ARG A 1 392 ? -13.675 -17.713 8.901 1.00 88.69 392 ARG A O 1
ATOM 3028 N N . ALA A 1 393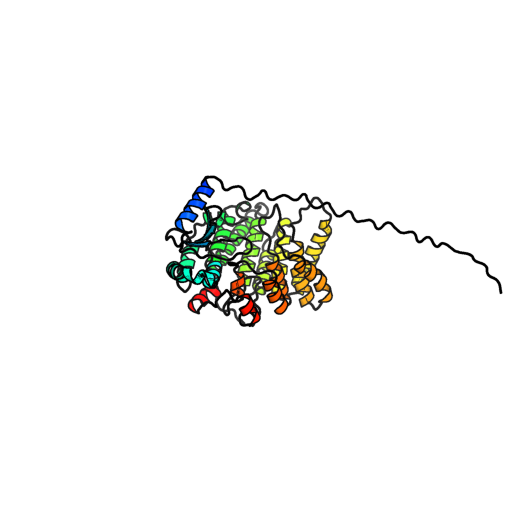 ? -13.013 -19.515 7.731 1.00 90.44 393 ALA A N 1
ATOM 3029 C CA . ALA A 1 393 ? -12.320 -20.160 8.840 1.00 90.44 393 ALA A CA 1
ATOM 3030 C C . ALA A 1 393 ? -11.061 -19.377 9.246 1.00 90.44 393 ALA A C 1
ATOM 3032 O O . ALA A 1 393 ? -10.825 -19.170 10.434 1.00 90.44 393 ALA A O 1
ATOM 3033 N N . LEU A 1 394 ? -10.284 -18.890 8.272 1.00 90.38 394 LEU A N 1
ATOM 3034 C CA . LEU A 1 394 ? -9.092 -18.072 8.521 1.00 90.38 394 LEU A CA 1
ATOM 3035 C C . LEU A 1 394 ? -9.424 -16.711 9.134 1.00 90.38 394 LEU A C 1
ATOM 3037 O O . LEU A 1 394 ? -8.667 -16.209 9.960 1.00 90.38 394 LEU A O 1
ATOM 3041 N N . SER A 1 395 ? -10.551 -16.117 8.745 1.00 90.88 395 SER A N 1
ATOM 3042 C CA . SER A 1 395 ? -11.009 -14.820 9.233 1.00 90.88 395 SER A CA 1
ATOM 3043 C C . SER A 1 395 ? -12.147 -14.942 10.250 1.00 90.88 395 SER A C 1
ATOM 3045 O O . SER A 1 395 ? -12.976 -14.041 10.325 1.00 90.88 395 SER A O 1
ATOM 3047 N N . ALA A 1 396 ? -12.236 -16.035 11.016 1.00 92.19 396 ALA A N 1
ATOM 3048 C CA . ALA A 1 396 ? -13.380 -16.297 11.901 1.00 92.19 396 ALA A CA 1
ATOM 3049 C C . ALA A 1 396 ? -13.613 -15.183 12.945 1.00 92.19 396 ALA A C 1
ATOM 3051 O O . ALA A 1 396 ? -14.758 -14.846 13.271 1.00 92.19 396 ALA A O 1
ATOM 3052 N N . ASP A 1 397 ? -12.530 -14.551 13.403 1.00 92.94 397 ASP A N 1
ATOM 3053 C CA . ASP A 1 397 ? -12.564 -13.407 14.319 1.00 92.94 397 ASP A CA 1
ATOM 3054 C C . ASP A 1 397 ? -12.990 -12.094 13.646 1.00 92.94 397 ASP A C 1
ATOM 3056 O O . ASP A 1 397 ? -13.170 -11.083 14.320 1.00 92.94 397 ASP A O 1
ATOM 3060 N N . TYR A 1 398 ? -13.199 -12.092 12.331 1.00 94.25 398 TYR A N 1
ATOM 3061 C CA . TYR A 1 398 ? -13.629 -10.942 11.548 1.00 94.25 398 TYR A CA 1
ATOM 3062 C C . TYR A 1 398 ? -15.042 -11.184 11.008 1.00 94.25 398 TYR A C 1
ATOM 3064 O O . TYR A 1 398 ? -15.342 -12.199 10.379 1.00 94.25 398 TYR A O 1
ATOM 3072 N N . ARG A 1 399 ? -15.961 -10.250 11.265 1.00 95.00 399 ARG A N 1
ATOM 3073 C CA . ARG A 1 399 ? -17.283 -10.259 10.629 1.00 95.00 399 ARG A CA 1
ATOM 3074 C C . ARG A 1 399 ? -17.185 -9.738 9.196 1.00 95.00 399 ARG A C 1
ATOM 3076 O O . ARG A 1 399 ? -16.311 -8.932 8.881 1.00 95.00 399 ARG A O 1
ATOM 3083 N N . GLN A 1 400 ? -18.141 -10.142 8.366 1.00 94.19 400 GLN A N 1
ATOM 3084 C CA . GLN A 1 400 ? -18.468 -9.376 7.169 1.00 94.19 400 GLN A CA 1
ATOM 3085 C C . GLN A 1 400 ? -19.087 -8.042 7.603 1.00 94.19 400 GLN A C 1
ATOM 3087 O O . GLN A 1 400 ? -19.945 -8.011 8.495 1.00 94.19 400 GLN A O 1
ATOM 3092 N N . LEU A 1 401 ? -18.618 -6.944 7.019 1.00 95.38 401 LEU A N 1
ATOM 3093 C CA . LEU A 1 401 ? -19.171 -5.620 7.279 1.00 95.38 401 LEU A CA 1
ATOM 3094 C C . LEU A 1 401 ? -20.524 -5.437 6.569 1.00 95.38 401 LEU A C 1
ATOM 3096 O O . LEU A 1 401 ? -20.690 -5.909 5.441 1.00 95.38 401 LEU A O 1
ATOM 3100 N N . PRO A 1 402 ? -21.495 -4.749 7.202 1.00 95.31 402 PRO A N 1
ATOM 3101 C CA . PRO A 1 402 ? -22.798 -4.506 6.594 1.00 95.31 402 PRO A CA 1
ATOM 3102 C C . PRO A 1 402 ? -22.707 -3.553 5.393 1.00 95.31 402 PRO A C 1
ATOM 3104 O O . PRO A 1 402 ? -21.711 -2.851 5.208 1.00 95.31 402 PRO A O 1
ATOM 3107 N N . GLU A 1 403 ? -23.783 -3.501 4.601 1.00 95.94 403 GLU A N 1
ATOM 3108 C CA . GLU A 1 403 ? -23.851 -2.745 3.338 1.00 95.94 403 GLU A CA 1
ATOM 3109 C C . GLU A 1 403 ? -23.514 -1.258 3.480 1.00 95.94 403 GLU A C 1
ATOM 3111 O O . GLU A 1 403 ? -22.953 -0.658 2.564 1.00 95.94 403 GLU A O 1
ATOM 3116 N N . SER A 1 404 ? -23.762 -0.672 4.655 1.00 96.19 404 SER A N 1
ATOM 3117 C CA . SER A 1 404 ? -23.413 0.721 4.942 1.00 96.19 404 SER A CA 1
ATOM 3118 C C . SER A 1 404 ? -21.919 1.026 4.766 1.00 96.19 404 SER A C 1
ATOM 3120 O O . SER A 1 404 ? -21.570 2.162 4.459 1.00 96.19 404 SER A O 1
ATOM 3122 N N . TYR A 1 405 ? -21.036 0.028 4.901 1.00 97.06 405 TYR A N 1
ATOM 3123 C CA . TYR A 1 405 ? -19.587 0.176 4.719 1.00 97.06 405 TYR A CA 1
ATOM 3124 C C . TYR A 1 405 ? -19.105 -0.123 3.297 1.00 97.06 405 TYR A C 1
ATOM 3126 O O . TYR A 1 405 ? -17.920 0.063 3.020 1.00 97.06 405 TYR A O 1
ATOM 3134 N N . TRP A 1 406 ? -19.962 -0.592 2.384 1.00 94.94 406 TRP A N 1
ATOM 3135 C CA . TRP A 1 406 ? -19.535 -0.971 1.030 1.00 94.94 406 TRP A CA 1
ATOM 3136 C C . TRP A 1 406 ? -18.842 0.156 0.259 1.00 94.94 406 TRP A C 1
ATOM 3138 O O . TRP A 1 406 ? -17.802 -0.123 -0.346 1.00 94.94 406 TRP A O 1
ATOM 3148 N N . PRO A 1 407 ? -19.312 1.422 0.314 1.00 94.19 407 PRO A N 1
ATOM 3149 C CA . PRO A 1 407 ? -18.577 2.520 -0.301 1.00 94.19 407 PRO A CA 1
ATOM 3150 C C . PRO A 1 407 ? -17.146 2.618 0.238 1.00 94.19 407 PRO A C 1
ATOM 3152 O O . PRO A 1 407 ? -16.205 2.680 -0.543 1.00 94.19 407 PRO A O 1
ATOM 3155 N N . ALA A 1 408 ? -16.953 2.534 1.556 1.00 95.94 408 ALA A N 1
ATOM 3156 C CA . ALA A 1 408 ? -15.631 2.585 2.175 1.00 95.94 408 ALA A CA 1
ATOM 3157 C C . ALA A 1 408 ? -14.763 1.353 1.844 1.00 95.94 408 ALA A C 1
ATOM 3159 O O . ALA A 1 408 ? -13.573 1.507 1.568 1.00 95.94 408 ALA A O 1
ATOM 3160 N N . LEU A 1 409 ? -15.333 0.141 1.798 1.00 94.44 409 LEU A N 1
ATOM 3161 C CA . LEU A 1 409 ? -14.621 -1.083 1.389 1.00 94.44 409 LEU A CA 1
ATOM 3162 C C . LEU A 1 409 ? -14.027 -0.958 -0.021 1.00 94.44 409 LEU A C 1
ATOM 3164 O O . LEU A 1 409 ? -12.881 -1.362 -0.249 1.00 94.44 409 LEU A O 1
ATOM 3168 N N . LYS A 1 410 ? -14.771 -0.316 -0.926 1.00 91.94 410 LYS A N 1
ATOM 3169 C CA . LYS A 1 410 ? -14.349 0.037 -2.289 1.00 91.94 410 LYS A CA 1
ATOM 3170 C C . LYS A 1 410 ? -13.575 1.362 -2.367 1.00 91.94 410 LYS A C 1
ATOM 3172 O O . LYS A 1 410 ? -13.228 1.802 -3.458 1.00 91.94 410 LYS A O 1
ATOM 3177 N N . ALA A 1 411 ? -13.283 2.001 -1.231 1.00 92.06 411 ALA A N 1
ATOM 3178 C CA . ALA A 1 411 ? -12.665 3.326 -1.130 1.00 92.06 411 ALA A CA 1
ATOM 3179 C C . ALA A 1 411 ? -13.349 4.399 -2.000 1.00 92.06 411 ALA A C 1
ATOM 3181 O O . ALA A 1 411 ? -12.682 5.242 -2.590 1.00 92.06 411 ALA A O 1
ATOM 3182 N N . TRP A 1 412 ? -14.679 4.342 -2.100 1.00 92.06 412 TRP A N 1
ATOM 3183 C CA . TRP A 1 412 ? -15.532 5.185 -2.946 1.00 92.06 412 TRP A CA 1
ATOM 3184 C C . TRP A 1 412 ? -15.088 5.248 -4.413 1.00 92.06 412 TRP A C 1
ATOM 3186 O O . TRP A 1 412 ? -15.426 6.196 -5.123 1.00 92.06 412 TRP A O 1
ATOM 3196 N N . MET A 1 413 ? -14.330 4.253 -4.875 1.00 87.25 413 MET A N 1
ATOM 3197 C CA . MET A 1 413 ? -13.988 4.123 -6.282 1.00 87.25 413 MET A CA 1
ATOM 3198 C C . MET A 1 413 ? -15.214 3.620 -7.053 1.00 87.25 413 MET A C 1
ATOM 3200 O O . MET A 1 413 ? -16.010 2.854 -6.498 1.00 87.25 413 MET A O 1
ATOM 3204 N N . PRO A 1 414 ? -15.390 4.049 -8.314 1.00 79.50 414 PRO A N 1
ATOM 3205 C CA . PRO A 1 414 ? -16.407 3.465 -9.177 1.00 79.50 414 PRO A CA 1
ATOM 3206 C C . PRO A 1 414 ? -16.133 1.970 -9.377 1.00 79.50 414 PRO A C 1
ATOM 3208 O O . PRO A 1 414 ? -14.982 1.531 -9.308 1.00 79.50 414 PRO A O 1
ATOM 3211 N N . ASP A 1 415 ? -17.187 1.200 -9.650 1.00 76.44 415 ASP A N 1
ATOM 3212 C CA . ASP A 1 415 ? -17.034 -0.204 -10.031 1.00 76.44 415 ASP A CA 1
ATOM 3213 C C . ASP A 1 415 ? -16.158 -0.302 -11.289 1.00 76.44 415 ASP A C 1
ATOM 3215 O O . ASP A 1 415 ? -16.312 0.473 -12.242 1.00 76.44 415 ASP A O 1
ATOM 3219 N N . ARG A 1 416 ? -15.204 -1.237 -11.283 1.00 69.88 416 ARG A N 1
ATOM 3220 C CA . ARG A 1 416 ? -14.329 -1.455 -12.434 1.00 69.88 416 ARG A CA 1
ATOM 3221 C C . ARG A 1 416 ? -15.103 -2.189 -13.524 1.00 69.88 416 ARG A C 1
ATOM 3223 O O . ARG A 1 416 ? -15.867 -3.105 -13.249 1.00 69.88 416 ARG A O 1
ATOM 3230 N N . ALA A 1 417 ? -14.877 -1.824 -14.782 1.00 51.56 417 ALA A N 1
ATOM 3231 C CA . ALA A 1 417 ? -15.440 -2.579 -15.895 1.00 51.56 417 ALA A CA 1
ATOM 3232 C C . ALA A 1 417 ? -14.819 -3.989 -15.935 1.00 51.56 417 ALA A C 1
ATOM 3234 O O . ALA A 1 417 ? -13.624 -4.118 -16.198 1.00 51.56 417 ALA A O 1
ATOM 3235 N N . GLY A 1 418 ? -15.627 -5.027 -15.702 1.00 52.19 418 GLY A N 1
ATOM 3236 C CA . GLY A 1 418 ? -15.194 -6.429 -15.766 1.00 52.19 418 GLY A CA 1
ATOM 3237 C C . GLY A 1 418 ? -14.784 -7.064 -14.430 1.00 52.19 418 GLY A C 1
ATOM 3238 O O . GLY A 1 418 ? -14.310 -8.197 -14.456 1.00 52.19 418 GLY A O 1
ATOM 3239 N N . GLU A 1 419 ? -14.969 -6.362 -13.306 1.00 49.91 419 GLU A N 1
ATOM 3240 C CA . GLU A 1 419 ? -15.236 -6.976 -11.988 1.00 49.91 419 GLU A CA 1
ATOM 3241 C C . GLU A 1 419 ? -16.754 -7.141 -11.819 1.00 49.91 419 GLU A C 1
ATOM 3243 O O . GLU A 1 419 ? -17.171 -8.128 -11.172 1.00 49.91 419 GLU A O 1
#

Secondary structure (DSSP, 8-state):
---------------------PPPPPP-------PPPPHHHHHHHHHHHHHH-STTSEEE--SSSTTEEEEEE--TTS--EEEEEEGGGTEEEEEE--SHHHHHHHHHBGGGGGGHHHHHHHH-TTSHHHHHHHHTS-HHHHHHT-TTGGGS-HHHHHHHHHHHHHHHTT-HHHHHHHHHHHHHHHHHHHHHSTT----HHHHHHHHHHHHHHHHHHH-HHHHHHHHHHHHHHSPPPHHHHHHHHHHHHHHHHHTT-HHHHHHHHHHHHHHHHHGGG-TTS---TTHHHHHHHHHHHHHHHTT-HHHHHHHHHHHHT--SPPP-SS-S----HHHHHHHHHHHTT-HHHHHHHHHHTPPPTT-GGGGGGSTTPPPSSSS---TTSTTSHHHHHHTTTBPPPPGGGHHHHTTTPPPPTT-

Sequence (419 aa):
MMLRAAAAFLIGALAPSGVAAQPAPPPQVMKPPPPVPKSSEQKEARALHKAYCSSDSLTIRDPQVPDLRLGFATDSDQPARIILCSDRGEWARAVTIDSIDTALVFMAYRPFAPFWPAAEARWGSDLSRLRDDIRAIPIEQSIASYPYASLMVPRYARGMAASRNATNAGDHAEARTLVEREIGHIAMLEEKRPGKNDLGFELSLLIGRLANLHAREQGPSSGADMMRDLLSRHRLPEEYRANTDINHAALLAEAGRADEAYAIIAPLMADFQVRQEDIERYKIPGSVREFSWIMACTLHLKGDTAGAVPHAAVVNAYDQQPIDPYVTWTKSSLSIQLRMNKCTASKDAYLASIQRNAPGILSTLWIELQDNGRPIIGHYRFDGVAGSDEARALSADYRQLPESYWPALKAWMPDRAGE